Protein AF-A0A0F9REU7-F1 (afdb_monomer_lite)

Secondary structure (DSSP, 8-state):
--EEEEE-HHHH-SSSPGGG-SPPPEEE--S-EEEE-TTS-EEEE-TT--EEEE-TTT--EEEEEE---EEE--SSTT--BSSSBTT-B--S-SSEEEEEE-SSBTT-EEEEEEEEEE--EEEEEEE--TT-EEEEEEEEEEEEE--TT-EEEEE--SS-EE--EEEGGGB-TTSEEEEEEE--S--EEEEEEETTSSS-EEEEEEEEEEEEEESSS--S----SSS-EEEPPPEEEES--TT--SSEEEEEEEEEE-S---SEEEEEEESSSSSSEEEEEE-TTSEEEEEEEETTEEEEEEEEEEE--TTEEEEEEEEEETTEEEEEETTEEESSS----PPP----EEEESS-TTS-S---EEEEEEEEESS---HHHHHHHHTTSS-HHHHHHHHHHHHHHHHH-TT--S-HHHHHHHHHHHTT--SSSHHHHHHHHHHHHH---SS-HHHHHHHHHHHTT---SSHHHHHHHHHHTTT---

Sequence (485 aa):
MSLTLLYEFAKKKTLAASLGLGPTLGIVRTTNATYFDTVGVLQTAGSGVARFDHDPVTGESLGLFVEKARTNLILRSTLEGGDPPTGWTKPFGPGTAISQASILISGGTAVRFQASTERPYLSQDITLAASTEYTVTVYLEDTTTAPTGSVLIRLGFSDATGDSDKGTTDADANGRISLTFTTGTDVTGSIRFGIGVNSNDSGDIAMSAPQVEAGAFPTSYIPTTTASVTRNADVVSTADVSWFTSATSTIYLDVHQQFDTGFSSIFDLTDNSSSDRYLFERLVGDTARYLQVSATTTVVTLTSGVVFGADSTVRMAATIALNDVEFFVNGTRIGTGDQSAALPVGITDLNVGSDLAEANQFNGHIKELRYYNVRKPNQFLEDLSNGLISAAVNSLIDARYNTLRQLVPSAPPYVNDMLFAWLLTEGGTGNSLTDRWYTMLINKVGVTPGTINDMWFQLLGINGHTQNSLNDRELAFWVSEGTLI

Structure (mmCIF, N/CA/C/O backbone):
data_AF-A0A0F9REU7-F1
#
_entry.id   AF-A0A0F9REU7-F1
#
loop_
_atom_site.group_PDB
_atom_site.id
_atom_site.type_symbol
_atom_site.label_atom_id
_atom_site.label_alt_id
_atom_site.label_comp_id
_atom_site.label_asym_id
_atom_site.label_entity_id
_atom_site.label_seq_id
_atom_site.pdbx_PDB_ins_code
_atom_site.Cartn_x
_atom_site.Cartn_y
_atom_site.Cartn_z
_atom_site.occupancy
_atom_site.B_iso_or_equiv
_atom_site.auth_seq_id
_atom_site.auth_comp_id
_atom_site.auth_asym_id
_atom_site.auth_atom_id
_atom_site.pdbx_PDB_model_num
ATOM 1 N N . MET A 1 1 ? -8.580 1.453 33.190 1.00 54.28 1 MET A N 1
ATOM 2 C CA . MET A 1 1 ? -8.472 1.498 31.709 1.00 54.28 1 MET A CA 1
ATOM 3 C C . MET A 1 1 ? -8.495 0.069 31.204 1.00 54.28 1 MET A C 1
ATOM 5 O O . MET A 1 1 ? -7.937 -0.757 31.908 1.00 54.28 1 MET A O 1
ATOM 9 N N . SER A 1 2 ? -8.960 -0.228 29.992 1.00 74.56 2 SER A N 1
ATOM 10 C CA . SER A 1 2 ? -8.311 -1.337 29.279 1.00 74.56 2 SER A CA 1
ATOM 11 C C . SER A 1 2 ? -8.296 -1.111 27.777 1.00 74.56 2 SER A C 1
ATOM 13 O O . SER A 1 2 ? -9.301 -1.216 27.089 1.00 74.56 2 SER A O 1
ATOM 15 N N . LEU A 1 3 ? -7.113 -0.769 27.276 1.00 87.31 3 LEU A N 1
ATOM 16 C CA . LEU A 1 3 ? -6.707 -1.181 25.938 1.00 87.31 3 LEU A CA 1
ATOM 17 C C . LEU A 1 3 ? -6.910 -2.705 25.859 1.00 87.31 3 LEU A C 1
ATOM 19 O O . LEU A 1 3 ? -6.418 -3.405 26.742 1.00 87.31 3 LEU A O 1
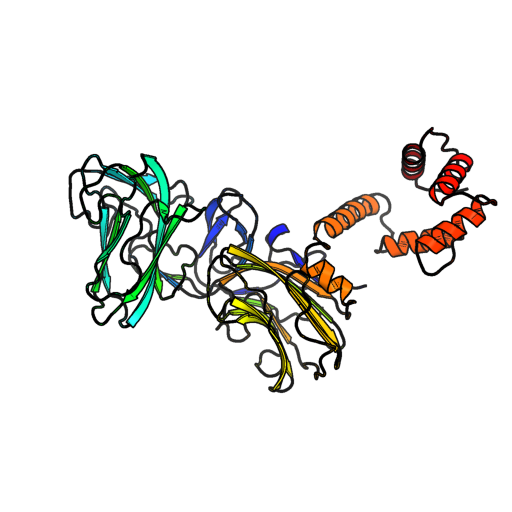ATOM 23 N N . THR A 1 4 ? -7.663 -3.199 24.879 1.00 90.69 4 THR A N 1
ATOM 24 C CA . THR A 1 4 ? -7.951 -4.639 24.725 1.00 90.69 4 THR A CA 1
ATOM 25 C C . THR A 1 4 ? -7.419 -5.217 23.425 1.00 90.69 4 THR A C 1
ATOM 27 O O . THR A 1 4 ? -7.254 -6.432 23.352 1.00 90.69 4 THR A O 1
ATOM 30 N N . LEU A 1 5 ? -7.078 -4.369 22.448 1.00 94.75 5 LEU A N 1
ATOM 31 C CA . LEU A 1 5 ? -6.329 -4.780 21.266 1.00 94.75 5 LEU A CA 1
ATOM 32 C C . LEU A 1 5 ? -5.185 -3.820 20.938 1.00 94.75 5 LEU A C 1
ATOM 34 O O . LEU A 1 5 ? -5.370 -2.601 20.981 1.00 94.75 5 LEU A O 1
ATOM 38 N N . LEU A 1 6 ? -4.012 -4.369 20.616 1.00 94.25 6 LEU A N 1
ATOM 39 C CA . LEU A 1 6 ? -2.832 -3.608 20.208 1.00 94.25 6 LEU A CA 1
ATOM 40 C C . LEU A 1 6 ? -2.004 -4.377 19.173 1.00 94.25 6 LEU A C 1
ATOM 42 O O . LEU A 1 6 ? -1.416 -5.409 19.490 1.00 94.25 6 LEU A O 1
ATOM 46 N N . TYR A 1 7 ? -1.852 -3.807 17.981 1.00 97.06 7 TYR A N 1
ATOM 47 C CA . TYR A 1 7 ? -0.841 -4.219 17.009 1.00 97.06 7 TYR A CA 1
ATOM 48 C C . TYR A 1 7 ? 0.133 -3.075 16.762 1.00 97.06 7 TYR A C 1
ATOM 50 O O . TYR A 1 7 ? -0.271 -2.002 16.327 1.00 97.06 7 TYR A O 1
ATOM 58 N N . GLU A 1 8 ? 1.422 -3.315 16.998 1.00 94.56 8 GLU A N 1
ATOM 59 C CA . GLU A 1 8 ? 2.504 -2.371 16.697 1.00 94.56 8 GLU A CA 1
ATOM 60 C C . GLU A 1 8 ? 3.311 -2.886 15.493 1.00 94.56 8 GLU A C 1
ATOM 62 O O . GLU A 1 8 ? 4.473 -3.281 15.633 1.00 94.56 8 GLU A O 1
ATOM 67 N N . PHE A 1 9 ? 2.692 -2.944 14.312 1.00 97.75 9 PHE A N 1
ATOM 68 C CA . PHE A 1 9 ? 3.275 -3.575 13.123 1.00 97.75 9 PHE A CA 1
ATOM 69 C C . PHE A 1 9 ? 4.647 -3.002 12.748 1.00 97.75 9 PHE A C 1
ATOM 71 O O . PHE A 1 9 ? 5.578 -3.773 12.524 1.00 97.75 9 PHE A O 1
ATOM 78 N N . ALA A 1 10 ? 4.809 -1.674 12.760 1.00 94.31 10 ALA A N 1
ATOM 79 C CA . ALA A 1 10 ? 6.090 -1.027 12.439 1.00 94.31 10 ALA A CA 1
ATOM 80 C C . ALA A 1 10 ? 7.200 -1.359 13.454 1.00 94.31 10 ALA A C 1
ATOM 82 O O . ALA A 1 10 ? 8.374 -1.489 13.112 1.00 94.31 10 ALA A O 1
ATOM 83 N N . LYS A 1 11 ? 6.841 -1.550 14.727 1.00 90.38 11 LYS A N 1
ATOM 84 C CA . LYS A 1 11 ? 7.808 -1.813 15.802 1.00 90.38 11 LYS A CA 1
ATOM 85 C C . LYS A 1 11 ? 8.153 -3.293 15.934 1.00 90.38 11 LYS A C 1
ATOM 87 O O . LYS A 1 11 ? 9.297 -3.636 16.220 1.00 90.38 11 LYS A O 1
ATOM 92 N N . LYS A 1 12 ? 7.154 -4.168 15.811 1.00 90.19 12 LYS A N 1
ATOM 93 C CA . LYS A 1 12 ? 7.272 -5.603 16.110 1.00 90.19 12 LYS A CA 1
ATOM 94 C C . LYS A 1 12 ? 7.429 -6.469 14.869 1.00 90.19 12 LYS A C 1
ATOM 96 O O . LYS A 1 12 ? 7.925 -7.583 15.008 1.00 90.19 12 LYS A O 1
ATOM 101 N N . LYS A 1 13 ? 7.027 -5.974 13.692 1.00 95.19 13 LYS A N 1
ATOM 102 C CA . LYS A 1 13 ? 7.140 -6.674 12.403 1.00 95.19 13 LYS A CA 1
ATOM 103 C C . LYS A 1 13 ? 6.530 -8.083 12.460 1.00 95.19 13 LYS A C 1
ATOM 105 O O . LYS A 1 13 ? 7.147 -9.069 12.068 1.00 95.19 13 LYS A O 1
ATOM 110 N N . THR A 1 14 ? 5.334 -8.179 13.041 1.00 96.75 14 THR A N 1
ATOM 111 C CA . THR A 1 14 ? 4.584 -9.429 13.219 1.00 96.75 14 THR A CA 1
ATOM 112 C C . THR A 1 14 ? 3.081 -9.170 13.169 1.00 96.75 14 THR A C 1
ATOM 114 O O . THR A 1 14 ? 2.629 -8.072 13.484 1.00 96.75 14 THR A O 1
ATOM 117 N N . LEU A 1 15 ? 2.315 -10.194 12.788 1.00 97.56 15 LEU A N 1
ATOM 118 C CA . LEU A 1 15 ? 0.850 -10.204 12.852 1.00 97.56 15 LEU A CA 1
ATOM 119 C C . LEU A 1 15 ? 0.312 -10.568 14.246 1.00 97.56 15 LEU A C 1
ATOM 121 O O . LEU A 1 15 ? -0.896 -10.536 14.473 1.00 97.56 15 LEU A O 1
ATOM 125 N N . ALA A 1 16 ? 1.191 -10.946 15.177 1.00 96.50 16 ALA A N 1
ATOM 126 C CA . ALA A 1 16 ? 0.815 -11.191 16.561 1.00 96.50 16 ALA A CA 1
ATOM 127 C C . ALA A 1 16 ? 0.533 -9.872 17.290 1.00 96.50 16 ALA A C 1
ATOM 129 O O . ALA A 1 16 ? 1.279 -8.899 17.153 1.00 96.50 16 ALA A O 1
ATOM 130 N N . ALA A 1 17 ? -0.516 -9.859 18.108 1.00 91.06 17 ALA A N 1
ATOM 131 C CA . ALA A 1 17 ? -0.808 -8.719 18.958 1.00 91.06 17 ALA A CA 1
ATOM 132 C C . ALA A 1 17 ? 0.301 -8.481 19.996 1.00 91.06 17 ALA A C 1
ATOM 134 O O . ALA A 1 17 ? 0.873 -9.413 20.572 1.00 91.06 17 ALA A O 1
ATOM 135 N N . SER A 1 18 ? 0.575 -7.212 20.282 1.00 84.50 18 SER A N 1
ATOM 136 C CA . SER A 1 18 ? 1.447 -6.806 21.380 1.00 84.50 18 SER A CA 1
ATOM 137 C C . SER A 1 18 ? 0.756 -7.047 22.723 1.00 84.50 18 SER A C 1
ATOM 139 O O . SER A 1 18 ? -0.457 -6.905 22.862 1.00 84.50 18 SER A O 1
ATOM 141 N N . LEU A 1 19 ? 1.549 -7.390 23.743 1.00 81.81 19 LEU A N 1
ATOM 142 C CA . LEU A 1 19 ? 1.093 -7.572 25.131 1.00 81.81 19 LEU A CA 1
ATOM 143 C C . LEU A 1 19 ? -0.000 -8.649 25.320 1.00 81.81 19 LEU A C 1
ATOM 145 O O . LEU A 1 19 ? -0.624 -8.702 26.376 1.00 81.81 19 LEU A O 1
ATOM 149 N N . GLY A 1 20 ? -0.234 -9.509 24.321 1.00 82.44 20 GLY A N 1
ATOM 150 C CA . GLY A 1 20 ? -1.338 -10.476 24.336 1.00 82.44 20 GLY A CA 1
ATOM 151 C C . GLY A 1 20 ? -2.724 -9.828 24.224 1.00 82.44 20 GLY A C 1
ATOM 152 O O . GLY A 1 20 ? -3.721 -10.455 24.572 1.00 82.44 20 GLY A O 1
ATOM 153 N N . LEU A 1 21 ? -2.790 -8.572 23.775 1.00 85.62 21 LEU A N 1
ATOM 154 C CA . LEU A 1 21 ? -4.027 -7.817 23.608 1.00 85.62 21 LEU A CA 1
ATOM 155 C C . LEU A 1 21 ? -4.574 -8.052 22.197 1.00 85.62 21 LEU A C 1
ATOM 157 O O . LEU A 1 21 ? -4.337 -7.253 21.294 1.00 85.62 21 LEU A O 1
ATOM 161 N N . GLY A 1 22 ? -5.262 -9.177 22.013 1.00 93.44 22 GLY A N 1
ATOM 162 C CA . GLY A 1 22 ? -5.872 -9.583 20.745 1.00 93.44 22 GLY A CA 1
ATOM 163 C C . GLY A 1 22 ? -5.265 -10.860 20.149 1.00 93.44 22 GLY A C 1
ATOM 164 O O . GLY A 1 22 ? -4.257 -11.373 20.646 1.00 93.44 22 GLY A O 1
ATOM 165 N N . PRO A 1 23 ? -5.882 -11.403 19.087 1.00 96.81 23 PRO A N 1
ATOM 166 C CA . PRO A 1 23 ? -5.409 -12.610 18.417 1.00 96.81 23 PRO A CA 1
ATOM 167 C C . PRO A 1 23 ? -4.185 -12.342 17.533 1.00 96.81 23 PRO A C 1
ATOM 169 O O . PRO A 1 23 ? -3.787 -11.203 17.289 1.00 96.81 23 PRO A O 1
ATOM 172 N N . THR A 1 24 ? -3.601 -13.405 16.986 1.00 97.38 24 THR A N 1
ATOM 173 C CA . THR A 1 24 ? -2.709 -13.271 15.824 1.00 97.38 24 THR A CA 1
ATOM 174 C C . THR A 1 24 ? -3.557 -13.163 14.563 1.00 97.38 24 THR A C 1
ATOM 176 O O . THR A 1 24 ? -4.439 -13.995 14.361 1.00 97.38 24 THR A O 1
ATOM 179 N N . LEU A 1 25 ? -3.300 -12.156 13.729 1.00 98.12 25 LEU A N 1
ATOM 180 C CA . LEU A 1 25 ? -4.012 -12.001 12.458 1.00 98.12 25 LEU A CA 1
ATOM 181 C C . LEU A 1 25 ? -3.579 -13.084 11.463 1.00 98.12 25 LEU A C 1
ATOM 183 O O . LEU A 1 25 ? -2.405 -13.458 11.404 1.00 98.12 25 LEU A O 1
ATOM 187 N N . GLY A 1 26 ? -4.529 -13.566 10.666 1.00 96.88 26 GLY A N 1
ATOM 188 C CA . GLY A 1 26 ? -4.253 -14.383 9.491 1.00 96.88 26 GLY A CA 1
ATOM 189 C C . GLY A 1 26 ? -3.866 -13.512 8.299 1.00 96.88 26 GLY A C 1
ATOM 190 O O . GLY A 1 26 ? -4.250 -12.347 8.225 1.00 96.88 26 GLY A O 1
ATOM 191 N N . ILE A 1 27 ? -3.119 -14.086 7.356 1.00 95.56 27 ILE A N 1
ATOM 192 C CA . ILE A 1 27 ? -2.886 -13.487 6.041 1.00 95.56 27 ILE A CA 1
ATOM 193 C C . ILE A 1 27 ? -3.122 -14.519 4.942 1.00 95.56 27 ILE A C 1
ATOM 195 O O . ILE A 1 27 ? -2.576 -15.624 4.982 1.00 95.56 27 ILE A O 1
ATOM 199 N N . VAL A 1 28 ? -3.909 -14.144 3.938 1.00 93.94 28 VAL A N 1
ATOM 200 C CA . VAL A 1 28 ? -4.122 -14.934 2.726 1.00 93.94 28 VAL A CA 1
ATOM 201 C C . VAL A 1 28 ? -3.536 -14.176 1.541 1.00 93.94 28 VAL A C 1
ATOM 203 O O . VAL A 1 28 ? -4.017 -13.120 1.149 1.00 93.94 28 VAL A O 1
ATOM 206 N N . ARG A 1 29 ? -2.464 -14.740 0.976 1.00 94.56 29 ARG A N 1
ATOM 207 C CA . ARG A 1 29 ? -1.887 -14.374 -0.325 1.00 94.56 29 ARG A CA 1
ATOM 208 C C . ARG A 1 29 ? -1.208 -15.608 -0.905 1.00 94.56 29 ARG A C 1
ATOM 210 O O . ARG A 1 29 ? -0.216 -16.071 -0.352 1.00 94.56 29 ARG A O 1
ATOM 217 N N . THR A 1 30 ? -1.718 -16.150 -2.007 1.00 94.75 30 THR A N 1
ATOM 218 C CA . THR A 1 30 ? -1.257 -17.442 -2.566 1.00 94.75 30 THR A CA 1
ATOM 219 C C . THR A 1 30 ? -0.098 -17.326 -3.568 1.00 94.75 30 THR A C 1
ATOM 221 O O . THR A 1 30 ? 0.198 -18.275 -4.290 1.00 94.75 30 THR A O 1
ATOM 224 N N . THR A 1 31 ? 0.539 -16.159 -3.668 1.00 97.19 31 THR A N 1
ATOM 225 C CA . THR A 1 31 ? 1.620 -15.853 -4.624 1.00 97.19 31 THR A CA 1
ATOM 226 C C . THR A 1 31 ? 2.817 -15.253 -3.892 1.00 97.19 31 THR A C 1
ATOM 228 O O . THR A 1 31 ? 2.685 -14.871 -2.734 1.00 97.19 31 THR A O 1
ATOM 231 N N . ASN A 1 32 ? 3.967 -15.105 -4.556 1.00 96.81 32 ASN A N 1
ATOM 232 C CA . ASN A 1 32 ? 5.098 -14.321 -4.036 1.00 96.81 32 ASN A CA 1
ATOM 233 C C . ASN A 1 32 ? 4.848 -12.808 -4.197 1.00 96.81 32 ASN A C 1
ATOM 235 O O . ASN A 1 32 ? 4.004 -12.405 -4.996 1.00 96.81 32 ASN A O 1
ATOM 239 N N . ALA A 1 33 ? 5.555 -11.988 -3.417 1.00 97.44 33 ALA A N 1
ATOM 240 C CA . ALA A 1 33 ? 5.524 -10.522 -3.467 1.00 97.44 33 ALA A CA 1
ATOM 241 C C . ALA A 1 33 ? 6.816 -9.962 -2.881 1.00 97.44 33 ALA A C 1
ATOM 243 O O . ALA A 1 33 ? 7.510 -10.678 -2.157 1.00 97.44 33 ALA A O 1
ATOM 244 N N . THR A 1 34 ? 7.112 -8.692 -3.140 1.00 97.69 34 THR A N 1
ATOM 245 C CA . THR A 1 34 ? 8.338 -8.062 -2.648 1.00 97.69 34 THR A CA 1
ATOM 246 C C . THR A 1 34 ? 8.078 -6.964 -1.625 1.00 97.69 34 THR A C 1
ATOM 248 O O . THR A 1 34 ? 6.965 -6.449 -1.523 1.00 97.69 34 THR A O 1
ATOM 251 N N . TYR A 1 35 ? 9.103 -6.634 -0.848 1.00 97.12 35 TYR A N 1
ATOM 252 C CA . TYR A 1 35 ? 9.135 -5.528 0.113 1.00 97.12 35 TYR A CA 1
ATOM 253 C C . TYR A 1 35 ? 10.595 -5.143 0.378 1.00 97.12 35 TYR A C 1
ATOM 255 O O . TYR A 1 35 ? 11.485 -5.971 0.182 1.00 97.12 35 TYR A O 1
ATOM 263 N N . PHE A 1 36 ? 10.847 -3.919 0.812 1.00 95.94 36 PHE A N 1
ATOM 264 C CA . PHE A 1 36 ? 12.148 -3.463 1.275 1.00 95.94 36 PHE A CA 1
ATOM 265 C C . PHE A 1 36 ? 12.390 -3.876 2.727 1.00 95.94 36 PHE A C 1
ATOM 267 O O . PHE A 1 36 ? 11.545 -3.730 3.618 1.00 95.94 36 PHE A O 1
ATOM 274 N N . ASP A 1 37 ? 13.577 -4.418 2.974 1.00 94.88 37 ASP A N 1
ATOM 275 C CA . ASP A 1 37 ? 14.056 -4.668 4.323 1.00 94.88 37 ASP A CA 1
ATOM 276 C C . ASP A 1 37 ? 14.650 -3.405 4.970 1.00 94.88 37 ASP A C 1
ATOM 278 O O . ASP A 1 37 ? 14.701 -2.324 4.392 1.00 94.88 37 ASP A O 1
ATOM 282 N N . THR A 1 38 ? 15.127 -3.552 6.206 1.00 94.06 38 THR A N 1
ATOM 283 C CA . THR A 1 38 ? 15.656 -2.440 7.008 1.00 94.06 38 THR A CA 1
ATOM 284 C C . THR A 1 38 ? 16.911 -1.774 6.438 1.00 94.06 38 THR A C 1
ATOM 286 O O . THR A 1 38 ? 17.317 -0.750 6.982 1.00 94.06 38 THR A O 1
ATOM 289 N N . VAL A 1 39 ? 17.556 -2.366 5.428 1.00 91.62 39 VAL A N 1
ATOM 290 C CA . VAL A 1 39 ? 18.734 -1.798 4.756 1.00 91.62 39 VAL A CA 1
ATOM 291 C C . VAL A 1 39 ? 18.413 -1.317 3.338 1.00 91.62 39 VAL A C 1
ATOM 293 O O . VAL A 1 39 ? 19.331 -0.992 2.591 1.00 91.62 39 VAL A O 1
ATOM 296 N N . GLY A 1 40 ? 17.130 -1.272 2.966 1.00 91.25 40 GLY A N 1
ATOM 297 C CA . GLY A 1 40 ? 16.677 -0.803 1.659 1.00 91.25 40 GLY A CA 1
ATOM 298 C C . GLY A 1 40 ? 16.887 -1.801 0.524 1.00 91.25 40 GLY A C 1
ATOM 299 O O . GLY A 1 40 ? 16.841 -1.417 -0.642 1.00 91.25 40 GLY A O 1
ATOM 300 N N . VAL A 1 41 ? 17.083 -3.086 0.838 1.00 94.19 41 VAL A N 1
ATOM 301 C CA . VAL A 1 41 ? 17.179 -4.146 -0.170 1.00 94.19 41 VAL A CA 1
ATOM 302 C C . VAL A 1 41 ? 15.815 -4.804 -0.348 1.00 94.19 41 VAL A C 1
ATOM 304 O O . VAL A 1 41 ? 15.134 -5.171 0.610 1.00 94.19 41 VAL A O 1
ATOM 307 N N . LEU A 1 42 ? 15.411 -4.969 -1.602 1.00 96.56 42 LEU A N 1
ATOM 308 C CA . LEU A 1 42 ? 14.182 -5.622 -1.999 1.00 96.56 42 LEU A CA 1
ATOM 309 C C . LEU A 1 42 ? 14.291 -7.139 -1.786 1.00 96.56 42 LEU A C 1
ATOM 311 O O . LEU A 1 42 ? 15.109 -7.831 -2.402 1.00 96.56 42 LEU A O 1
ATOM 315 N N . GLN A 1 43 ? 13.421 -7.648 -0.922 1.00 96.94 43 GLN A N 1
ATOM 316 C CA . GLN A 1 43 ? 13.289 -9.049 -0.544 1.00 96.94 43 GLN A CA 1
ATOM 317 C C . GLN A 1 43 ? 12.028 -9.665 -1.147 1.00 96.94 43 GLN A C 1
ATOM 319 O O . GLN A 1 43 ? 11.075 -8.964 -1.480 1.00 96.94 43 GLN A O 1
ATOM 324 N N . THR A 1 44 ? 11.992 -10.998 -1.240 1.00 96.69 44 THR A N 1
ATOM 325 C CA . THR A 1 44 ? 10.790 -11.749 -1.636 1.00 96.69 44 THR A CA 1
ATOM 326 C C . THR A 1 44 ? 10.127 -12.390 -0.419 1.00 96.69 44 THR A C 1
ATOM 328 O O . THR A 1 44 ? 10.708 -13.247 0.242 1.00 96.69 44 THR A O 1
ATOM 331 N N . ALA A 1 45 ? 8.868 -12.038 -0.170 1.00 97.44 45 ALA A N 1
ATOM 332 C CA . ALA A 1 45 ? 7.983 -12.749 0.739 1.00 97.44 45 ALA A CA 1
ATOM 333 C C . ALA A 1 45 ? 7.237 -13.858 -0.015 1.00 97.44 45 ALA A C 1
ATOM 335 O O . ALA A 1 45 ? 6.477 -13.594 -0.959 1.00 97.44 45 ALA A O 1
ATOM 336 N N . GLY A 1 46 ? 7.418 -15.099 0.441 1.00 97.31 46 GLY A N 1
ATOM 337 C CA . GLY A 1 46 ? 6.691 -16.260 -0.070 1.00 97.31 46 GLY A CA 1
ATOM 338 C C . GLY A 1 46 ? 5.171 -16.164 0.123 1.00 97.31 46 GLY A C 1
ATOM 339 O O . GLY A 1 46 ? 4.655 -15.246 0.767 1.00 97.31 46 GLY A O 1
ATOM 340 N N . SER A 1 47 ? 4.451 -17.140 -0.430 1.00 96.38 47 SER A N 1
ATOM 341 C CA . SER A 1 47 ? 3.005 -17.304 -0.224 1.00 96.38 47 SER A CA 1
ATOM 342 C C . SER A 1 47 ? 2.653 -17.359 1.269 1.00 96.38 47 SER A C 1
ATOM 344 O O . SER A 1 47 ? 3.286 -18.090 2.027 1.00 96.38 47 SER A O 1
ATOM 346 N N . GLY A 1 48 ? 1.624 -16.615 1.682 1.00 95.88 48 GLY A N 1
ATOM 347 C CA . GLY A 1 48 ? 1.138 -16.561 3.066 1.00 95.88 48 GLY A CA 1
ATOM 348 C C . GLY A 1 48 ? 2.077 -15.861 4.054 1.00 95.88 48 GLY A C 1
ATOM 349 O O . GLY A 1 48 ? 1.865 -15.956 5.259 1.00 95.88 48 GLY A O 1
ATOM 350 N N . VAL A 1 49 ? 3.119 -15.173 3.576 1.00 97.44 49 VAL A N 1
ATOM 351 C CA . VAL A 1 49 ? 4.057 -14.430 4.429 1.00 97.44 49 VAL A CA 1
ATOM 352 C C . VAL A 1 49 ? 3.709 -12.942 4.406 1.00 97.44 49 VAL A C 1
ATOM 354 O O . VAL A 1 49 ? 3.655 -12.325 3.338 1.00 97.44 49 VAL A O 1
ATOM 357 N N . ALA A 1 50 ? 3.485 -12.370 5.590 1.00 97.31 50 ALA A N 1
ATOM 358 C CA . ALA A 1 50 ? 3.251 -10.940 5.768 1.00 97.31 50 ALA A CA 1
ATOM 359 C C . ALA A 1 50 ? 4.492 -10.113 5.421 1.00 97.31 50 ALA A C 1
ATOM 361 O O . ALA A 1 50 ? 5.625 -10.550 5.625 1.00 97.31 50 ALA A O 1
ATOM 362 N N . ARG A 1 51 ? 4.264 -8.902 4.912 1.00 97.62 51 ARG A N 1
ATOM 363 C CA . ARG A 1 51 ? 5.316 -7.971 4.505 1.00 97.62 51 ARG A CA 1
ATOM 364 C C . ARG A 1 51 ? 5.367 -6.805 5.480 1.00 97.62 51 ARG A C 1
ATOM 366 O O . ARG A 1 51 ? 4.346 -6.173 5.734 1.00 97.62 51 ARG A O 1
ATOM 373 N N . PHE A 1 52 ? 6.552 -6.544 6.021 1.00 97.62 52 PHE A N 1
ATOM 374 C CA . PHE A 1 52 ? 6.821 -5.398 6.887 1.00 97.62 52 PHE A CA 1
ATOM 375 C C . PHE A 1 52 ? 7.863 -4.533 6.203 1.00 97.62 52 PHE A C 1
ATOM 377 O O . PHE A 1 52 ? 9.058 -4.834 6.251 1.00 97.62 52 PHE A O 1
ATOM 384 N N . ASP A 1 53 ? 7.365 -3.529 5.497 1.00 96.62 53 ASP A N 1
ATOM 385 C CA . ASP A 1 53 ? 8.140 -2.741 4.550 1.00 96.62 53 ASP A CA 1
ATOM 386 C C . ASP A 1 53 ? 8.920 -1.628 5.249 1.00 96.62 53 ASP A C 1
ATOM 388 O O . ASP A 1 53 ? 8.618 -1.248 6.393 1.00 96.62 53 ASP A O 1
ATOM 392 N N . HIS A 1 54 ? 9.929 -1.119 4.555 1.00 94.56 54 HIS A N 1
ATOM 393 C CA . HIS A 1 54 ? 10.750 -0.014 5.025 1.00 94.56 54 HIS A CA 1
ATOM 394 C C . HIS A 1 54 ? 10.897 1.028 3.932 1.00 94.56 54 HIS A C 1
ATOM 396 O O . HIS A 1 54 ? 10.896 0.709 2.747 1.00 94.56 54 HIS A O 1
ATOM 402 N N . ASP A 1 55 ? 11.077 2.270 4.351 1.00 92.00 55 ASP A N 1
ATOM 403 C CA . ASP A 1 55 ? 11.635 3.289 3.481 1.00 92.00 55 ASP A CA 1
ATOM 404 C C . ASP A 1 55 ? 13.074 2.861 3.120 1.00 92.00 55 ASP A C 1
ATOM 406 O O . ASP A 1 55 ? 13.902 2.688 4.023 1.00 92.00 55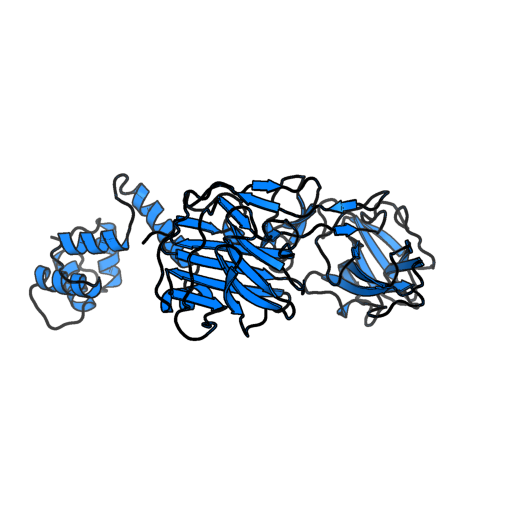 ASP A O 1
ATOM 410 N N . PRO A 1 56 ? 13.392 2.635 1.834 1.00 90.19 56 PRO A N 1
ATOM 411 C CA . PRO A 1 56 ? 14.696 2.123 1.435 1.00 90.19 56 PRO A CA 1
ATOM 412 C C . PRO A 1 56 ? 15.828 3.155 1.542 1.00 90.19 56 PRO A C 1
ATOM 414 O O . PRO A 1 56 ? 16.995 2.773 1.476 1.00 90.19 56 PRO A O 1
ATOM 417 N N . VAL A 1 57 ? 15.514 4.438 1.734 1.00 88.00 57 VAL A N 1
ATOM 418 C CA . VAL A 1 57 ? 16.490 5.514 1.951 1.00 88.00 57 VAL A CA 1
ATOM 419 C C . VAL A 1 57 ? 16.787 5.677 3.436 1.00 88.00 57 VAL A C 1
ATOM 421 O O . VAL A 1 57 ? 17.949 5.766 3.836 1.00 88.00 57 VAL A O 1
ATOM 424 N N . THR A 1 58 ? 15.745 5.740 4.268 1.00 90.44 58 THR A N 1
ATOM 425 C CA . THR A 1 58 ? 15.889 6.043 5.702 1.00 90.44 58 THR A CA 1
ATOM 426 C C . THR A 1 58 ? 15.987 4.797 6.580 1.00 90.44 58 THR A C 1
ATOM 428 O O . THR A 1 58 ? 16.475 4.874 7.710 1.00 90.44 58 THR A O 1
ATOM 431 N N . GLY A 1 59 ? 15.529 3.646 6.085 1.00 90.31 59 GLY A N 1
ATOM 432 C CA . GLY A 1 59 ? 15.384 2.414 6.856 1.00 90.31 59 GLY A CA 1
ATOM 433 C C . GLY A 1 59 ? 14.240 2.460 7.876 1.00 90.31 59 GLY A C 1
ATOM 434 O O . GLY A 1 59 ? 14.127 1.542 8.695 1.00 90.31 59 GLY A O 1
ATOM 435 N N . GLU A 1 60 ? 13.397 3.506 7.874 1.00 91.75 60 GLU A N 1
ATOM 436 C CA . GLU A 1 60 ? 12.226 3.583 8.752 1.00 91.75 60 GLU A CA 1
ATOM 437 C C . GLU A 1 60 ? 11.267 2.431 8.432 1.00 91.75 60 GLU A C 1
ATOM 439 O O . GLU A 1 60 ? 10.944 2.182 7.275 1.00 91.75 60 GLU A O 1
ATOM 444 N N . SER A 1 61 ? 10.773 1.728 9.457 1.00 94.75 61 SER A N 1
ATOM 445 C CA . SER A 1 61 ? 9.721 0.735 9.240 1.00 94.75 61 SER A CA 1
ATOM 446 C C . SER A 1 61 ? 8.379 1.421 9.003 1.00 94.75 61 SER A C 1
ATOM 448 O O . SER A 1 61 ? 7.870 2.135 9.869 1.00 94.75 61 SER A O 1
ATOM 450 N N . LEU A 1 62 ? 7.775 1.140 7.851 1.00 95.12 62 LEU A N 1
ATOM 451 C CA . LEU A 1 62 ? 6.480 1.695 7.457 1.00 95.12 62 LEU A CA 1
ATOM 452 C C . LEU A 1 62 ? 5.300 0.889 8.018 1.00 95.12 62 LEU A C 1
ATOM 454 O O . LEU A 1 62 ? 4.181 1.390 8.070 1.00 95.12 62 LEU A O 1
ATOM 458 N N . GLY A 1 63 ? 5.548 -0.329 8.510 1.00 97.25 63 GLY A N 1
ATOM 459 C CA . GLY A 1 63 ? 4.537 -1.198 9.110 1.00 97.25 63 GLY A CA 1
ATOM 460 C C . GLY A 1 63 ? 4.092 -2.335 8.199 1.00 97.25 63 GLY A C 1
ATOM 461 O O . GLY A 1 63 ? 4.821 -2.754 7.302 1.00 97.25 63 GLY A O 1
ATOM 462 N N . LEU A 1 64 ? 2.912 -2.887 8.484 1.00 98.31 64 LEU A N 1
ATOM 463 C CA . LEU A 1 64 ? 2.316 -3.972 7.708 1.00 98.31 64 LEU A CA 1
ATOM 464 C C . LEU A 1 64 ? 1.927 -3.447 6.326 1.00 98.31 64 LEU A C 1
ATOM 466 O O . LEU A 1 64 ? 1.114 -2.532 6.237 1.00 98.31 64 LEU A O 1
ATOM 470 N N . PHE A 1 65 ? 2.476 -4.043 5.273 1.00 97.50 65 PHE A N 1
ATOM 471 C CA . PHE A 1 65 ? 2.217 -3.647 3.894 1.00 97.50 65 PHE A CA 1
ATOM 472 C C . PHE A 1 65 ? 1.100 -4.489 3.275 1.00 97.50 65 PHE A C 1
ATOM 474 O O . PHE A 1 65 ? 1.206 -5.717 3.222 1.00 97.50 65 PHE A O 1
ATOM 481 N N . VAL A 1 66 ? 0.040 -3.820 2.815 1.00 95.69 66 VAL A N 1
ATOM 482 C CA . VAL A 1 66 ? -1.153 -4.446 2.232 1.00 95.69 66 VAL A CA 1
ATOM 483 C C . VAL A 1 66 ? -1.412 -3.856 0.856 1.00 95.69 66 VAL A C 1
ATOM 485 O O . VAL A 1 66 ? -1.635 -2.653 0.722 1.00 95.69 66 VAL A O 1
ATOM 488 N N . GLU A 1 67 ? -1.433 -4.701 -0.173 1.00 94.44 67 GLU A N 1
ATOM 489 C CA . GLU A 1 67 ? -1.668 -4.274 -1.552 1.00 94.44 67 GLU A CA 1
ATOM 490 C C . GLU A 1 67 ? -2.721 -5.134 -2.250 1.00 94.44 67 GLU A C 1
ATOM 492 O O . GLU A 1 67 ? -2.818 -6.341 -2.030 1.00 94.44 67 GLU A O 1
ATOM 497 N N . LYS A 1 68 ? -3.466 -4.536 -3.181 1.00 93.69 68 LYS A N 1
ATOM 498 C CA . LYS A 1 68 ? -4.412 -5.250 -4.051 1.00 93.69 68 LYS A CA 1
ATOM 499 C C . LYS A 1 68 ? -3.712 -6.157 -5.044 1.00 93.69 68 LYS A C 1
ATOM 501 O O . LYS A 1 68 ? -2.506 -6.050 -5.241 1.00 93.69 68 LYS A O 1
ATOM 506 N N . ALA A 1 69 ? -4.474 -6.998 -5.734 1.00 94.94 69 ALA A N 1
ATOM 507 C CA . ALA A 1 69 ? -3.926 -7.822 -6.799 1.00 94.94 69 ALA A CA 1
ATOM 508 C C . ALA A 1 69 ? -3.447 -6.976 -7.992 1.00 94.94 69 ALA A C 1
ATOM 510 O O . ALA A 1 69 ? -4.128 -6.047 -8.446 1.00 94.94 69 ALA A O 1
ATOM 511 N N . ARG A 1 70 ? -2.280 -7.328 -8.531 1.00 96.12 70 ARG A N 1
ATOM 512 C CA . ARG A 1 70 ? -1.695 -6.700 -9.719 1.00 96.12 70 ARG A CA 1
ATOM 513 C C . ARG A 1 70 ? -0.957 -7.706 -10.575 1.00 96.12 70 ARG A C 1
ATOM 515 O O . ARG A 1 70 ? -0.520 -8.739 -10.087 1.00 96.12 70 ARG A O 1
ATOM 522 N N . THR A 1 71 ? -0.820 -7.390 -11.856 1.00 98.06 71 THR A N 1
ATOM 523 C CA . THR A 1 71 ? -0.094 -8.221 -12.817 1.00 98.06 71 THR A CA 1
ATOM 524 C C . THR A 1 71 ? 0.975 -7.381 -13.479 1.00 98.06 71 THR A C 1
ATOM 526 O O . THR A 1 71 ? 0.643 -6.353 -14.065 1.00 98.06 71 THR A O 1
ATOM 529 N N . ASN A 1 72 ? 2.224 -7.841 -13.423 1.00 98.44 72 ASN A N 1
ATOM 530 C CA . ASN A 1 72 ? 3.275 -7.273 -14.252 1.00 98.44 72 ASN A CA 1
ATOM 531 C C . ASN A 1 72 ? 3.192 -7.889 -15.652 1.00 98.44 72 ASN A C 1
ATOM 533 O O . ASN A 1 72 ? 3.305 -9.107 -15.819 1.00 98.44 72 ASN A O 1
ATOM 537 N N . LEU A 1 73 ? 2.949 -7.034 -16.641 1.00 98.00 73 LEU A N 1
ATOM 538 C CA . LEU A 1 73 ? 2.776 -7.410 -18.041 1.00 98.00 73 LEU A CA 1
ATOM 539 C C . LEU A 1 73 ? 4.095 -7.444 -18.822 1.00 98.00 73 LEU A C 1
ATOM 541 O O . LEU A 1 73 ? 4.131 -7.996 -19.919 1.00 98.00 73 LEU A O 1
ATOM 545 N N . ILE A 1 74 ? 5.178 -6.903 -18.257 1.00 96.88 74 ILE A N 1
ATOM 546 C CA . ILE A 1 74 ? 6.522 -7.081 -18.806 1.00 96.88 74 ILE A CA 1
ATOM 547 C C . ILE A 1 74 ? 6.922 -8.543 -18.664 1.00 96.88 74 ILE A C 1
ATOM 549 O O . ILE A 1 74 ? 6.763 -9.145 -17.602 1.00 96.88 74 ILE A O 1
ATOM 553 N N . LEU A 1 75 ? 7.491 -9.109 -19.721 1.00 96.94 75 LEU A N 1
ATOM 554 C CA . LEU A 1 75 ? 8.142 -10.412 -19.687 1.00 96.94 75 LEU A CA 1
ATOM 555 C C . LEU A 1 75 ? 9.625 -10.233 -19.370 1.00 96.94 75 LEU A C 1
ATOM 557 O O . LEU A 1 75 ? 10.248 -9.261 -19.794 1.00 96.94 75 LEU A O 1
ATOM 561 N N . ARG A 1 76 ? 10.215 -11.208 -18.678 1.00 96.25 76 ARG A N 1
ATOM 562 C CA . ARG A 1 76 ? 11.641 -11.231 -18.322 1.00 96.25 76 ARG A CA 1
ATOM 563 C C . ARG A 1 76 ? 12.059 -9.971 -17.555 1.00 96.25 76 ARG A C 1
ATOM 565 O O . ARG A 1 76 ? 13.122 -9.410 -17.825 1.00 96.25 76 ARG A O 1
ATOM 572 N N . SER A 1 77 ? 11.240 -9.524 -16.599 1.00 97.00 77 SER A N 1
ATOM 573 C CA . SER A 1 77 ? 11.574 -8.361 -15.769 1.00 97.00 77 SER A CA 1
ATOM 574 C C . SER A 1 77 ? 12.718 -8.623 -14.790 1.00 97.00 77 SER A C 1
ATOM 576 O O . SER A 1 77 ? 13.322 -7.675 -14.302 1.00 97.00 77 SER A O 1
ATOM 578 N N . THR A 1 78 ? 13.100 -9.887 -14.563 1.00 96.06 78 THR A N 1
ATOM 579 C CA . THR A 1 78 ? 14.316 -10.222 -13.800 1.00 96.06 78 THR A CA 1
ATOM 580 C C . THR A 1 78 ? 15.613 -9.827 -14.507 1.00 96.06 78 THR A C 1
ATOM 582 O O . THR A 1 78 ? 16.663 -9.880 -13.878 1.00 96.06 78 THR A O 1
ATOM 585 N N . LEU A 1 79 ? 15.549 -9.426 -15.787 1.00 95.38 79 LEU A N 1
ATOM 586 C CA . LEU A 1 79 ? 16.679 -8.944 -16.595 1.00 95.38 79 LEU A CA 1
ATOM 587 C C . LEU A 1 79 ? 17.871 -9.908 -16.678 1.00 95.38 79 LEU A C 1
ATOM 589 O O . LEU A 1 79 ? 18.991 -9.509 -16.980 1.00 95.38 79 LEU A O 1
ATOM 593 N N . GLU A 1 80 ? 17.631 -11.199 -16.472 1.00 90.56 80 GLU A N 1
ATOM 594 C CA . GLU A 1 80 ? 18.659 -12.226 -16.611 1.00 90.56 80 GLU A CA 1
ATOM 595 C C . GLU A 1 80 ? 19.112 -12.387 -18.075 1.00 90.56 80 GLU A C 1
ATOM 597 O O . GLU A 1 80 ? 18.315 -12.397 -19.022 1.00 90.56 80 GLU A O 1
ATOM 602 N N . GLY A 1 81 ? 20.412 -12.595 -18.277 1.00 84.31 81 GLY A N 1
ATOM 603 C CA . GLY A 1 81 ? 21.019 -12.789 -19.597 1.00 84.31 81 GLY A CA 1
ATOM 604 C C . GLY A 1 81 ? 22.243 -11.903 -19.817 1.00 84.31 81 GLY A C 1
ATOM 605 O O . GLY A 1 81 ? 22.707 -11.243 -18.892 1.00 84.31 81 GLY A O 1
ATOM 606 N N . GLY A 1 82 ? 22.789 -11.930 -21.034 1.00 81.12 82 GLY A N 1
ATOM 607 C CA . GLY A 1 82 ? 23.966 -11.146 -21.430 1.00 81.12 82 GLY A CA 1
ATOM 608 C C . GLY A 1 82 ? 23.614 -9.744 -21.934 1.00 81.12 82 GLY A C 1
ATOM 609 O O . GLY A 1 82 ? 22.746 -9.084 -21.377 1.00 81.12 82 GLY A O 1
ATOM 610 N N . ASP A 1 83 ? 24.290 -9.301 -22.997 1.00 85.81 83 ASP A N 1
ATOM 611 C CA . ASP A 1 83 ? 24.011 -8.037 -23.693 1.00 85.81 83 ASP A CA 1
ATOM 612 C C . ASP A 1 83 ? 23.362 -8.318 -25.071 1.00 85.81 83 ASP A C 1
ATOM 614 O O . ASP A 1 83 ? 24.068 -8.763 -25.985 1.00 85.81 83 ASP A O 1
ATOM 618 N N . PRO A 1 84 ? 22.044 -8.082 -25.256 1.00 89.25 84 PRO A N 1
ATOM 619 C CA . PRO A 1 84 ? 21.071 -7.654 -24.244 1.00 89.25 84 PRO A CA 1
ATOM 620 C C . PRO A 1 84 ? 20.553 -8.815 -23.366 1.00 89.25 84 PRO A C 1
ATOM 622 O O . PRO A 1 84 ? 20.738 -9.989 -23.715 1.00 89.25 84 PRO A O 1
ATOM 625 N N . PRO A 1 85 ? 19.846 -8.509 -22.258 1.00 91.31 85 PRO A N 1
ATOM 626 C CA . PRO A 1 85 ? 19.129 -9.503 -21.467 1.00 91.31 85 PRO A CA 1
ATOM 627 C C . PRO A 1 85 ? 18.159 -10.349 -22.292 1.00 91.31 85 PRO A C 1
ATOM 629 O O . PRO A 1 85 ? 17.610 -9.920 -23.310 1.00 91.31 85 PRO A O 1
ATOM 632 N N . THR A 1 86 ? 17.897 -11.568 -21.823 1.00 91.25 86 THR A N 1
ATOM 633 C CA . THR A 1 86 ? 17.051 -12.525 -22.547 1.00 91.25 86 THR A CA 1
ATOM 634 C C . THR A 1 86 ? 15.626 -11.990 -22.687 1.00 91.25 86 THR A C 1
ATOM 636 O O . THR A 1 86 ? 14.998 -11.637 -21.694 1.00 91.25 86 THR A O 1
ATOM 639 N N . GLY A 1 87 ? 15.078 -12.000 -23.905 1.00 90.62 87 GLY A N 1
ATOM 640 C CA . GLY A 1 87 ? 13.713 -11.523 -24.180 1.00 90.62 87 GLY A CA 1
ATOM 641 C C . GLY A 1 87 ? 13.589 -10.006 -24.340 1.00 90.62 87 GLY A C 1
ATOM 642 O O . GLY A 1 87 ? 12.483 -9.511 -24.550 1.00 90.62 87 GLY A O 1
ATOM 643 N N . TRP A 1 88 ? 14.710 -9.285 -24.293 1.00 94.25 88 TRP A N 1
ATOM 644 C CA . TRP A 1 88 ? 14.786 -7.865 -24.605 1.00 94.25 88 TRP A CA 1
ATOM 645 C C . TRP A 1 88 ? 15.528 -7.643 -25.916 1.00 94.25 88 TRP A C 1
ATOM 647 O O . TRP A 1 88 ? 16.472 -8.357 -26.257 1.00 94.25 88 TRP A O 1
ATOM 657 N N . THR A 1 89 ? 15.105 -6.627 -26.659 1.00 93.81 89 THR A N 1
ATOM 658 C CA . THR A 1 89 ? 15.830 -6.164 -27.845 1.00 93.81 89 THR A CA 1
ATOM 659 C C . THR A 1 89 ? 16.643 -4.927 -27.491 1.00 93.81 89 THR A C 1
ATOM 661 O O . THR A 1 89 ? 16.188 -4.098 -26.709 1.00 93.81 89 THR A O 1
ATOM 664 N N . LYS A 1 90 ? 17.836 -4.789 -28.076 1.00 92.44 90 LYS A N 1
ATOM 665 C CA . LYS A 1 90 ? 18.634 -3.554 -28.060 1.00 92.44 90 LYS A CA 1
ATOM 666 C C . LYS A 1 90 ? 18.685 -3.017 -29.492 1.00 92.44 90 LYS A C 1
ATOM 668 O O . LYS A 1 90 ? 19.548 -3.449 -30.255 1.00 92.44 90 LYS A O 1
ATOM 673 N N . PRO A 1 91 ? 17.725 -2.171 -29.915 1.00 86.81 91 PRO A N 1
ATOM 674 C CA . PRO A 1 91 ? 17.512 -1.924 -31.344 1.00 86.81 91 PRO A CA 1
ATOM 675 C C . PRO A 1 91 ? 18.558 -1.004 -31.995 1.00 86.81 91 PRO A C 1
ATOM 677 O O . PRO A 1 91 ? 18.631 -0.938 -33.219 1.00 86.81 91 PRO A O 1
ATOM 680 N N . PHE A 1 92 ? 19.359 -0.287 -31.202 1.00 80.19 92 PHE A N 1
ATOM 681 C CA . PHE A 1 92 ? 20.350 0.684 -31.673 1.00 80.19 92 PHE A CA 1
ATOM 682 C C . PHE A 1 92 ? 21.722 0.413 -31.018 1.00 80.19 92 PHE A C 1
ATOM 684 O O . PHE A 1 92 ? 21.789 -0.049 -29.881 1.00 80.19 92 PHE A O 1
ATOM 691 N N . GLY A 1 93 ? 22.818 0.689 -31.736 1.00 66.56 93 GLY A N 1
ATOM 692 C CA . GLY A 1 93 ? 24.201 0.712 -31.211 1.00 66.56 93 GLY A CA 1
ATOM 693 C C . GLY A 1 93 ? 24.933 1.988 -31.666 1.00 66.56 93 GLY A C 1
ATOM 694 O O . GLY A 1 93 ? 24.318 2.752 -32.416 1.00 66.56 93 GLY A O 1
ATOM 695 N N . PRO A 1 94 ? 26.216 2.247 -31.318 1.00 79.06 94 PRO A N 1
ATOM 696 C CA . PRO A 1 94 ? 27.044 1.673 -30.241 1.00 79.06 94 PRO A CA 1
ATOM 697 C C . PRO A 1 94 ? 26.559 2.101 -28.830 1.00 79.06 94 PRO A C 1
ATOM 699 O O . PRO A 1 94 ? 25.457 2.634 -28.719 1.00 79.06 94 PRO A O 1
ATOM 702 N N . GLY A 1 95 ? 27.295 1.769 -27.761 1.00 79.50 95 GLY A N 1
ATOM 703 C CA . GLY A 1 95 ? 26.873 1.853 -26.347 1.00 79.50 95 GLY A CA 1
ATOM 704 C C . GLY A 1 95 ? 26.643 0.472 -25.706 1.00 79.50 95 GLY A C 1
ATOM 705 O O . GLY A 1 95 ? 26.371 -0.514 -26.404 1.00 79.50 95 GLY A O 1
ATOM 706 N N . THR A 1 96 ? 26.769 0.365 -24.381 1.00 87.69 96 THR A N 1
ATOM 707 C CA . THR A 1 96 ? 26.681 -0.920 -23.654 1.00 87.69 96 THR A CA 1
ATOM 708 C C . THR A 1 96 ? 25.384 -1.031 -22.850 1.00 87.69 96 THR A C 1
ATOM 710 O O . THR A 1 96 ? 24.894 -0.033 -22.332 1.00 87.69 96 THR A O 1
ATOM 713 N N . ALA A 1 97 ? 24.813 -2.239 -22.774 1.00 89.88 97 ALA A N 1
ATOM 714 C CA . ALA A 1 97 ? 23.674 -2.587 -21.915 1.00 89.88 97 ALA A CA 1
ATOM 715 C C . ALA A 1 97 ? 23.992 -3.924 -21.229 1.00 89.88 97 ALA A C 1
ATOM 717 O O . ALA A 1 97 ? 23.575 -4.993 -21.675 1.00 89.88 97 ALA A O 1
ATOM 718 N N . ILE A 1 98 ? 24.843 -3.868 -20.207 1.00 87.06 98 ILE A N 1
ATOM 719 C CA . ILE A 1 98 ? 25.470 -5.050 -19.612 1.00 87.06 98 ILE A CA 1
ATOM 720 C C . ILE A 1 98 ? 24.739 -5.419 -18.326 1.00 87.06 98 ILE A C 1
ATOM 722 O O . ILE A 1 98 ? 24.639 -4.606 -17.408 1.00 87.06 98 ILE A O 1
ATOM 726 N N . SER A 1 99 ? 24.269 -6.660 -18.240 1.00 91.50 99 SER A N 1
ATOM 727 C CA . SER A 1 99 ? 23.734 -7.217 -16.999 1.00 91.50 99 SER A CA 1
ATOM 728 C C . SER A 1 99 ? 24.799 -7.265 -15.904 1.00 91.50 99 SER A C 1
ATOM 730 O O . SER A 1 99 ? 25.923 -7.720 -16.124 1.00 91.50 99 SER A O 1
ATOM 732 N N . GLN A 1 100 ? 24.423 -6.846 -14.704 1.00 92.75 100 GLN A N 1
ATOM 733 C CA . GLN A 1 100 ? 25.240 -6.875 -13.497 1.00 92.75 100 GLN A CA 1
ATOM 734 C C . GLN A 1 100 ? 24.394 -7.300 -12.293 1.00 92.75 100 GLN A C 1
ATOM 736 O O . GLN A 1 100 ? 23.165 -7.306 -12.356 1.00 92.75 100 GLN A O 1
ATOM 741 N N . ALA A 1 101 ? 25.043 -7.639 -11.179 1.00 94.31 101 ALA A N 1
ATOM 742 C CA . ALA A 1 101 ? 24.322 -7.860 -9.930 1.00 94.31 101 ALA A CA 1
ATOM 743 C C . ALA A 1 101 ? 23.572 -6.580 -9.531 1.00 94.31 101 ALA A C 1
ATOM 745 O O . ALA A 1 101 ? 24.150 -5.492 -9.558 1.00 94.31 101 ALA A O 1
ATOM 746 N N . SER A 1 102 ? 22.294 -6.723 -9.188 1.00 95.25 102 SER A N 1
ATOM 747 C CA . SER A 1 102 ? 21.503 -5.626 -8.636 1.00 95.25 102 SER A CA 1
ATOM 748 C C . SER A 1 102 ? 22.005 -5.289 -7.233 1.00 95.25 102 SER A C 1
ATOM 750 O O . SER A 1 102 ? 22.310 -6.188 -6.444 1.00 95.25 102 SER A O 1
ATOM 752 N N . ILE A 1 103 ? 22.090 -3.996 -6.926 1.00 92.94 103 ILE A N 1
ATOM 753 C CA . ILE A 1 103 ? 22.345 -3.520 -5.560 1.00 92.94 103 ILE A CA 1
ATOM 754 C C . ILE A 1 103 ? 21.043 -3.331 -4.775 1.00 92.94 103 ILE A C 1
ATOM 756 O O . ILE A 1 103 ? 21.074 -3.274 -3.549 1.00 92.94 103 ILE A O 1
ATOM 760 N N . LEU A 1 104 ? 19.909 -3.263 -5.479 1.00 93.81 104 LEU A N 1
ATOM 761 C CA . LEU A 1 104 ? 18.583 -3.070 -4.901 1.00 93.81 104 LEU A CA 1
ATOM 762 C C . LEU A 1 104 ? 17.887 -4.395 -4.587 1.00 93.81 104 LEU A C 1
ATOM 764 O O . LEU A 1 104 ? 17.223 -4.509 -3.570 1.00 93.81 104 LEU A O 1
ATOM 768 N N . ILE A 1 105 ? 17.996 -5.398 -5.455 1.00 95.50 105 ILE A N 1
ATOM 769 C CA . ILE A 1 105 ? 17.227 -6.644 -5.392 1.00 95.50 105 ILE A CA 1
ATOM 770 C C . ILE A 1 105 ? 18.132 -7.763 -4.899 1.00 95.50 105 ILE A C 1
ATOM 772 O O . ILE A 1 105 ? 19.123 -8.101 -5.550 1.00 95.50 105 ILE A O 1
ATOM 776 N N . SER A 1 106 ? 17.772 -8.393 -3.779 1.00 93.75 106 SER A N 1
ATOM 777 C CA . SER A 1 106 ? 18.571 -9.486 -3.220 1.00 93.75 106 SER A CA 1
ATOM 778 C C . SER A 1 106 ? 18.702 -10.646 -4.215 1.00 93.75 106 SER A C 1
ATOM 780 O O . SER A 1 106 ? 17.716 -11.287 -4.578 1.00 93.75 106 SER A O 1
ATOM 782 N N . GLY A 1 107 ? 19.929 -10.896 -4.686 1.00 91.81 107 GLY A N 1
ATOM 783 C CA . GLY A 1 107 ? 20.218 -11.918 -5.699 1.00 91.81 107 GLY A CA 1
ATOM 784 C C . GLY A 1 107 ? 19.670 -11.611 -7.100 1.00 91.81 107 GLY A C 1
ATOM 785 O O . GLY A 1 107 ? 19.655 -12.504 -7.945 1.00 91.81 107 GLY A O 1
ATOM 786 N N . GLY A 1 108 ? 19.206 -10.383 -7.348 1.00 94.38 108 GLY A N 1
ATOM 787 C CA . GLY A 1 108 ? 18.646 -9.953 -8.626 1.00 94.38 108 GLY A CA 1
ATOM 788 C C . GLY A 1 108 ? 19.689 -9.429 -9.615 1.00 94.38 108 GLY A C 1
ATOM 789 O O . GLY A 1 108 ? 20.877 -9.301 -9.312 1.00 94.38 108 GLY A O 1
ATOM 790 N N . THR A 1 109 ? 19.217 -9.094 -10.815 1.00 96.19 109 THR A N 1
ATOM 791 C CA . THR A 1 109 ? 20.029 -8.511 -11.891 1.00 96.19 109 THR A CA 1
ATOM 792 C C . THR A 1 109 ? 19.543 -7.098 -12.205 1.00 96.19 109 THR A C 1
ATOM 794 O O . THR A 1 109 ? 18.341 -6.840 -12.264 1.00 96.19 109 THR A O 1
ATOM 797 N N . ALA A 1 110 ? 20.491 -6.194 -12.422 1.00 96.12 110 ALA A N 1
ATOM 798 C CA . ALA A 1 110 ? 20.277 -4.878 -13.010 1.00 96.12 110 ALA A CA 1
ATOM 799 C C . ALA A 1 110 ? 21.003 -4.808 -14.358 1.00 96.12 110 ALA A C 1
ATOM 801 O O . ALA A 1 110 ? 21.911 -5.594 -14.626 1.00 96.12 110 ALA A O 1
ATOM 802 N N . VAL A 1 111 ? 20.640 -3.853 -15.206 1.00 95.56 111 VAL A N 1
ATOM 803 C CA . VAL A 1 111 ? 21.337 -3.591 -16.470 1.00 95.56 111 VAL A CA 1
ATOM 804 C C . VAL A 1 111 ? 22.015 -2.242 -16.378 1.00 95.56 111 VAL A C 1
ATOM 806 O O . VAL A 1 111 ? 21.362 -1.231 -16.119 1.00 95.56 111 VAL A O 1
ATOM 809 N N . ARG A 1 112 ? 23.326 -2.230 -16.609 1.00 93.81 112 ARG A N 1
ATOM 810 C CA . ARG A 1 112 ? 24.119 -1.011 -16.701 1.00 93.81 112 ARG A CA 1
ATOM 811 C C . ARG A 1 112 ? 24.172 -0.522 -18.138 1.00 93.81 112 ARG A C 1
ATOM 813 O O . ARG A 1 112 ? 24.620 -1.246 -19.028 1.00 93.81 112 ARG A O 1
ATOM 820 N N . PHE A 1 113 ? 23.739 0.712 -18.341 1.00 93.31 113 PHE A N 1
ATOM 821 C CA . PHE A 1 113 ? 23.756 1.409 -19.614 1.00 93.31 113 PHE A CA 1
ATOM 822 C C . PHE A 1 113 ? 24.882 2.431 -19.623 1.00 93.31 113 PHE A C 1
ATOM 824 O O . PHE A 1 113 ? 24.915 3.294 -18.750 1.00 93.31 113 PHE A O 1
ATOM 831 N N . GLN A 1 114 ? 25.777 2.363 -20.611 1.00 91.50 114 GLN A N 1
ATOM 832 C CA . GLN A 1 114 ? 26.854 3.345 -20.768 1.00 91.50 114 GLN A CA 1
ATOM 833 C C . GLN A 1 114 ? 26.861 3.898 -22.186 1.00 91.50 114 GLN A C 1
ATOM 835 O O . GLN A 1 114 ? 26.883 3.139 -23.161 1.00 91.50 114 GLN A O 1
ATOM 840 N N . ALA A 1 115 ? 26.849 5.223 -22.282 1.00 91.50 115 ALA A N 1
ATOM 841 C CA . ALA A 1 115 ? 26.748 5.952 -23.534 1.00 91.50 115 ALA A CA 1
ATOM 842 C C . ALA A 1 115 ? 27.642 7.196 -23.522 1.00 91.50 115 ALA A C 1
ATOM 844 O O . ALA A 1 115 ? 27.696 7.919 -22.527 1.00 91.50 115 ALA A O 1
ATOM 845 N N . SER A 1 116 ? 28.297 7.491 -24.646 1.00 90.31 116 SER A N 1
ATOM 846 C CA . SER A 1 116 ? 28.977 8.788 -24.856 1.00 90.31 116 SER A CA 1
ATOM 847 C C . SER A 1 116 ? 28.234 9.712 -25.823 1.00 90.31 116 SER A C 1
ATOM 849 O O . SER A 1 116 ? 28.280 10.932 -25.685 1.00 90.31 116 SER A O 1
ATOM 851 N N . THR A 1 117 ? 27.603 9.157 -26.856 1.00 89.94 117 THR A N 1
ATOM 852 C CA . THR A 1 117 ? 26.768 9.894 -27.829 1.00 89.94 117 THR A CA 1
ATOM 853 C C . THR A 1 117 ? 25.871 8.898 -28.565 1.00 89.94 117 THR A C 1
ATOM 855 O O . THR A 1 117 ? 25.824 8.826 -29.793 1.00 89.94 117 THR A O 1
ATOM 858 N N . GLU A 1 118 ? 25.218 8.046 -27.789 1.00 91.81 118 GLU A N 1
ATOM 859 C CA . GLU A 1 118 ? 24.744 6.722 -28.189 1.00 91.81 118 GLU A CA 1
ATOM 860 C C . GLU A 1 118 ? 23.332 6.461 -27.655 1.00 91.81 118 GLU A C 1
ATOM 862 O O . GLU A 1 118 ? 22.738 7.317 -27.002 1.00 91.81 118 GLU A O 1
ATOM 867 N N . ARG A 1 119 ? 22.762 5.294 -27.979 1.00 91.19 119 ARG A N 1
ATOM 868 C CA . ARG A 1 119 ? 21.381 4.935 -27.614 1.00 91.19 119 ARG A CA 1
ATOM 869 C C . ARG A 1 119 ? 21.261 3.506 -27.071 1.00 91.19 119 ARG A C 1
ATOM 871 O O . ARG A 1 119 ? 20.496 2.718 -27.636 1.00 91.19 119 ARG A O 1
ATOM 878 N N . PRO A 1 120 ? 22.026 3.120 -26.034 1.00 91.88 120 PRO A N 1
ATOM 879 C CA . PRO A 1 120 ? 21.871 1.809 -25.431 1.00 91.88 120 PRO A CA 1
ATOM 880 C C . PRO A 1 120 ? 20.588 1.799 -24.596 1.00 91.88 120 PRO A C 1
ATOM 882 O O . PRO A 1 120 ? 20.563 2.235 -23.447 1.00 91.88 120 PRO A O 1
ATOM 885 N N . TYR A 1 121 ? 19.510 1.290 -25.182 1.00 93.75 121 TYR A N 1
ATOM 886 C CA . TYR A 1 121 ? 18.263 1.042 -24.473 1.00 93.75 121 TYR A CA 1
ATOM 887 C C . TYR A 1 121 ? 17.704 -0.330 -24.814 1.00 93.75 121 TYR A C 1
ATOM 889 O O . TYR A 1 121 ? 17.917 -0.861 -25.908 1.00 93.75 121 TYR A O 1
ATOM 897 N N . LEU A 1 122 ? 16.969 -0.890 -23.862 1.00 95.31 122 LEU A N 1
ATOM 898 C CA . LEU A 1 122 ? 16.212 -2.113 -24.039 1.00 95.31 122 LEU A CA 1
ATOM 899 C C . LEU A 1 122 ? 14.782 -1.781 -24.448 1.00 95.31 122 LEU A C 1
ATOM 901 O O . LEU A 1 122 ? 14.200 -0.801 -23.986 1.00 95.31 122 LEU A O 1
ATOM 905 N N . SER A 1 123 ? 14.226 -2.602 -25.332 1.00 95.44 123 SER A N 1
ATOM 906 C CA . SER A 1 123 ? 12.860 -2.482 -25.830 1.00 95.44 123 SER A CA 1
ATOM 907 C C . SER A 1 123 ? 12.160 -3.834 -25.805 1.00 95.44 123 SER A C 1
ATOM 909 O O . SER A 1 123 ? 12.744 -4.853 -26.196 1.00 95.44 123 SER A O 1
ATOM 911 N N . GLN A 1 124 ? 10.897 -3.819 -25.393 1.00 95.19 124 GLN A N 1
ATOM 912 C CA . GLN A 1 124 ? 9.980 -4.947 -25.502 1.00 95.19 124 GLN A CA 1
ATOM 913 C C . GLN A 1 124 ? 8.654 -4.451 -26.075 1.00 95.19 124 GLN A C 1
ATOM 915 O O . GLN A 1 124 ? 8.081 -3.474 -25.585 1.00 95.19 124 GLN A O 1
ATOM 920 N N . ASP A 1 125 ? 8.189 -5.121 -27.125 1.00 95.19 125 ASP A N 1
ATOM 921 C CA . ASP A 1 125 ? 6.857 -4.888 -27.671 1.00 95.19 125 ASP A CA 1
ATOM 922 C C . ASP A 1 125 ? 5.814 -5.489 -26.728 1.00 95.19 125 ASP A C 1
ATOM 924 O O . ASP A 1 125 ? 5.998 -6.581 -26.186 1.00 95.19 125 ASP A O 1
ATOM 928 N N . ILE A 1 126 ? 4.715 -4.772 -26.529 1.00 95.38 126 ILE A N 1
ATOM 929 C CA . ILE A 1 126 ? 3.655 -5.150 -25.601 1.00 95.38 126 ILE A CA 1
ATOM 930 C C . ILE A 1 126 ? 2.291 -4.836 -26.212 1.00 95.38 126 ILE A C 1
ATOM 932 O O . ILE A 1 126 ? 2.132 -3.886 -26.979 1.00 95.38 126 ILE A O 1
ATOM 936 N N . THR A 1 127 ? 1.296 -5.653 -25.873 1.00 96.00 127 THR A N 1
ATOM 937 C CA . THR A 1 127 ? -0.109 -5.389 -26.197 1.00 96.00 127 THR A CA 1
ATOM 938 C C . THR A 1 127 ? -0.903 -5.255 -24.906 1.00 96.00 127 THR A C 1
ATOM 940 O O . THR A 1 127 ? -0.817 -6.118 -24.034 1.00 96.00 127 THR A O 1
ATOM 943 N N . LEU A 1 128 ? -1.649 -4.163 -24.783 1.00 96.44 128 LEU A N 1
ATOM 944 C CA . LEU A 1 128 ? -2.412 -3.775 -23.600 1.00 96.44 128 LEU A CA 1
ATOM 945 C C . LEU A 1 128 ? -3.920 -3.764 -23.902 1.00 96.44 128 LEU A C 1
ATOM 947 O O . LEU A 1 128 ? -4.345 -4.074 -25.010 1.00 96.44 128 LEU A O 1
ATOM 951 N N . ALA A 1 129 ? -4.763 -3.459 -22.920 1.00 97.12 129 ALA A N 1
ATOM 952 C CA . ALA A 1 129 ? -6.183 -3.220 -23.167 1.00 97.12 129 ALA A CA 1
ATOM 953 C C . ALA A 1 129 ? -6.391 -1.787 -23.680 1.00 97.12 129 ALA A C 1
ATOM 955 O O . ALA A 1 129 ? -5.633 -0.893 -23.312 1.00 97.12 129 ALA A O 1
ATOM 956 N N . ALA A 1 130 ? -7.406 -1.564 -24.519 1.00 96.19 130 ALA A N 1
ATOM 957 C CA . ALA A 1 130 ? -7.764 -0.231 -25.015 1.00 96.19 130 ALA A CA 1
ATOM 958 C C . ALA A 1 130 ? -8.379 0.624 -23.899 1.00 96.19 130 ALA A C 1
ATOM 960 O O . ALA A 1 130 ? -9.012 0.080 -22.991 1.00 96.19 130 ALA A O 1
ATOM 961 N N . SER A 1 131 ? -8.234 1.951 -23.986 1.00 95.56 131 SER A N 1
ATOM 962 C CA . SER A 1 131 ? -8.863 2.909 -23.055 1.00 95.56 131 SER A CA 1
ATOM 963 C C . SER A 1 131 ? -8.631 2.570 -21.577 1.00 95.56 131 SER A C 1
ATOM 965 O O . SER A 1 131 ? -9.524 2.726 -20.747 1.00 95.56 131 SER A O 1
ATOM 967 N N . THR A 1 132 ? -7.450 2.039 -21.260 1.00 96.12 132 THR A N 1
ATOM 968 C CA . THR A 1 132 ? -7.105 1.547 -19.926 1.00 96.12 132 THR A CA 1
ATOM 969 C C . THR A 1 132 ? -5.873 2.284 -19.428 1.00 96.12 132 THR A C 1
ATOM 971 O O . THR A 1 132 ? -4.904 2.467 -20.163 1.00 96.12 132 THR A O 1
ATOM 974 N N . GLU A 1 133 ? -5.924 2.724 -18.176 1.00 95.81 133 GLU A N 1
ATOM 975 C CA . GLU A 1 133 ? -4.803 3.378 -17.515 1.00 95.81 133 GLU A CA 1
ATOM 976 C C . GLU A 1 133 ? -3.775 2.347 -17.036 1.00 95.81 133 GLU A C 1
ATOM 978 O O . GLU A 1 133 ? -4.134 1.297 -16.493 1.00 95.81 133 GLU A O 1
ATOM 983 N N . TYR A 1 134 ? -2.498 2.655 -17.232 1.00 96.75 134 TYR A N 1
ATOM 984 C CA . TYR A 1 134 ? -1.352 1.841 -16.858 1.00 96.75 134 TYR A CA 1
ATOM 985 C C . TYR A 1 134 ? -0.267 2.698 -16.213 1.00 96.75 134 TYR A C 1
ATOM 987 O O . TYR A 1 134 ? -0.038 3.839 -16.616 1.00 96.75 134 TYR A O 1
ATOM 995 N N . THR A 1 135 ? 0.482 2.087 -15.301 1.00 96.00 135 THR A N 1
ATOM 996 C CA . THR A 1 135 ? 1.723 2.638 -14.760 1.00 96.00 135 THR A CA 1
ATOM 997 C C . THR A 1 135 ? 2.892 1.744 -15.154 1.00 96.00 135 THR A C 1
ATOM 999 O O . THR A 1 135 ? 2.864 0.525 -14.961 1.00 96.00 135 THR A O 1
ATOM 1002 N N . VAL A 1 136 ? 3.937 2.364 -15.699 1.00 97.19 136 VAL A N 1
ATOM 1003 C CA . VAL A 1 136 ? 5.246 1.755 -15.944 1.00 97.19 136 VAL A CA 1
ATOM 1004 C C . VAL A 1 136 ? 6.195 2.186 -14.844 1.00 97.19 136 VAL A C 1
ATOM 1006 O O . VAL A 1 136 ? 6.285 3.378 -14.555 1.00 97.19 136 VAL A O 1
ATOM 1009 N N . THR A 1 137 ? 6.943 1.245 -14.273 1.00 96.56 137 THR A N 1
ATOM 1010 C CA . THR A 1 137 ? 8.009 1.569 -13.326 1.00 96.56 137 THR A CA 1
ATOM 1011 C C . THR A 1 137 ? 9.299 0.842 -13.610 1.00 96.56 137 THR A C 1
ATOM 1013 O O . THR A 1 137 ? 9.287 -0.288 -14.090 1.00 96.56 137 THR A O 1
ATOM 1016 N N . VAL A 1 138 ? 10.399 1.472 -13.229 1.00 96.75 138 VAL A N 1
ATOM 1017 C CA . VAL A 1 138 ? 11.742 0.895 -13.192 1.00 96.75 138 VAL A CA 1
ATOM 1018 C C . VAL A 1 138 ? 12.493 1.550 -12.035 1.00 96.75 138 VAL A C 1
ATOM 1020 O O . VAL A 1 138 ? 12.207 2.697 -11.683 1.00 96.75 138 VAL A O 1
ATOM 1023 N N . TYR A 1 139 ? 13.445 0.843 -11.444 1.00 96.00 139 TYR A N 1
ATOM 1024 C CA . TYR A 1 139 ? 14.346 1.430 -10.460 1.00 96.00 139 TYR A CA 1
ATOM 1025 C C . TYR A 1 139 ? 15.637 1.880 -11.129 1.00 96.00 139 TYR A C 1
ATOM 1027 O O . TYR A 1 139 ? 16.216 1.139 -11.921 1.00 96.00 139 TYR A O 1
ATOM 1035 N N . LEU A 1 140 ? 16.069 3.092 -10.807 1.00 94.12 140 LEU A N 1
ATOM 1036 C CA . LEU A 1 140 ? 17.374 3.656 -11.108 1.00 94.12 140 LEU A CA 1
ATOM 1037 C C . LEU A 1 140 ? 18.277 3.394 -9.898 1.00 94.12 140 LEU A C 1
ATOM 1039 O O . LEU A 1 140 ? 18.149 4.048 -8.869 1.00 94.12 140 LEU A O 1
ATOM 1043 N N . GLU A 1 141 ? 19.150 2.396 -10.009 1.00 91.88 141 GLU A N 1
ATOM 1044 C CA . GLU A 1 141 ? 19.983 1.937 -8.891 1.00 91.88 141 GLU A CA 1
ATOM 1045 C C . GLU A 1 141 ? 21.271 2.748 -8.740 1.00 91.88 141 GLU A C 1
ATOM 1047 O O . GLU A 1 141 ? 21.759 2.946 -7.634 1.00 91.88 141 GLU A O 1
ATOM 1052 N N . ASP A 1 142 ? 21.845 3.195 -9.855 1.00 84.19 142 ASP A N 1
ATOM 1053 C CA . ASP A 1 142 ? 23.117 3.913 -9.868 1.00 84.19 142 ASP A CA 1
ATOM 1054 C C . ASP A 1 142 ? 23.119 4.953 -10.989 1.00 84.19 142 ASP A C 1
ATOM 1056 O O . ASP A 1 142 ? 22.581 4.721 -12.075 1.00 84.19 142 ASP A O 1
ATOM 1060 N N . THR A 1 143 ? 23.759 6.086 -10.720 1.00 77.50 143 THR A N 1
ATOM 1061 C CA . THR A 1 143 ? 24.045 7.155 -11.677 1.00 77.50 143 THR A CA 1
ATOM 1062 C C . THR A 1 143 ? 25.467 7.650 -11.442 1.00 77.50 143 THR A C 1
ATOM 1064 O O . THR A 1 143 ? 25.683 8.696 -10.824 1.00 77.50 143 THR A O 1
ATOM 1067 N N . THR A 1 144 ? 26.466 6.919 -11.934 1.00 75.44 144 THR A N 1
ATOM 1068 C CA . THR A 1 144 ? 27.867 7.358 -11.823 1.00 75.44 144 THR A CA 1
ATOM 1069 C C . THR A 1 144 ? 28.126 8.601 -12.674 1.00 75.44 144 THR A C 1
ATOM 1071 O O . THR A 1 144 ? 28.954 9.443 -12.329 1.00 75.44 144 THR A O 1
ATOM 1074 N N . THR A 1 145 ? 27.409 8.746 -13.790 1.00 75.81 145 THR A N 1
ATOM 1075 C CA . THR A 1 145 ? 27.330 9.980 -14.577 1.00 75.81 145 THR A CA 1
ATOM 1076 C C . THR A 1 145 ? 25.891 10.159 -15.033 1.00 75.81 145 THR A C 1
ATOM 1078 O O . THR A 1 145 ? 25.442 9.493 -15.966 1.00 75.81 145 THR A O 1
ATOM 1081 N N . ALA A 1 146 ? 25.158 11.038 -14.345 1.00 67.81 146 ALA A N 1
ATOM 1082 C CA . ALA A 1 146 ? 23.745 11.252 -14.613 1.00 67.81 146 ALA A CA 1
ATOM 1083 C C . ALA A 1 146 ? 23.535 11.882 -16.006 1.00 67.81 146 ALA A C 1
ATOM 1085 O O . ALA A 1 146 ? 24.006 13.002 -16.244 1.00 67.81 146 ALA A O 1
ATOM 1086 N N . PRO A 1 147 ? 22.805 11.209 -16.910 1.00 71.31 147 PRO A N 1
ATOM 1087 C CA . PRO A 1 147 ? 22.409 11.785 -18.186 1.00 71.31 147 PRO A CA 1
ATOM 1088 C C . PRO A 1 147 ? 21.417 12.927 -17.864 1.00 71.31 147 PRO A C 1
ATOM 1090 O O . PRO A 1 147 ? 20.347 12.716 -17.282 1.00 71.31 147 PRO A O 1
ATOM 1093 N N . THR A 1 148 ? 21.849 14.180 -18.052 1.00 70.38 148 THR A N 1
ATOM 1094 C CA . THR A 1 148 ? 21.105 15.361 -17.577 1.00 70.38 148 THR A CA 1
ATOM 1095 C C . THR A 1 148 ? 20.040 15.761 -18.589 1.00 70.38 148 THR A C 1
ATOM 1097 O O . THR A 1 148 ? 20.364 16.141 -19.709 1.00 70.38 148 THR A O 1
ATOM 1100 N N . GLY A 1 149 ? 18.769 15.732 -18.176 1.00 67.38 149 GLY A N 1
ATOM 1101 C CA . GLY A 1 149 ? 17.638 16.050 -19.061 1.00 67.38 149 GLY A CA 1
ATOM 1102 C C . GLY A 1 149 ? 17.276 14.922 -20.035 1.00 67.38 149 GLY A C 1
ATOM 1103 O O . GLY A 1 149 ? 16.513 15.132 -20.976 1.00 67.38 149 GLY A O 1
ATOM 1104 N N . SER A 1 150 ? 17.831 13.737 -19.807 1.00 79.56 150 SER A N 1
ATOM 1105 C CA . SER A 1 150 ? 17.701 12.570 -20.667 1.00 79.56 150 SER A CA 1
ATOM 1106 C C . SER A 1 150 ? 16.414 11.814 -20.408 1.00 79.56 150 SER A C 1
ATOM 1108 O O . SER A 1 150 ? 16.035 11.587 -19.258 1.00 79.56 150 SER A O 1
ATOM 1110 N N . VAL A 1 151 ? 15.769 11.361 -21.480 1.00 84.81 151 VAL A N 1
ATOM 1111 C CA . VAL A 1 151 ? 14.638 10.441 -21.366 1.00 84.81 151 VAL A CA 1
ATOM 1112 C C . VAL A 1 151 ? 15.191 9.039 -21.133 1.00 84.81 151 VAL A C 1
ATOM 1114 O O . VAL A 1 151 ? 15.947 8.518 -21.955 1.00 84.81 151 VAL A O 1
ATOM 1117 N N . LEU A 1 152 ? 14.816 8.447 -20.004 1.00 87.81 152 LEU A N 1
ATOM 1118 C CA . LEU A 1 152 ? 15.227 7.112 -19.584 1.00 87.81 152 LEU A CA 1
ATOM 1119 C C . LEU A 1 152 ? 14.149 6.059 -19.781 1.00 87.81 152 LEU A C 1
ATOM 1121 O O . LEU A 1 152 ? 14.480 4.891 -19.940 1.00 87.81 152 LEU A O 1
ATOM 1125 N N . ILE A 1 153 ? 12.880 6.459 -19.772 1.00 93.00 153 ILE A N 1
ATOM 1126 C CA . ILE A 1 153 ? 11.737 5.599 -20.070 1.00 93.00 153 ILE A CA 1
ATOM 1127 C C . ILE A 1 153 ? 10.923 6.272 -21.155 1.00 93.00 153 ILE A C 1
ATOM 1129 O O . ILE A 1 153 ? 10.629 7.460 -21.045 1.00 93.00 153 ILE A O 1
ATOM 1133 N N . ARG A 1 154 ? 10.534 5.509 -22.175 1.00 93.12 154 ARG A N 1
ATOM 1134 C CA . ARG A 1 154 ? 9.632 5.981 -23.224 1.00 93.12 154 ARG A CA 1
ATOM 1135 C C . ARG A 1 154 ? 8.567 4.951 -23.551 1.00 93.12 154 ARG A C 1
ATOM 1137 O O . ARG A 1 154 ? 8.858 3.761 -23.707 1.00 93.12 154 ARG A O 1
ATOM 1144 N N . LEU A 1 155 ? 7.358 5.454 -23.768 1.00 91.50 155 LEU A N 1
ATOM 1145 C CA . LEU A 1 155 ? 6.264 4.723 -24.386 1.00 91.50 155 LEU A CA 1
ATOM 1146 C C . LEU A 1 155 ? 6.262 4.903 -25.903 1.00 91.50 155 LEU A C 1
ATOM 1148 O O . LEU A 1 155 ? 6.362 6.011 -26.424 1.00 91.50 155 LEU A O 1
ATOM 1152 N N . GLY A 1 156 ? 6.116 3.796 -26.624 1.00 87.12 156 GLY A N 1
ATOM 1153 C CA . GLY A 1 156 ? 5.963 3.764 -28.077 1.00 87.12 156 GLY A CA 1
ATOM 1154 C C . GLY A 1 156 ? 4.527 3.505 -28.526 1.00 87.12 156 GLY A C 1
ATOM 1155 O O . GLY A 1 156 ? 4.346 2.699 -29.431 1.00 87.12 156 GLY A O 1
ATOM 1156 N N . PHE A 1 157 ? 3.531 4.113 -27.876 1.00 90.12 157 PHE A N 1
ATOM 1157 C CA . PHE A 1 157 ? 2.118 4.030 -28.269 1.00 90.12 157 PHE A CA 1
ATOM 1158 C C . PHE A 1 157 ? 1.719 5.291 -29.045 1.00 90.12 157 PHE A C 1
ATOM 1160 O O . PHE A 1 157 ? 2.020 6.399 -28.606 1.00 90.12 157 PHE A O 1
ATOM 1167 N N . SER A 1 158 ? 1.067 5.130 -30.197 1.00 87.94 158 SER A N 1
ATOM 1168 C CA . SER A 1 158 ? 0.700 6.232 -31.102 1.00 87.94 158 SER A CA 1
ATOM 1169 C C . SER A 1 158 ? -0.439 7.104 -30.585 1.00 87.94 158 SER A C 1
ATOM 1171 O O . SER A 1 158 ? -0.448 8.301 -30.869 1.00 87.94 158 SER A O 1
ATOM 1173 N N . ASP A 1 159 ? -1.384 6.527 -29.845 1.00 90.69 159 ASP A N 1
ATOM 1174 C CA . ASP A 1 159 ? -2.599 7.212 -29.397 1.00 90.69 159 ASP A CA 1
ATOM 1175 C C . ASP A 1 159 ? -2.802 7.191 -27.872 1.00 90.69 159 ASP A C 1
ATOM 1177 O O . ASP A 1 159 ? -3.882 7.521 -27.378 1.00 90.69 159 ASP A O 1
ATOM 1181 N N . ALA A 1 160 ? -1.757 6.837 -27.119 1.00 92.25 160 ALA A N 1
ATOM 1182 C CA . ALA A 1 160 ? -1.769 6.946 -25.669 1.00 92.25 160 ALA A CA 1
ATOM 1183 C C . ALA A 1 160 ? -1.795 8.415 -25.218 1.00 92.25 160 ALA A C 1
ATOM 1185 O O . ALA A 1 160 ? -1.147 9.285 -25.803 1.00 92.25 160 ALA A O 1
ATOM 1186 N N . THR A 1 161 ? -2.512 8.679 -24.130 1.00 94.88 161 THR A N 1
ATOM 1187 C CA . THR A 1 161 ? -2.575 9.988 -23.464 1.00 94.88 161 THR A CA 1
ATOM 1188 C C . THR A 1 161 ? -1.951 9.916 -22.073 1.00 94.88 161 THR A C 1
ATOM 1190 O O . THR A 1 161 ? -2.007 8.866 -21.439 1.00 94.88 161 THR A O 1
ATOM 1193 N N . GLY A 1 162 ? -1.413 11.026 -21.567 1.00 91.94 162 GLY A N 1
ATOM 1194 C CA . GLY A 1 162 ? -0.717 11.076 -20.277 1.00 91.94 162 GLY A CA 1
ATOM 1195 C C . GLY A 1 162 ? 0.788 11.218 -20.467 1.00 91.94 162 GLY A C 1
ATOM 1196 O O . GLY A 1 162 ? 1.227 11.872 -21.416 1.00 91.94 162 GLY A O 1
ATOM 1197 N N . ASP A 1 163 ? 1.575 10.624 -19.574 1.00 89.38 163 ASP A N 1
ATOM 1198 C CA . ASP A 1 163 ? 3.025 10.648 -19.713 1.00 89.38 163 ASP A CA 1
ATOM 1199 C C . ASP A 1 163 ? 3.466 9.796 -20.912 1.00 89.38 163 ASP A C 1
ATOM 1201 O O . ASP A 1 163 ? 2.974 8.689 -21.124 1.00 89.38 163 ASP A O 1
ATOM 1205 N N . SER A 1 164 ? 4.432 10.285 -21.688 1.00 91.56 164 SER A N 1
ATOM 1206 C CA . SER A 1 164 ? 5.074 9.511 -22.762 1.00 91.56 164 SER A CA 1
ATOM 1207 C C . SER A 1 164 ? 6.541 9.208 -22.479 1.00 91.56 164 SER A C 1
ATOM 1209 O O . SER A 1 164 ? 7.084 8.258 -23.040 1.00 91.56 164 SER A O 1
ATOM 1211 N N . ASP A 1 165 ? 7.166 10.012 -21.616 1.00 93.56 165 ASP A N 1
ATOM 1212 C CA . ASP A 1 165 ? 8.600 10.057 -21.363 1.00 93.56 165 ASP A CA 1
ATOM 1213 C C . ASP A 1 165 ? 8.874 10.409 -19.892 1.00 93.56 165 ASP A C 1
ATOM 1215 O O . ASP A 1 165 ? 8.203 11.280 -19.337 1.00 93.56 165 ASP A O 1
ATOM 1219 N N . LYS A 1 166 ? 9.877 9.767 -19.282 1.00 93.62 166 LYS A N 1
ATOM 1220 C CA . LYS A 1 166 ? 10.431 10.121 -17.959 1.00 93.62 166 LYS A CA 1
ATOM 1221 C C . LYS A 1 166 ? 11.950 9.985 -17.955 1.00 93.62 166 LYS A C 1
ATOM 1223 O O . LYS A 1 166 ? 12.495 9.163 -18.693 1.00 93.62 166 LYS A O 1
ATOM 1228 N N . GLY A 1 167 ? 12.630 10.777 -17.138 1.00 91.12 167 GLY A N 1
ATOM 1229 C CA . GLY A 1 167 ? 14.083 10.842 -17.017 1.00 91.12 167 GLY A CA 1
ATOM 1230 C C . GLY A 1 167 ? 14.594 10.674 -15.587 1.00 91.12 167 GLY A C 1
ATOM 1231 O O . GLY A 1 167 ? 13.870 10.273 -14.682 1.00 91.12 167 GLY A O 1
ATOM 1232 N N . THR A 1 168 ? 15.869 11.003 -15.378 1.00 87.44 168 THR A N 1
ATOM 1233 C CA . THR A 1 168 ? 16.539 10.920 -14.065 1.00 87.44 168 THR A CA 1
ATOM 1234 C C . THR A 1 168 ? 15.889 11.793 -12.993 1.00 87.44 168 THR A C 1
ATOM 1236 O O . THR A 1 168 ? 15.838 11.398 -11.835 1.00 87.44 168 THR A O 1
ATOM 1239 N N . THR A 1 169 ? 15.370 12.965 -13.362 1.00 89.12 169 THR A N 1
ATOM 1240 C CA . THR A 1 169 ? 14.717 13.906 -12.434 1.00 89.12 169 THR A CA 1
ATOM 1241 C C . THR A 1 169 ? 13.315 13.478 -12.009 1.00 89.12 169 THR A C 1
ATOM 1243 O O . THR A 1 169 ? 12.742 14.106 -11.126 1.00 89.12 169 THR A O 1
ATOM 1246 N N . ASP A 1 170 ? 12.763 12.444 -12.646 1.00 91.69 170 ASP A N 1
ATOM 1247 C CA . ASP A 1 170 ? 11.455 11.876 -12.317 1.00 91.69 170 ASP A CA 1
ATOM 1248 C C . ASP A 1 170 ? 11.556 10.674 -11.365 1.00 91.69 170 ASP A C 1
ATOM 1250 O O . ASP A 1 170 ? 10.540 10.059 -11.038 1.00 91.69 170 ASP A O 1
ATOM 1254 N N . ALA A 1 171 ? 12.772 10.301 -10.952 1.00 90.50 171 ALA A N 1
ATOM 1255 C CA . ALA A 1 171 ? 12.964 9.302 -9.914 1.00 90.50 171 ALA A CA 1
ATOM 1256 C C . ALA A 1 171 ? 12.497 9.863 -8.564 1.00 90.50 171 ALA A C 1
ATOM 1258 O O . ALA A 1 171 ? 12.854 10.984 -8.193 1.00 90.50 171 ALA A O 1
ATOM 1259 N N . ASP A 1 172 ? 11.713 9.080 -7.826 1.00 89.31 172 ASP A N 1
ATOM 1260 C CA . ASP A 1 172 ? 11.394 9.390 -6.436 1.00 89.31 172 ASP A CA 1
ATOM 1261 C C . ASP A 1 172 ? 12.633 9.243 -5.532 1.00 89.31 172 ASP A C 1
ATOM 1263 O O . ASP A 1 172 ? 13.723 8.865 -5.975 1.00 89.31 172 ASP A O 1
ATOM 1267 N N . ALA A 1 173 ? 12.477 9.539 -4.239 1.00 85.38 173 ALA A N 1
ATOM 1268 C CA . ALA A 1 173 ? 13.568 9.420 -3.271 1.00 85.38 173 ALA A CA 1
ATOM 1269 C C . ALA A 1 173 ? 14.182 8.005 -3.227 1.00 85.38 173 ALA A C 1
ATOM 1271 O O . ALA A 1 173 ? 15.363 7.864 -2.921 1.00 85.38 173 ALA A O 1
ATOM 1272 N N . ASN A 1 174 ? 13.414 6.980 -3.605 1.00 85.56 174 ASN A N 1
ATOM 1273 C CA . ASN A 1 174 ? 13.810 5.574 -3.613 1.00 85.56 174 ASN A CA 1
ATOM 1274 C C . ASN A 1 174 ? 14.432 5.141 -4.953 1.00 85.56 174 ASN A C 1
ATOM 1276 O O . ASN A 1 174 ? 14.640 3.948 -5.185 1.00 85.56 174 ASN A O 1
ATOM 1280 N N . GLY A 1 175 ? 14.682 6.086 -5.865 1.00 90.12 175 GLY A N 1
ATOM 1281 C CA . GLY A 1 175 ? 15.201 5.810 -7.200 1.00 90.12 175 GLY A CA 1
ATOM 1282 C C . GLY A 1 175 ? 14.163 5.204 -8.145 1.00 90.12 175 GLY A C 1
ATOM 1283 O O . GLY A 1 175 ? 14.517 4.770 -9.240 1.00 90.12 175 GLY A O 1
ATOM 1284 N N . ARG A 1 176 ? 12.879 5.144 -7.774 1.00 93.25 176 ARG A N 1
ATOM 1285 C CA . ARG A 1 176 ? 11.835 4.594 -8.640 1.00 93.25 176 ARG A CA 1
ATOM 1286 C C . ARG A 1 176 ? 11.353 5.663 -9.605 1.00 93.25 176 ARG A C 1
ATOM 1288 O O . ARG A 1 176 ? 10.821 6.689 -9.196 1.00 93.25 176 ARG A O 1
ATOM 1295 N N . ILE A 1 177 ? 11.466 5.397 -10.898 1.00 94.56 177 ILE A N 1
ATOM 1296 C CA . ILE A 1 177 ? 10.853 6.231 -11.931 1.00 94.56 177 ILE A CA 1
ATOM 1297 C C . ILE A 1 177 ? 9.499 5.613 -12.279 1.00 94.56 177 ILE A C 1
ATOM 1299 O O . ILE A 1 177 ? 9.427 4.418 -12.582 1.00 94.56 177 ILE A O 1
ATOM 1303 N N . SER A 1 178 ? 8.441 6.425 -12.250 1.00 94.06 178 SER A N 1
ATOM 1304 C CA . SER A 1 178 ? 7.071 6.010 -12.576 1.00 94.06 178 SER A CA 1
ATOM 1305 C C . SER A 1 178 ? 6.486 6.863 -13.700 1.00 94.06 178 SER A C 1
ATOM 1307 O O . SER A 1 178 ? 6.617 8.085 -13.703 1.00 94.06 178 SER A O 1
ATOM 1309 N N . LEU A 1 179 ? 5.834 6.209 -14.657 1.00 94.56 179 LEU A N 1
ATOM 1310 C CA . LEU A 1 179 ? 5.217 6.820 -15.829 1.00 94.56 179 LEU A CA 1
ATOM 1311 C C . LEU A 1 179 ? 3.778 6.308 -15.935 1.00 94.56 179 LEU A C 1
ATOM 1313 O O . LEU A 1 179 ? 3.587 5.106 -16.118 1.00 94.56 179 LEU A O 1
ATOM 1317 N N . THR A 1 180 ? 2.781 7.193 -15.847 1.00 94.94 180 THR A N 1
ATOM 1318 C CA . THR A 1 180 ? 1.360 6.810 -15.944 1.00 94.94 180 THR A CA 1
ATOM 1319 C C . THR A 1 180 ? 0.739 7.330 -17.238 1.00 94.94 180 THR A C 1
ATOM 1321 O O . THR A 1 180 ? 0.881 8.499 -17.600 1.00 94.94 180 THR A O 1
ATOM 1324 N N . PHE A 1 181 ? 0.036 6.452 -17.950 1.00 95.44 181 PHE A N 1
ATOM 1325 C CA . PHE A 1 181 ? -0.597 6.750 -19.231 1.00 95.44 181 PHE A CA 1
ATOM 1326 C C . PHE A 1 181 ? -1.900 5.974 -19.398 1.00 95.44 181 PHE A C 1
ATOM 1328 O O . PHE A 1 181 ? -2.119 4.951 -18.760 1.00 95.44 181 PHE A O 1
ATOM 1335 N N . THR A 1 182 ? -2.756 6.431 -20.302 1.00 96.56 182 THR A N 1
ATOM 1336 C CA . THR A 1 182 ? -3.961 5.721 -20.738 1.00 96.56 182 THR A CA 1
ATOM 1337 C C . THR A 1 182 ? -3.815 5.362 -22.207 1.00 96.56 182 THR A C 1
ATOM 1339 O O . THR A 1 182 ? -3.533 6.235 -23.027 1.00 96.56 182 THR A O 1
ATOM 1342 N N . THR A 1 183 ? -3.986 4.086 -22.548 1.00 96.12 183 THR A N 1
ATOM 1343 C CA . THR A 1 183 ? -4.002 3.619 -23.943 1.00 96.12 183 THR A CA 1
ATOM 1344 C C . THR A 1 183 ? -5.203 4.188 -24.695 1.00 96.12 183 THR A C 1
ATOM 1346 O O . THR A 1 183 ? -6.284 4.343 -24.126 1.00 96.12 183 THR A O 1
ATOM 1349 N N . GLY A 1 184 ? -5.046 4.471 -25.987 1.00 93.62 184 GLY A N 1
ATOM 1350 C CA . GLY A 1 184 ? -6.173 4.808 -26.847 1.00 93.62 184 GLY A CA 1
ATOM 1351 C C . GLY A 1 184 ? -6.838 3.555 -27.422 1.00 93.62 184 GLY A C 1
ATOM 1352 O O . GLY A 1 184 ? -7.046 2.553 -26.732 1.00 93.62 184 GLY A O 1
ATOM 1353 N N . THR A 1 185 ? -7.209 3.634 -28.694 1.00 92.19 185 THR A N 1
ATOM 1354 C CA . THR A 1 185 ? -7.647 2.502 -29.519 1.00 92.19 185 THR A CA 1
ATOM 1355 C C . THR A 1 185 ? -6.486 1.628 -30.005 1.00 92.19 185 THR A C 1
ATOM 1357 O O . THR A 1 185 ? -6.685 0.427 -30.201 1.00 92.19 185 THR A O 1
ATOM 1360 N N . ASP A 1 186 ? -5.284 2.191 -30.159 1.00 89.00 186 ASP A N 1
ATOM 1361 C CA . ASP A 1 186 ? -4.059 1.467 -30.471 1.00 89.00 186 ASP A CA 1
ATOM 1362 C C . ASP A 1 186 ? -3.521 0.826 -29.192 1.00 89.00 186 ASP A C 1
ATOM 1364 O O . ASP A 1 186 ? -3.051 1.463 -28.249 1.00 89.00 186 ASP A O 1
ATOM 1368 N N . VAL A 1 187 ? -3.591 -0.497 -29.172 1.00 91.25 187 VAL A N 1
ATOM 1369 C CA . VAL A 1 187 ? -3.246 -1.305 -28.001 1.00 91.25 187 VAL A CA 1
ATOM 1370 C C . VAL A 1 187 ? -1.867 -1.936 -28.073 1.00 91.25 187 VAL A C 1
ATOM 1372 O O . VAL A 1 187 ? -1.438 -2.564 -27.109 1.00 91.25 187 VAL A O 1
ATOM 1375 N N . THR A 1 188 ? -1.165 -1.789 -29.193 1.00 93.81 188 THR A N 1
ATOM 1376 C CA . THR A 1 188 ? 0.160 -2.370 -29.405 1.00 93.81 188 THR A CA 1
ATOM 1377 C C . THR A 1 188 ? 1.195 -1.261 -29.488 1.00 93.81 188 THR A C 1
ATOM 1379 O O . THR A 1 188 ? 1.063 -0.331 -30.278 1.00 93.81 188 THR A O 1
ATOM 1382 N N . GLY A 1 189 ? 2.246 -1.382 -28.686 1.00 93.06 189 GLY A N 1
ATOM 1383 C CA . GLY A 1 189 ? 3.342 -0.425 -28.636 1.00 93.06 189 GLY A CA 1
ATOM 1384 C C . GLY A 1 189 ? 4.608 -1.069 -28.090 1.00 93.06 189 GLY A C 1
ATOM 1385 O O . GLY A 1 189 ? 4.693 -2.287 -27.948 1.00 93.06 189 GLY A O 1
ATOM 1386 N N . SER A 1 190 ? 5.598 -0.244 -27.761 1.00 93.44 190 SER A N 1
ATOM 1387 C CA . SER A 1 190 ? 6.850 -0.697 -27.145 1.00 93.44 190 SER A CA 1
ATOM 1388 C C . SER A 1 190 ? 7.098 0.020 -25.825 1.00 93.44 190 SER A C 1
ATOM 1390 O O . SER A 1 190 ? 6.924 1.239 -25.765 1.00 93.44 190 SER A O 1
ATOM 1392 N N . ILE A 1 191 ? 7.602 -0.692 -24.822 1.00 94.50 191 ILE A N 1
ATOM 1393 C CA . ILE A 1 191 ? 8.183 -0.087 -23.619 1.00 94.50 191 ILE A CA 1
ATOM 1394 C C . ILE A 1 191 ? 9.693 -0.063 -23.782 1.00 94.50 191 ILE A C 1
ATOM 1396 O O . ILE A 1 191 ? 10.301 -1.084 -24.113 1.00 94.50 191 ILE A O 1
ATOM 1400 N N . ARG A 1 192 ? 10.293 1.109 -23.566 1.00 94.31 192 ARG A N 1
ATOM 1401 C CA . ARG A 1 192 ? 11.733 1.327 -23.713 1.00 94.31 192 ARG A CA 1
ATOM 1402 C C . ARG A 1 192 ? 12.310 1.858 -22.420 1.00 94.31 192 ARG A C 1
ATOM 1404 O O . ARG A 1 192 ? 11.738 2.791 -21.860 1.00 94.31 192 ARG A O 1
ATOM 1411 N N . PHE A 1 193 ? 13.455 1.327 -22.007 1.00 94.38 193 PHE A N 1
ATOM 1412 C CA . PHE A 1 193 ? 14.236 1.920 -20.927 1.00 94.38 193 PHE A CA 1
ATOM 1413 C C . PHE A 1 193 ? 15.745 1.801 -21.159 1.00 94.38 193 PHE A C 1
ATOM 1415 O O . PHE A 1 193 ? 16.214 0.846 -21.781 1.00 94.38 193 PHE A O 1
ATOM 1422 N N . GLY A 1 194 ? 16.503 2.779 -20.676 1.00 94.06 194 GLY A N 1
ATOM 1423 C CA . GLY A 1 194 ? 17.954 2.884 -20.846 1.00 94.06 194 GLY A CA 1
ATOM 1424 C C . GLY A 1 194 ? 18.356 4.291 -21.275 1.00 94.06 194 GLY A C 1
ATOM 1425 O O . GLY A 1 194 ? 17.584 5.232 -21.119 1.00 94.06 194 GLY A O 1
ATOM 1426 N N . ILE A 1 195 ? 19.552 4.459 -21.836 1.00 92.12 195 ILE A N 1
ATOM 1427 C CA . ILE A 1 195 ? 20.033 5.775 -22.272 1.00 92.12 195 ILE A CA 1
ATOM 1428 C C . ILE A 1 195 ? 19.699 5.995 -23.749 1.00 92.12 195 ILE A C 1
ATOM 1430 O O . ILE A 1 195 ? 19.861 5.113 -24.596 1.00 92.12 195 ILE A O 1
ATOM 1434 N N . GLY A 1 196 ? 19.235 7.202 -24.071 1.00 89.62 196 GLY A N 1
ATOM 1435 C CA . GLY A 1 196 ? 18.958 7.607 -25.442 1.00 89.62 196 GLY A CA 1
ATOM 1436 C C . GLY A 1 196 ? 17.748 6.906 -26.066 1.00 89.62 196 GLY A C 1
ATOM 1437 O O . GLY A 1 196 ? 17.729 6.606 -27.265 1.00 89.62 196 GLY A O 1
ATOM 1438 N N . VAL A 1 197 ? 16.701 6.637 -25.277 1.00 91.06 197 VAL A N 1
ATOM 1439 C CA . VAL A 1 197 ? 15.471 5.981 -25.768 1.00 91.06 197 VAL A CA 1
ATOM 1440 C C . VAL A 1 197 ? 14.793 6.769 -26.900 1.00 91.06 197 VAL A C 1
ATOM 1442 O O . VAL A 1 197 ? 14.137 6.188 -27.771 1.00 91.06 197 VAL A O 1
ATOM 1445 N N . ASN A 1 198 ? 15.000 8.089 -26.956 1.00 89.25 198 ASN A N 1
ATOM 1446 C CA . ASN A 1 198 ? 14.418 9.007 -27.938 1.00 89.25 198 ASN A CA 1
ATOM 1447 C C . ASN A 1 198 ? 15.438 9.596 -28.934 1.00 89.25 198 ASN A C 1
ATOM 1449 O O . ASN A 1 198 ? 15.115 9.717 -30.116 1.00 89.25 198 ASN A O 1
ATOM 1453 N N . SER A 1 199 ? 16.663 9.882 -28.501 1.00 89.56 199 SER A N 1
ATOM 1454 C CA . SER A 1 199 ? 17.766 10.432 -29.306 1.00 89.56 199 SER A CA 1
ATOM 1455 C C . SER A 1 199 ? 19.119 10.034 -28.715 1.00 89.56 199 SER A C 1
ATOM 1457 O O . SER A 1 199 ? 19.156 9.494 -27.620 1.00 89.56 199 SER A O 1
ATOM 1459 N N . ASN A 1 200 ? 20.225 10.267 -29.430 1.00 90.88 200 ASN A N 1
ATOM 1460 C CA . ASN A 1 200 ? 21.566 10.014 -28.891 1.00 90.88 200 ASN A CA 1
ATOM 1461 C C . ASN A 1 200 ? 21.797 10.808 -27.607 1.00 90.88 200 ASN A C 1
ATOM 1463 O O . ASN A 1 200 ? 21.427 11.979 -27.539 1.00 90.88 200 ASN A O 1
ATOM 1467 N N . ASP A 1 201 ? 22.443 10.169 -26.640 1.00 91.56 201 ASP A N 1
ATOM 1468 C CA . ASP A 1 201 ? 22.673 10.741 -25.323 1.00 91.56 201 ASP A CA 1
ATOM 1469 C C . ASP A 1 201 ? 23.962 10.196 -24.690 1.00 91.56 201 ASP A C 1
ATOM 1471 O O . ASP A 1 201 ? 24.645 9.341 -25.271 1.00 91.56 201 ASP A O 1
ATOM 1475 N N . SER A 1 202 ? 24.321 10.712 -23.519 1.00 90.69 202 SER A N 1
ATOM 1476 C CA . SER A 1 202 ? 25.503 10.308 -22.766 1.00 90.69 202 SER A CA 1
ATOM 1477 C C . SER A 1 202 ? 25.186 10.101 -21.294 1.00 90.69 202 SER A C 1
ATOM 1479 O O . SER A 1 202 ? 24.392 10.829 -20.712 1.00 90.69 202 SER A O 1
ATOM 1481 N N . GLY A 1 203 ? 25.816 9.105 -20.679 1.00 91.38 203 GLY A N 1
ATOM 1482 C CA . GLY A 1 203 ? 25.641 8.804 -19.265 1.00 91.38 203 GLY A CA 1
ATOM 1483 C C . GLY A 1 203 ? 26.088 7.397 -18.907 1.00 91.38 203 GLY A C 1
ATOM 1484 O O . GLY A 1 203 ? 26.462 6.599 -19.769 1.00 91.38 203 GLY A O 1
ATOM 1485 N N . ASP A 1 204 ? 26.034 7.109 -17.615 1.00 92.25 204 ASP A N 1
ATOM 1486 C CA . ASP A 1 204 ? 26.328 5.802 -17.043 1.00 92.25 204 ASP A CA 1
ATOM 1487 C C . ASP A 1 204 ? 25.375 5.567 -15.868 1.00 92.25 204 ASP A C 1
ATOM 1489 O O . ASP A 1 204 ? 25.457 6.250 -14.840 1.00 92.25 204 ASP A O 1
ATOM 1493 N N . ILE A 1 205 ? 24.416 4.665 -16.085 1.00 93.25 205 ILE A N 1
ATOM 1494 C CA . ILE A 1 205 ? 23.330 4.370 -15.146 1.00 93.25 205 ILE A CA 1
ATOM 1495 C C . ILE A 1 205 ? 23.095 2.867 -15.024 1.00 93.25 205 ILE A C 1
ATOM 1497 O O . ILE A 1 205 ? 23.342 2.121 -15.971 1.00 93.25 205 ILE A O 1
ATOM 1501 N N . ALA A 1 206 ? 22.538 2.424 -13.900 1.00 94.62 206 ALA A N 1
ATOM 1502 C CA . ALA A 1 206 ? 22.037 1.063 -13.729 1.00 94.62 206 ALA A CA 1
ATOM 1503 C C . ALA A 1 206 ? 20.533 1.068 -13.457 1.00 94.62 206 ALA A C 1
ATOM 1505 O O . ALA A 1 206 ? 20.056 1.855 -12.643 1.00 94.62 206 ALA A O 1
ATOM 1506 N N . MET A 1 207 ? 19.791 0.189 -14.134 1.00 95.75 207 MET A N 1
ATOM 1507 C CA . MET A 1 207 ? 18.338 0.094 -13.985 1.00 95.75 207 MET A CA 1
ATOM 1508 C C . MET A 1 207 ? 17.875 -1.347 -13.763 1.00 95.75 207 MET A C 1
ATOM 1510 O O . MET A 1 207 ? 18.454 -2.281 -14.323 1.00 95.75 207 MET A O 1
ATOM 1514 N N . SER A 1 208 ? 16.811 -1.535 -12.984 1.00 97.00 208 SER A N 1
ATOM 1515 C CA . SER A 1 208 ? 16.248 -2.856 -12.679 1.00 97.00 208 SER A CA 1
ATOM 1516 C C . SER A 1 208 ? 14.733 -2.847 -12.480 1.00 97.00 208 SER A C 1
ATOM 1518 O O . SER A 1 208 ? 14.089 -1.798 -12.482 1.00 97.00 208 SER A O 1
ATOM 1520 N N . ALA A 1 209 ? 14.162 -4.046 -12.322 1.00 97.00 209 ALA A N 1
ATOM 1521 C CA . ALA A 1 209 ? 12.753 -4.264 -11.996 1.00 97.00 209 ALA A CA 1
ATOM 1522 C C . ALA A 1 209 ? 11.748 -3.501 -12.896 1.00 97.00 209 ALA A C 1
ATOM 1524 O O . ALA A 1 209 ? 10.838 -2.842 -12.383 1.00 97.00 209 ALA A O 1
ATOM 1525 N N . PRO A 1 210 ? 11.865 -3.586 -14.241 1.00 97.31 210 PRO A N 1
ATOM 1526 C CA . PRO A 1 210 ? 10.866 -3.014 -15.128 1.00 97.31 210 PRO A CA 1
ATOM 1527 C C . PRO A 1 210 ? 9.512 -3.699 -14.920 1.00 97.31 210 PRO A C 1
ATOM 1529 O O . PRO A 1 210 ? 9.397 -4.928 -14.872 1.00 97.31 210 PRO A O 1
ATOM 1532 N N . GLN A 1 211 ? 8.467 -2.893 -14.819 1.00 97.56 211 GLN A N 1
ATOM 1533 C CA . GLN A 1 211 ? 7.122 -3.358 -14.533 1.00 97.56 211 GLN A CA 1
ATOM 1534 C C . GLN A 1 211 ? 6.091 -2.506 -15.260 1.00 97.56 211 GLN A C 1
ATOM 1536 O O . GLN A 1 211 ? 6.241 -1.292 -15.337 1.00 97.56 211 GLN A O 1
ATOM 1541 N N . VAL A 1 212 ? 5.051 -3.151 -15.787 1.00 97.69 212 VAL A N 1
ATOM 1542 C CA . VAL A 1 212 ? 3.865 -2.486 -16.343 1.00 97.69 212 VAL A CA 1
ATOM 1543 C C . VAL A 1 212 ? 2.634 -3.109 -15.711 1.00 97.69 212 VAL A C 1
ATOM 1545 O O . VAL A 1 212 ? 2.433 -4.319 -15.820 1.00 97.69 212 VAL A O 1
ATOM 1548 N N . GLU A 1 213 ? 1.810 -2.287 -15.074 1.00 97.50 213 GLU A N 1
ATOM 1549 C CA . GLU A 1 213 ? 0.605 -2.705 -14.356 1.00 97.50 213 GLU A CA 1
ATOM 1550 C C . GLU A 1 213 ? -0.582 -1.836 -14.762 1.00 97.50 213 GLU A C 1
ATOM 1552 O O . GLU A 1 213 ? -0.419 -0.648 -15.020 1.00 97.50 213 GLU A O 1
ATOM 1557 N N . ALA A 1 214 ? -1.789 -2.403 -14.787 1.00 96.44 214 ALA A N 1
ATOM 1558 C CA . ALA A 1 214 ? -3.003 -1.606 -14.969 1.00 96.44 214 ALA A CA 1
ATOM 1559 C C . ALA A 1 214 ? -3.327 -0.787 -13.701 1.00 96.44 214 ALA A C 1
ATOM 1561 O O . ALA A 1 214 ? -3.385 -1.338 -12.593 1.00 96.44 214 ALA A O 1
ATOM 1562 N N . GLY A 1 215 ? -3.612 0.504 -13.874 1.00 93.31 215 GLY A N 1
ATOM 1563 C CA . GLY A 1 215 ? -3.992 1.475 -12.844 1.00 93.31 215 GLY A CA 1
ATOM 1564 C C . GLY A 1 215 ? -3.123 2.737 -12.830 1.00 93.31 215 GLY A C 1
ATOM 1565 O O . GLY A 1 215 ? -2.095 2.779 -13.489 1.00 93.31 215 GLY A O 1
ATOM 1566 N N . ALA A 1 216 ? -3.546 3.730 -12.041 1.00 90.25 216 ALA A N 1
ATOM 1567 C CA . ALA A 1 216 ? -2.923 5.057 -11.937 1.00 90.25 216 ALA A CA 1
ATOM 1568 C C . ALA A 1 216 ? -1.618 5.121 -11.125 1.00 90.25 216 ALA A C 1
ATOM 1570 O O . ALA A 1 216 ? -0.938 6.148 -11.119 1.00 90.25 216 ALA A O 1
ATOM 1571 N N . PHE A 1 217 ? -1.313 4.064 -10.371 1.00 90.12 217 PHE A N 1
ATOM 1572 C CA . PHE A 1 217 ? -0.236 4.048 -9.392 1.00 90.12 217 PHE A CA 1
ATOM 1573 C C . PHE A 1 217 ? 0.478 2.697 -9.374 1.00 90.12 217 PHE A C 1
ATOM 1575 O O . PHE A 1 217 ? -0.141 1.656 -9.654 1.00 90.12 217 PHE A O 1
ATOM 1582 N N . PRO A 1 218 ? 1.759 2.696 -8.986 1.00 92.25 218 PRO A N 1
ATOM 1583 C CA . PRO A 1 218 ? 2.555 1.488 -8.999 1.00 92.25 218 PRO A CA 1
ATOM 1584 C C . PRO A 1 218 ? 2.397 0.655 -7.722 1.00 92.25 218 PRO A C 1
ATOM 1586 O O . PRO A 1 218 ? 2.123 1.194 -6.652 1.00 92.25 218 PRO A O 1
ATOM 1589 N N . THR A 1 219 ? 2.620 -0.661 -7.811 1.00 95.00 219 THR A N 1
ATOM 1590 C CA . THR A 1 219 ? 2.707 -1.535 -6.621 1.00 95.00 219 THR A CA 1
ATOM 1591 C C . THR A 1 219 ? 4.104 -2.115 -6.443 1.00 95.00 219 THR A C 1
ATOM 1593 O O . THR A 1 219 ? 5.019 -1.771 -7.198 1.00 95.00 219 THR A O 1
ATOM 1596 N N . SER A 1 220 ? 4.326 -2.930 -5.415 1.00 95.69 220 SER A N 1
ATOM 1597 C CA . SER A 1 220 ? 5.582 -3.667 -5.247 1.00 95.69 220 SER A CA 1
ATOM 1598 C C . SER A 1 220 ? 5.986 -4.418 -6.522 1.00 95.69 220 SER A C 1
ATOM 1600 O O . SER A 1 220 ? 5.148 -4.823 -7.331 1.00 95.69 220 SER A O 1
ATOM 1602 N N . TYR A 1 221 ? 7.291 -4.585 -6.725 1.00 97.81 221 TYR A N 1
ATOM 1603 C CA . TYR A 1 221 ? 7.808 -5.276 -7.900 1.00 97.81 221 TYR A CA 1
ATOM 1604 C C . TYR A 1 221 ? 7.351 -6.745 -7.942 1.00 97.81 221 TYR A C 1
ATOM 1606 O O . TYR A 1 221 ? 7.481 -7.511 -6.988 1.00 97.81 221 TYR A O 1
ATOM 1614 N N . ILE A 1 222 ? 6.825 -7.153 -9.090 1.00 98.25 222 ILE A N 1
ATOM 1615 C CA . ILE A 1 222 ? 6.358 -8.500 -9.386 1.00 98.25 222 ILE A CA 1
ATOM 1616 C C . ILE A 1 222 ? 7.320 -9.074 -10.433 1.00 98.25 222 ILE A C 1
ATOM 1618 O O . ILE A 1 222 ? 7.219 -8.733 -11.620 1.00 98.25 222 ILE A O 1
ATOM 1622 N N . PRO A 1 223 ? 8.277 -9.926 -10.026 1.00 97.50 223 PRO A N 1
ATOM 1623 C CA . PRO A 1 223 ? 9.248 -10.489 -10.948 1.00 97.50 223 PRO A CA 1
ATOM 1624 C C . PRO A 1 223 ? 8.577 -11.444 -11.932 1.00 97.50 223 PRO A C 1
ATOM 1626 O O . PRO A 1 223 ? 7.798 -12.321 -11.553 1.00 97.50 223 PRO A O 1
ATOM 1629 N N . THR A 1 224 ? 8.923 -11.303 -13.207 1.00 97.62 224 THR A N 1
ATOM 1630 C CA . THR A 1 224 ? 8.436 -12.145 -14.296 1.00 97.62 224 THR A CA 1
ATOM 1631 C C . THR A 1 224 ? 9.598 -12.811 -15.014 1.00 97.62 224 THR A C 1
ATOM 1633 O O . THR A 1 224 ? 10.702 -12.275 -15.130 1.00 97.62 224 THR A O 1
ATOM 1636 N N . THR A 1 225 ? 9.331 -14.006 -15.535 1.00 95.56 225 THR A N 1
ATOM 1637 C CA . THR A 1 225 ? 10.273 -14.738 -16.383 1.00 95.56 225 THR A CA 1
ATOM 1638 C C . THR A 1 225 ? 9.706 -14.842 -17.792 1.00 95.56 225 THR A C 1
ATOM 1640 O O . THR A 1 225 ? 9.791 -13.900 -18.562 1.00 95.56 225 THR A O 1
ATOM 1643 N N . THR A 1 226 ? 9.104 -15.960 -18.171 1.00 94.44 226 THR A N 1
ATOM 1644 C CA . THR A 1 226 ? 8.613 -16.183 -19.542 1.00 94.44 226 THR A CA 1
ATOM 1645 C C . THR A 1 226 ? 7.173 -15.746 -19.776 1.00 94.44 226 THR A C 1
ATOM 1647 O O . THR A 1 226 ? 6.748 -15.673 -20.924 1.00 94.44 226 THR A O 1
ATOM 1650 N N . ALA A 1 227 ? 6.437 -15.449 -18.710 1.00 96.19 227 ALA A N 1
ATOM 1651 C CA . ALA A 1 227 ? 5.040 -15.051 -18.750 1.00 96.19 227 ALA A CA 1
ATOM 1652 C C . ALA A 1 227 ? 4.792 -13.915 -17.755 1.00 96.19 227 ALA A C 1
ATOM 1654 O O . ALA A 1 227 ? 5.535 -13.771 -16.779 1.00 96.19 227 ALA A O 1
ATOM 1655 N N . SER A 1 228 ? 3.731 -13.146 -17.995 1.00 97.12 228 SER A N 1
ATOM 1656 C CA . SER A 1 228 ? 3.198 -12.200 -17.020 1.00 97.12 228 SER A CA 1
ATOM 1657 C C . SER A 1 228 ? 2.806 -12.939 -15.743 1.00 97.12 228 SER A C 1
ATOM 1659 O O . SER A 1 228 ? 2.255 -14.042 -15.807 1.00 97.12 228 SER A O 1
ATOM 1661 N N . VAL A 1 229 ? 3.047 -12.323 -14.591 1.00 97.94 229 VAL A N 1
ATOM 1662 C CA . VAL A 1 229 ? 2.737 -12.909 -13.281 1.00 97.94 229 VAL A CA 1
ATOM 1663 C C . VAL A 1 229 ? 1.810 -11.976 -12.524 1.00 97.94 229 VAL A C 1
ATOM 1665 O O . VAL A 1 229 ? 2.040 -10.768 -12.473 1.00 97.94 229 VAL A O 1
ATOM 1668 N N . THR A 1 230 ? 0.774 -12.553 -11.921 1.00 97.75 230 THR A N 1
ATOM 1669 C CA . THR A 1 230 ? -0.118 -11.859 -10.994 1.00 97.75 230 THR A CA 1
ATOM 16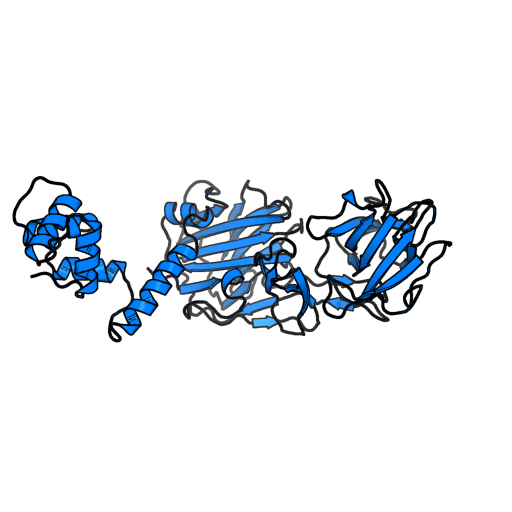70 C C . THR A 1 230 ? 0.373 -12.061 -9.566 1.00 97.75 230 THR A C 1
ATOM 1672 O O . THR A 1 230 ? 0.567 -13.193 -9.122 1.00 97.75 230 THR A O 1
ATOM 1675 N N . ARG A 1 231 ? 0.549 -10.963 -8.834 1.00 97.19 231 ARG A N 1
ATOM 1676 C CA . ARG A 1 231 ? 0.597 -10.960 -7.375 1.00 97.19 231 ARG A CA 1
ATOM 1677 C C . ARG A 1 231 ? -0.835 -10.823 -6.865 1.00 97.19 231 ARG A C 1
ATOM 1679 O O . ARG A 1 231 ? -1.517 -9.860 -7.213 1.00 97.19 231 ARG A O 1
ATOM 1686 N N . ASN A 1 232 ? -1.283 -11.763 -6.040 1.00 96.50 232 ASN A N 1
ATOM 1687 C CA . ASN A 1 232 ? -2.602 -11.698 -5.413 1.00 96.50 232 ASN A CA 1
ATOM 1688 C C . ASN A 1 232 ? -2.650 -10.600 -4.343 1.00 96.50 232 ASN A C 1
ATOM 1690 O O . ASN A 1 232 ? -1.610 -10.181 -3.827 1.00 96.50 232 ASN A O 1
ATOM 1694 N N . ALA A 1 233 ? -3.862 -10.143 -4.024 1.00 95.19 233 ALA A N 1
ATOM 1695 C CA . ALA A 1 233 ? -4.073 -9.193 -2.944 1.00 95.19 233 ALA A CA 1
ATOM 1696 C C . ALA A 1 233 ? -3.606 -9.772 -1.600 1.00 95.19 233 ALA A C 1
ATOM 1698 O O . ALA A 1 233 ? -3.684 -10.985 -1.391 1.00 95.19 233 ALA A O 1
ATOM 1699 N N . ASP A 1 234 ? -3.132 -8.911 -0.703 1.00 95.62 234 ASP A N 1
ATOM 1700 C CA . ASP A 1 234 ? -2.997 -9.273 0.704 1.00 95.62 234 ASP A CA 1
ATOM 1701 C C . ASP A 1 234 ? -4.360 -9.131 1.382 1.00 95.62 234 ASP A C 1
ATOM 1703 O O . ASP A 1 234 ? -4.986 -8.071 1.335 1.00 95.62 234 ASP A O 1
ATOM 1707 N N . VAL A 1 235 ? -4.799 -10.205 2.030 1.00 95.12 235 VAL A N 1
ATOM 1708 C CA . VAL A 1 235 ? -6.018 -10.231 2.839 1.00 95.12 235 VAL A CA 1
ATOM 1709 C C . VAL A 1 235 ? -5.607 -10.541 4.263 1.00 95.12 235 VAL A C 1
ATOM 1711 O O . VAL A 1 235 ? -5.147 -11.650 4.539 1.00 95.12 235 VAL A O 1
ATOM 1714 N N . VAL A 1 236 ? -5.722 -9.559 5.155 1.00 97.06 236 VAL A N 1
ATOM 1715 C CA . VAL A 1 236 ? -5.324 -9.689 6.560 1.00 97.06 236 VAL A CA 1
ATOM 1716 C C . VAL A 1 236 ? -6.560 -9.583 7.435 1.00 97.06 236 VAL A C 1
ATOM 1718 O O . VAL A 1 236 ? -7.222 -8.546 7.447 1.00 97.06 236 VAL A O 1
ATOM 1721 N N . SER A 1 237 ? -6.875 -10.646 8.170 1.00 96.38 237 SER A N 1
ATOM 1722 C CA . SER A 1 237 ? -8.116 -10.703 8.943 1.00 96.38 237 SER A CA 1
ATOM 1723 C C . SER A 1 237 ? -8.065 -11.669 10.126 1.00 96.38 237 SER A C 1
ATOM 1725 O O . SER A 1 237 ? -7.119 -12.442 10.306 1.00 96.38 237 SER A O 1
ATOM 1727 N N . THR A 1 238 ? -9.092 -11.601 10.971 1.00 96.81 238 THR A N 1
ATOM 1728 C CA . THR A 1 238 ? -9.370 -12.575 12.029 1.00 96.81 238 THR A CA 1
ATOM 1729 C C . THR A 1 238 ? -10.867 -12.630 12.324 1.00 96.81 238 THR A C 1
ATOM 1731 O O . THR A 1 238 ? -11.528 -11.594 12.350 1.00 96.81 238 THR A O 1
ATOM 1734 N N . ALA A 1 239 ? -11.369 -13.831 12.617 1.00 96.69 239 ALA A N 1
ATOM 1735 C CA . ALA A 1 239 ? -12.712 -14.057 13.160 1.00 96.69 239 ALA A CA 1
ATOM 1736 C C . ALA A 1 239 ? -12.719 -14.147 14.706 1.00 96.69 239 ALA A C 1
ATOM 1738 O O . ALA A 1 239 ? -13.744 -14.411 15.332 1.00 96.69 239 ALA A O 1
ATOM 1739 N N . ASP A 1 240 ? -11.557 -13.979 15.353 1.00 96.50 240 ASP A N 1
ATOM 1740 C CA . ASP A 1 240 ? -11.458 -13.867 16.811 1.00 96.50 240 ASP A CA 1
ATOM 1741 C C . ASP A 1 240 ? -11.585 -12.399 17.236 1.00 96.50 240 ASP A C 1
ATOM 1743 O O . ASP A 1 240 ? -10.618 -11.631 17.269 1.00 96.50 240 ASP A O 1
ATOM 1747 N N . VAL A 1 241 ? -12.810 -12.014 17.584 1.00 96.19 241 VAL A N 1
ATOM 1748 C CA . VAL A 1 241 ? -13.150 -10.690 18.120 1.00 96.19 241 VAL A CA 1
ATOM 1749 C C . VAL A 1 241 ? -13.429 -10.721 19.627 1.00 96.19 241 VAL A C 1
ATOM 1751 O O . VAL A 1 241 ? -14.160 -9.887 20.149 1.00 96.19 241 VAL A O 1
ATOM 1754 N N . SER A 1 242 ? -12.829 -11.655 20.374 1.00 93.88 242 SER A N 1
ATOM 1755 C CA . SER A 1 242 ? -13.027 -11.786 21.834 1.00 93.88 242 SER A CA 1
ATOM 1756 C C . SER A 1 242 ? -12.631 -10.544 22.657 1.00 93.88 242 SER A C 1
ATOM 1758 O O . SER A 1 242 ? -13.060 -10.382 23.799 1.00 93.88 242 SER A O 1
ATOM 1760 N N . TRP A 1 243 ? -11.835 -9.649 22.073 1.00 93.06 243 TRP A N 1
ATOM 1761 C CA . TRP A 1 243 ? -11.398 -8.363 22.630 1.00 93.06 243 TRP A CA 1
ATOM 1762 C C . TRP A 1 243 ? -12.411 -7.220 22.434 1.00 93.06 243 TRP A C 1
ATOM 1764 O O . TRP A 1 243 ? -12.253 -6.153 23.044 1.00 93.06 243 TRP A O 1
ATOM 1774 N N . PHE A 1 244 ? -13.412 -7.414 21.569 1.00 94.25 244 PHE A N 1
ATOM 1775 C CA . PHE A 1 244 ? -14.412 -6.417 21.193 1.00 94.25 244 PHE A CA 1
ATOM 1776 C C . PHE A 1 244 ? -15.570 -6.359 22.199 1.00 94.25 244 PHE A C 1
ATOM 1778 O O . PHE A 1 244 ? -15.987 -7.357 22.784 1.00 94.25 244 PHE A O 1
ATOM 1785 N N . THR A 1 245 ? -16.136 -5.163 22.365 1.00 89.06 245 THR A N 1
ATOM 1786 C CA . THR A 1 245 ? -17.346 -4.925 23.162 1.00 89.06 245 THR A CA 1
ATOM 1787 C C . THR A 1 245 ? -18.237 -3.922 22.446 1.00 89.06 245 THR A C 1
ATOM 1789 O O . THR A 1 245 ? -17.767 -2.841 22.096 1.00 89.06 245 THR A O 1
ATOM 1792 N N . SER A 1 246 ? -19.526 -4.224 22.296 1.00 81.06 246 SER A N 1
ATOM 1793 C CA . SER A 1 246 ? -20.441 -3.405 21.491 1.00 81.06 246 SER A CA 1
ATOM 1794 C C . SER A 1 246 ? -20.920 -2.111 22.156 1.00 81.06 246 SER A C 1
ATOM 1796 O O . SER A 1 246 ? -21.355 -1.216 21.447 1.00 81.06 246 SER A O 1
ATOM 1798 N N . ALA A 1 247 ? -20.853 -1.981 23.487 1.00 87.88 247 ALA A N 1
ATOM 1799 C CA . ALA A 1 247 ? -21.477 -0.858 24.199 1.00 87.88 247 ALA A CA 1
ATOM 1800 C C . ALA A 1 247 ? -20.713 0.473 24.080 1.00 87.88 247 ALA A C 1
ATOM 1802 O O . ALA A 1 247 ? -21.330 1.522 23.897 1.00 87.88 247 ALA A O 1
ATOM 1803 N N . THR A 1 248 ? -19.385 0.435 24.224 1.00 91.12 248 THR A N 1
ATOM 1804 C CA . THR A 1 248 ? -18.511 1.614 24.128 1.00 91.12 248 THR A CA 1
ATOM 1805 C C . THR A 1 248 ? -17.125 1.230 23.635 1.00 91.12 248 THR A C 1
ATOM 1807 O O . THR A 1 248 ? -16.611 0.184 24.042 1.00 91.12 248 THR A O 1
ATOM 1810 N N . SER A 1 249 ? -16.475 2.093 22.855 1.00 93.69 249 SER A N 1
ATOM 1811 C CA . SER A 1 249 ? -15.105 1.859 22.407 1.00 93.69 249 SER A CA 1
ATOM 1812 C C . SER A 1 249 ? -14.348 3.104 21.943 1.00 93.69 249 SER A C 1
ATOM 1814 O O . SER A 1 249 ? -14.896 4.199 21.795 1.00 93.69 249 SER A O 1
ATOM 1816 N N . THR A 1 250 ? -13.041 2.932 21.749 1.00 94.56 250 THR A N 1
ATOM 1817 C CA . THR A 1 250 ? -12.179 3.863 21.014 1.00 94.56 250 THR A CA 1
ATOM 1818 C C . THR A 1 250 ? -11.252 3.065 20.107 1.00 94.56 250 THR A C 1
ATOM 1820 O O . THR A 1 250 ? -10.568 2.162 20.586 1.00 94.56 250 THR A O 1
ATOM 1823 N N . ILE A 1 251 ? -11.209 3.407 18.824 1.00 96.94 251 ILE A N 1
ATOM 1824 C CA . ILE A 1 251 ? -10.363 2.783 17.799 1.00 96.94 251 ILE A CA 1
ATOM 1825 C C . ILE A 1 251 ? -9.314 3.802 17.369 1.00 96.94 251 ILE A C 1
ATOM 1827 O O . ILE A 1 251 ? -9.638 4.980 17.224 1.00 96.94 251 ILE A O 1
ATOM 1831 N N . TYR A 1 252 ? -8.075 3.363 17.163 1.00 97.00 252 TYR A N 1
ATOM 1832 C CA . TYR A 1 252 ? -7.002 4.193 16.620 1.00 97.00 252 TYR A CA 1
ATOM 1833 C C . TYR A 1 252 ? -6.194 3.451 15.561 1.00 97.00 252 TYR A C 1
ATOM 1835 O O . TYR A 1 252 ? -5.892 2.270 15.731 1.00 97.00 252 TYR A O 1
ATOM 1843 N N . LEU A 1 253 ? -5.810 4.180 14.516 1.00 97.31 253 LEU A N 1
ATOM 1844 C CA . LEU A 1 253 ? -4.969 3.725 13.418 1.00 97.31 253 LEU A CA 1
ATOM 1845 C C . LEU A 1 253 ? -3.856 4.745 13.157 1.00 97.31 253 LEU A C 1
ATOM 1847 O O . LEU A 1 253 ? -4.132 5.941 13.056 1.00 97.31 253 LEU A O 1
ATOM 1851 N N . ASP A 1 254 ? -2.628 4.260 12.995 1.00 96.00 254 ASP A N 1
ATOM 1852 C CA . ASP A 1 254 ? -1.498 4.995 12.414 1.00 96.00 254 ASP A CA 1
ATOM 1853 C C . ASP A 1 254 ? -1.148 4.319 11.088 1.00 96.00 254 ASP A C 1
ATOM 1855 O O . ASP A 1 254 ? -0.817 3.128 11.072 1.00 96.00 254 ASP A O 1
ATOM 1859 N N . VAL A 1 255 ? -1.279 5.044 9.980 1.00 95.31 255 VAL A N 1
ATOM 1860 C CA . VAL A 1 255 ? -1.058 4.515 8.633 1.00 95.31 255 VAL A CA 1
ATOM 1861 C C . VAL A 1 255 ? -0.151 5.420 7.825 1.00 95.31 255 VAL A C 1
ATOM 1863 O O . VAL A 1 255 ? -0.097 6.626 8.049 1.00 95.31 255 VAL A O 1
ATOM 1866 N N . HIS A 1 256 ? 0.539 4.836 6.857 1.00 93.19 256 HIS A N 1
ATOM 1867 C CA . HIS A 1 256 ? 1.360 5.540 5.892 1.00 93.19 256 HIS A CA 1
ATOM 1868 C C . HIS A 1 256 ? 0.920 5.168 4.477 1.00 93.19 256 HIS A C 1
ATOM 1870 O O . HIS A 1 256 ? 0.784 3.991 4.148 1.00 93.19 256 HIS A O 1
ATOM 1876 N N . GLN A 1 257 ? 0.667 6.183 3.657 1.00 88.31 257 GLN A N 1
ATOM 1877 C CA . GLN A 1 257 ? 0.213 6.033 2.284 1.00 88.31 257 GLN A CA 1
ATOM 1878 C C . GLN A 1 257 ? 1.296 6.542 1.343 1.00 88.31 257 GLN A C 1
ATOM 1880 O O . GLN A 1 257 ? 1.610 7.726 1.373 1.00 88.31 257 GLN A O 1
ATOM 1885 N N . GLN A 1 258 ? 1.827 5.673 0.483 1.00 81.88 258 GLN A N 1
ATOM 1886 C CA . GLN A 1 258 ? 2.919 6.043 -0.421 1.00 81.88 258 GLN A CA 1
ATOM 1887 C C . GLN A 1 258 ? 2.428 6.722 -1.711 1.00 81.88 258 GLN A C 1
ATOM 1889 O O . GLN A 1 258 ? 3.039 7.678 -2.175 1.00 81.88 258 GLN A O 1
ATOM 1894 N N . PHE A 1 259 ? 1.301 6.280 -2.277 1.00 79.94 259 PHE A N 1
ATOM 1895 C CA . PHE A 1 259 ? 0.785 6.780 -3.562 1.00 79.94 259 PHE A CA 1
ATOM 1896 C C . PHE A 1 259 ? -0.680 7.195 -3.475 1.00 79.94 259 PHE A C 1
ATOM 1898 O O . PHE A 1 259 ? -1.387 6.761 -2.566 1.00 79.94 259 PHE A O 1
ATOM 1905 N N . ASP A 1 260 ? -1.168 7.967 -4.450 1.00 74.50 260 ASP A N 1
ATOM 1906 C CA . ASP A 1 260 ? -2.609 8.169 -4.583 1.00 74.50 260 ASP A CA 1
ATOM 1907 C C . ASP A 1 260 ? -3.277 6.933 -5.194 1.00 74.50 260 ASP A C 1
ATOM 1909 O O . ASP A 1 260 ? -3.033 6.566 -6.344 1.00 74.50 260 ASP A O 1
ATOM 1913 N N . THR A 1 261 ? -4.114 6.269 -4.400 1.00 71.00 261 THR A N 1
ATOM 1914 C CA . THR A 1 261 ? -4.766 5.012 -4.778 1.00 71.00 261 THR A CA 1
ATOM 1915 C C . THR A 1 261 ? -6.274 5.110 -5.011 1.00 71.00 261 THR A C 1
ATOM 1917 O O . THR A 1 261 ? -6.906 4.090 -5.301 1.00 71.00 261 THR A O 1
ATOM 1920 N N . GLY A 1 262 ? -6.860 6.313 -4.933 1.00 81.69 262 GLY A N 1
ATOM 1921 C CA . GLY A 1 262 ? -8.312 6.509 -4.897 1.00 81.69 262 GLY A CA 1
ATOM 1922 C C . GLY A 1 262 ? -9.001 5.919 -3.651 1.00 81.69 262 GLY A C 1
ATOM 1923 O O . GLY A 1 262 ? -8.467 5.941 -2.540 1.00 81.69 262 GLY A O 1
ATOM 1924 N N . PHE A 1 263 ? -10.225 5.409 -3.821 1.00 88.81 263 PHE A N 1
ATOM 1925 C CA . PHE A 1 263 ? -10.995 4.818 -2.721 1.00 88.81 263 PHE A CA 1
ATOM 1926 C C . PHE A 1 263 ? -10.339 3.539 -2.179 1.00 88.81 263 PHE A C 1
ATOM 1928 O O . PHE A 1 263 ? -9.957 2.665 -2.958 1.00 88.81 263 PHE A O 1
ATOM 1935 N N . SER A 1 264 ? -10.252 3.405 -0.854 1.00 90.88 264 SER A N 1
ATOM 1936 C CA . SER A 1 264 ? -9.727 2.201 -0.202 1.00 90.88 264 SER A CA 1
ATOM 1937 C C . SER A 1 264 ? -10.201 2.044 1.247 1.00 90.88 264 SER A C 1
ATOM 1939 O O . SER A 1 264 ? -10.598 3.017 1.895 1.00 90.88 264 SER A O 1
ATOM 1941 N N . SER A 1 265 ? -10.126 0.820 1.772 1.00 93.00 265 SER A N 1
ATOM 1942 C CA . SER A 1 265 ? -10.492 0.491 3.151 1.00 93.00 265 SER A CA 1
ATOM 1943 C C . SER A 1 265 ? -9.258 0.132 3.975 1.00 93.00 265 SER A C 1
ATOM 1945 O O . SER A 1 265 ? -8.378 -0.601 3.532 1.00 93.00 265 SER A O 1
ATOM 1947 N N . ILE A 1 266 ? -9.196 0.673 5.191 1.00 94.81 266 ILE A N 1
ATOM 1948 C CA . ILE A 1 266 ? -8.036 0.588 6.091 1.00 94.81 266 ILE A CA 1
ATOM 1949 C C . ILE A 1 266 ? -8.328 -0.367 7.247 1.00 94.81 266 ILE A C 1
ATOM 1951 O O . ILE A 1 266 ? -7.456 -1.106 7.700 1.00 94.81 266 ILE A O 1
ATOM 1955 N N . PHE A 1 267 ? -9.565 -0.348 7.730 1.00 96.44 267 PHE A N 1
ATOM 1956 C CA . PHE A 1 267 ? -10.045 -1.163 8.836 1.00 96.44 267 PHE A CA 1
ATOM 1957 C C . PHE A 1 267 ? -11.540 -1.389 8.651 1.00 96.44 267 PHE A C 1
ATOM 1959 O O . PHE A 1 267 ? -12.271 -0.423 8.417 1.00 96.44 267 PHE A O 1
ATOM 1966 N N . ASP A 1 268 ? -11.978 -2.635 8.801 1.00 96.88 268 ASP A N 1
ATOM 1967 C CA . ASP A 1 268 ? -13.387 -3.026 8.773 1.00 96.88 268 ASP A CA 1
ATOM 1968 C C . ASP A 1 268 ? -13.657 -4.029 9.898 1.00 96.88 268 ASP A C 1
ATOM 1970 O O . ASP A 1 268 ? -13.160 -5.155 9.871 1.00 96.88 268 ASP A O 1
ATOM 1974 N N . LEU A 1 269 ? -14.413 -3.603 10.908 1.00 96.81 269 LEU A N 1
ATOM 1975 C CA . LEU A 1 269 ? -14.904 -4.465 11.979 1.00 96.81 269 LEU A CA 1
ATOM 1976 C C . LEU A 1 269 ? -16.392 -4.716 11.737 1.00 96.81 269 LEU A C 1
ATOM 1978 O O . LEU A 1 269 ? -17.192 -3.794 11.895 1.00 96.81 269 LEU A O 1
ATOM 1982 N N . THR A 1 270 ? -16.745 -5.939 11.350 1.00 95.94 270 THR A N 1
ATOM 1983 C CA . THR A 1 270 ? -18.000 -6.278 10.659 1.00 95.94 270 THR A CA 1
ATOM 1984 C C . THR A 1 270 ? -18.627 -7.574 11.188 1.00 95.94 270 THR A C 1
ATOM 1986 O O . THR A 1 270 ? -17.970 -8.388 11.835 1.00 95.94 270 THR A O 1
ATOM 1989 N N . ASP A 1 271 ? -19.913 -7.772 10.908 1.00 95.38 271 ASP A N 1
ATOM 1990 C CA . ASP A 1 271 ? -20.666 -9.025 11.052 1.00 95.38 271 ASP A CA 1
ATOM 1991 C C . ASP A 1 271 ? -20.473 -10.006 9.871 1.00 95.38 271 ASP A C 1
ATOM 1993 O O . ASP A 1 271 ? -21.325 -10.860 9.617 1.00 95.38 271 ASP A O 1
ATOM 1997 N N . ASN A 1 272 ? -19.383 -9.853 9.107 1.00 93.00 272 ASN A N 1
ATOM 1998 C CA . ASN A 1 272 ? -19.143 -10.531 7.827 1.00 93.00 272 ASN A CA 1
ATOM 1999 C C . ASN A 1 272 ? -20.209 -10.215 6.761 1.00 93.00 272 ASN A C 1
ATOM 2001 O O . ASN A 1 272 ? -20.492 -11.008 5.859 1.00 93.00 272 ASN A O 1
ATOM 2005 N N . SER A 1 273 ? -20.836 -9.045 6.873 1.00 92.88 273 SER A N 1
ATOM 2006 C CA . SER A 1 273 ? -21.784 -8.517 5.904 1.00 92.88 273 SER A CA 1
ATOM 2007 C C . SER A 1 273 ? -21.650 -6.995 5.800 1.00 92.88 273 SER A C 1
ATOM 2009 O O . SER A 1 273 ? -20.965 -6.330 6.576 1.00 92.88 273 SER A O 1
ATOM 2011 N N . SER A 1 274 ? -22.315 -6.390 4.817 1.00 92.31 274 SER A N 1
ATOM 2012 C CA . SER A 1 274 ? -22.384 -4.929 4.714 1.00 92.31 274 SER A CA 1
ATOM 2013 C C . SER A 1 274 ? -23.417 -4.300 5.663 1.00 92.31 274 SER A C 1
ATOM 2015 O O . SER A 1 274 ? -23.649 -3.093 5.578 1.00 92.31 274 SER A O 1
ATOM 2017 N N . SER A 1 275 ? -24.053 -5.089 6.538 1.00 94.44 275 SER A N 1
ATOM 2018 C CA . SER A 1 275 ? -25.184 -4.660 7.371 1.00 94.44 275 SER A CA 1
ATOM 2019 C C . SER A 1 275 ? -24.750 -3.962 8.650 1.00 94.44 275 SER A C 1
ATOM 2021 O O . SER A 1 275 ? -25.322 -2.923 8.986 1.00 94.44 275 SER A O 1
ATOM 2023 N N . ASP A 1 276 ? -23.749 -4.506 9.341 1.00 96.00 276 ASP A N 1
ATOM 2024 C CA . ASP A 1 276 ? -23.312 -4.024 10.645 1.00 96.00 276 ASP A CA 1
ATOM 2025 C C . ASP A 1 276 ? -21.782 -3.942 10.676 1.00 96.00 276 ASP A C 1
ATOM 2027 O O . ASP A 1 276 ? -21.086 -4.957 10.682 1.00 96.00 276 ASP A O 1
ATOM 2031 N N . ARG A 1 277 ? -21.241 -2.714 10.650 1.00 95.44 277 ARG A N 1
ATOM 2032 C CA . ARG A 1 277 ? -19.787 -2.493 10.598 1.00 95.44 277 ARG A CA 1
ATOM 2033 C C . ARG A 1 277 ? -19.309 -1.124 11.075 1.00 95.44 277 ARG A C 1
ATOM 2035 O O . ARG A 1 277 ? -20.026 -0.123 10.977 1.00 95.44 277 ARG A O 1
ATOM 2042 N N . TYR A 1 278 ? -18.054 -1.098 11.517 1.00 96.62 278 TYR A N 1
ATOM 2043 C CA . TYR A 1 278 ? -17.258 0.095 11.804 1.00 96.62 278 TYR A CA 1
ATOM 2044 C C . TYR A 1 278 ? -16.091 0.179 10.819 1.00 96.62 278 TYR A C 1
ATOM 2046 O O . TYR A 1 278 ? -15.268 -0.734 10.758 1.00 96.62 278 TYR A O 1
ATOM 2054 N N . LEU A 1 279 ? -16.003 1.283 10.082 1.00 95.69 279 LEU A N 1
ATOM 2055 C CA . LEU A 1 279 ? -15.082 1.438 8.962 1.00 95.69 279 LEU A CA 1
ATOM 2056 C C . LEU A 1 279 ? -14.182 2.658 9.104 1.00 95.69 279 LEU A C 1
ATOM 2058 O O . LEU A 1 279 ? -14.646 3.751 9.436 1.00 95.69 279 LEU A O 1
ATOM 2062 N N . PHE A 1 280 ? -12.916 2.468 8.743 1.00 95.94 280 PHE A N 1
ATOM 2063 C CA . PHE A 1 280 ? -11.994 3.548 8.412 1.00 95.94 280 PHE A CA 1
ATOM 2064 C C . PHE A 1 280 ? -11.564 3.381 6.960 1.00 95.94 280 PHE A C 1
ATOM 2066 O O . PHE A 1 280 ? -11.107 2.313 6.545 1.00 95.94 280 PHE A O 1
ATOM 2073 N N . GLU A 1 281 ? -11.719 4.443 6.186 1.00 93.69 281 GLU A N 1
ATOM 2074 C CA . GLU A 1 281 ? -11.540 4.433 4.740 1.00 93.69 281 GLU A CA 1
ATOM 2075 C C . GLU A 1 281 ? -10.776 5.676 4.293 1.00 93.69 281 GLU A C 1
ATOM 2077 O O . GLU A 1 281 ? -10.783 6.717 4.960 1.00 93.69 281 GLU A O 1
ATOM 2082 N N . ARG A 1 282 ? -10.178 5.578 3.110 1.00 90.56 282 ARG A N 1
ATOM 2083 C CA . ARG A 1 282 ? -9.730 6.722 2.324 1.00 90.56 282 ARG A CA 1
ATOM 2084 C C . ARG A 1 282 ? -10.684 6.895 1.149 1.00 90.56 282 ARG A C 1
ATOM 2086 O O . ARG A 1 282 ? -10.955 5.949 0.412 1.00 90.56 282 ARG A O 1
ATOM 2093 N N . LEU A 1 283 ? -11.221 8.098 0.992 1.00 88.50 283 LEU A N 1
ATOM 2094 C CA . LEU A 1 283 ? -12.117 8.458 -0.104 1.00 88.50 283 LEU A CA 1
ATOM 2095 C C . LEU A 1 283 ? -11.359 8.914 -1.357 1.00 88.50 283 LEU A C 1
ATOM 2097 O O . LEU A 1 283 ? -10.180 9.242 -1.303 1.00 88.50 283 LEU A O 1
ATOM 2101 N N . VAL A 1 284 ? -12.080 9.000 -2.479 1.00 77.62 284 VAL A N 1
ATOM 2102 C CA . VAL A 1 284 ? -11.618 9.727 -3.673 1.00 77.62 284 VAL A CA 1
ATOM 2103 C C . VAL A 1 284 ? -11.399 11.201 -3.310 1.00 77.62 284 VAL A C 1
ATOM 2105 O O . VAL A 1 284 ? -12.263 11.808 -2.677 1.00 77.62 284 VAL A O 1
ATOM 2108 N N . GLY A 1 285 ? -10.256 11.772 -3.701 1.00 74.94 285 GLY A N 1
ATOM 2109 C CA . GLY A 1 285 ? -9.816 13.088 -3.217 1.00 74.94 285 GLY A CA 1
ATOM 2110 C C . GLY A 1 285 ? -9.101 13.023 -1.864 1.00 74.94 285 GLY A C 1
ATOM 2111 O O . GLY A 1 285 ? -8.901 14.051 -1.222 1.00 74.94 285 GLY A O 1
ATOM 2112 N N . ASP A 1 286 ? -8.727 11.812 -1.452 1.00 80.06 286 ASP A N 1
ATOM 2113 C CA . ASP A 1 286 ? -7.700 11.532 -0.461 1.00 80.06 286 ASP A CA 1
ATOM 2114 C C . ASP A 1 286 ? -8.070 11.953 0.951 1.00 80.06 286 ASP A C 1
ATOM 2116 O O . ASP A 1 286 ? -7.237 12.384 1.725 1.00 80.06 286 ASP A O 1
ATOM 2120 N N . THR A 1 287 ? -9.330 11.832 1.340 1.00 88.56 287 THR A N 1
ATOM 2121 C CA . THR A 1 287 ? -9.763 12.220 2.690 1.00 88.56 287 THR A CA 1
ATOM 2122 C C . THR A 1 287 ? -10.006 11.003 3.571 1.00 88.56 287 THR A C 1
ATOM 2124 O O . THR A 1 287 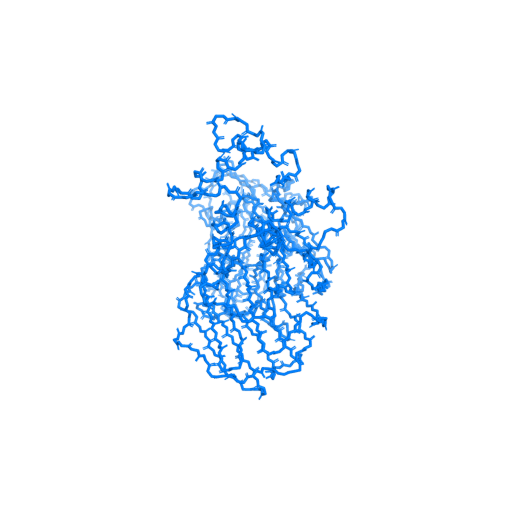? -10.538 9.989 3.114 1.00 88.56 287 THR A O 1
ATOM 2127 N N . ALA A 1 288 ? -9.637 11.104 4.854 1.00 92.12 288 ALA A N 1
ATOM 2128 C CA . ALA A 1 288 ? -10.032 10.112 5.857 1.00 92.12 288 ALA A CA 1
ATOM 2129 C C . ALA A 1 288 ? -11.543 10.128 6.033 1.00 92.12 288 ALA A C 1
ATOM 2131 O O . ALA A 1 288 ? -12.139 11.195 6.221 1.00 92.12 288 ALA A O 1
ATOM 2132 N N . ARG A 1 289 ? -12.136 8.945 6.114 1.00 93.62 289 ARG A N 1
ATOM 2133 C CA . ARG A 1 289 ? -13.528 8.776 6.496 1.00 93.62 289 ARG A CA 1
ATOM 2134 C C . ARG A 1 289 ? -13.661 7.732 7.590 1.00 93.62 289 ARG A C 1
ATOM 2136 O O . ARG A 1 289 ? -13.105 6.644 7.486 1.00 93.62 289 ARG A O 1
ATOM 2143 N N . TYR A 1 290 ? -14.464 8.066 8.592 1.00 95.94 290 TYR A N 1
ATOM 2144 C CA . TYR A 1 290 ? -15.071 7.093 9.484 1.00 95.94 290 TYR A CA 1
ATOM 2145 C C . TYR A 1 290 ? -16.535 6.882 9.093 1.00 95.94 290 TYR A C 1
ATOM 2147 O O . TYR A 1 290 ? -17.275 7.848 8.857 1.00 95.94 290 TYR A O 1
ATOM 2155 N N . LEU A 1 291 ? -16.955 5.621 9.032 1.00 94.94 291 LEU A N 1
ATOM 2156 C CA . LEU A 1 291 ? -18.311 5.233 8.669 1.00 94.94 291 LEU A CA 1
ATOM 2157 C C . LEU A 1 291 ? -18.831 4.146 9.615 1.00 94.94 291 LEU A C 1
ATOM 2159 O O . LEU A 1 291 ? -18.114 3.216 9.976 1.00 94.94 291 LEU A O 1
ATOM 2163 N N . GLN A 1 292 ? -20.097 4.267 10.009 1.00 96.06 292 GLN A N 1
ATOM 2164 C CA . GLN A 1 292 ? -20.787 3.283 10.841 1.00 96.06 292 GLN A CA 1
ATOM 2165 C C . GLN A 1 292 ? -22.073 2.867 10.140 1.00 96.06 292 GLN A C 1
ATOM 2167 O O . GLN A 1 292 ? -22.905 3.721 9.815 1.00 96.06 292 GLN A O 1
ATOM 2172 N N . VAL A 1 293 ? -22.235 1.565 9.921 1.00 96.00 293 VAL A N 1
ATOM 2173 C CA . VAL A 1 293 ? -23.459 0.974 9.365 1.00 96.00 293 VAL A CA 1
ATOM 2174 C C . VAL A 1 293 ? -24.092 0.103 10.427 1.00 96.00 293 VAL A C 1
ATOM 2176 O O . VAL A 1 293 ? -23.397 -0.720 11.010 1.00 96.00 293 VAL A O 1
ATOM 2179 N N . SER A 1 294 ? -25.388 0.271 10.666 1.00 95.94 294 SER A N 1
ATOM 2180 C CA . SER A 1 294 ? -26.160 -0.643 11.504 1.00 95.94 294 SER A CA 1
ATOM 2181 C C . SER A 1 294 ? -27.448 -1.025 10.794 1.00 95.94 294 SER A C 1
ATOM 2183 O O . SER A 1 294 ? -28.128 -0.155 10.236 1.00 95.94 294 SER A O 1
ATOM 2185 N N . ALA A 1 295 ? -27.767 -2.321 10.784 1.00 95.38 295 ALA A N 1
ATOM 2186 C CA . ALA A 1 295 ? -28.920 -2.874 10.080 1.00 95.38 295 ALA A CA 1
ATOM 2187 C C . ALA A 1 295 ? -29.051 -2.337 8.638 1.00 95.38 295 ALA A C 1
ATOM 2189 O O . ALA A 1 295 ? -30.117 -1.870 8.230 1.00 95.38 295 ALA A O 1
ATOM 2190 N N . THR A 1 296 ? -27.953 -2.367 7.870 1.00 94.44 296 THR A N 1
ATOM 2191 C CA . THR A 1 296 ? -27.819 -1.896 6.468 1.00 94.44 296 THR A CA 1
ATOM 2192 C C . THR A 1 296 ? -27.922 -0.385 6.246 1.00 94.44 296 THR A C 1
ATOM 2194 O O . THR A 1 296 ? -27.761 0.087 5.120 1.00 94.44 296 THR A O 1
ATOM 2197 N N . THR A 1 297 ? -28.152 0.401 7.299 1.00 95.31 297 THR A N 1
ATOM 2198 C CA . THR A 1 297 ? -28.242 1.861 7.208 1.00 95.31 297 THR A CA 1
ATOM 2199 C C . THR A 1 297 ? -26.937 2.497 7.656 1.00 95.31 297 THR A C 1
ATOM 2201 O O . THR A 1 297 ? -26.470 2.251 8.767 1.00 95.31 297 THR A O 1
ATOM 2204 N N . THR A 1 298 ? -26.359 3.365 6.824 1.00 96.06 298 THR A N 1
ATOM 2205 C CA . THR A 1 298 ? -25.259 4.234 7.255 1.00 96.06 298 THR A CA 1
ATOM 2206 C C . THR A 1 298 ? -25.788 5.239 8.276 1.00 96.06 298 THR A C 1
ATOM 2208 O O . THR A 1 298 ? -26.509 6.170 7.921 1.00 96.06 298 THR A O 1
ATOM 2211 N N . VAL A 1 299 ? -25.441 5.040 9.547 1.00 95.31 299 VAL A N 1
ATOM 2212 C CA . VAL A 1 299 ? -25.901 5.864 10.678 1.00 95.31 299 VAL A CA 1
ATOM 2213 C C . VAL A 1 299 ? -24.908 6.965 11.046 1.00 95.31 299 VAL A C 1
ATOM 2215 O O . VAL A 1 299 ? -25.308 7.985 11.597 1.00 95.31 299 VAL A O 1
ATOM 2218 N N . VAL A 1 300 ? -23.624 6.798 10.709 1.00 95.94 300 VAL A N 1
ATOM 2219 C CA . VAL A 1 300 ? -22.597 7.842 10.857 1.00 95.94 300 VAL A CA 1
ATOM 2220 C C . VAL A 1 300 ? -21.749 7.912 9.599 1.00 95.94 300 VAL A C 1
ATOM 2222 O O . VAL A 1 300 ? -21.351 6.894 9.034 1.00 95.94 300 VAL A O 1
ATOM 2225 N N . THR A 1 301 ? -21.436 9.132 9.174 1.00 94.94 301 THR A N 1
ATOM 2226 C CA . THR A 1 301 ? -20.396 9.415 8.185 1.00 94.94 301 THR A CA 1
ATOM 2227 C C . THR A 1 301 ? -19.675 10.687 8.598 1.00 94.94 301 THR A C 1
ATOM 2229 O O . THR A 1 301 ? -20.267 11.764 8.605 1.00 94.94 301 THR A O 1
ATOM 2232 N N . LEU A 1 302 ? -18.397 10.560 8.943 1.00 94.75 302 LEU A N 1
ATOM 2233 C CA . LEU A 1 302 ? -17.528 11.675 9.305 1.00 94.75 302 LEU A CA 1
ATOM 2234 C C . LEU A 1 302 ? -16.360 11.681 8.324 1.00 94.75 302 LEU A C 1
ATOM 2236 O O . LEU A 1 302 ? -15.542 10.766 8.321 1.00 94.75 302 LEU A O 1
ATOM 2240 N N . THR A 1 303 ? -16.327 12.684 7.448 1.00 93.81 303 THR A N 1
ATOM 2241 C CA . THR A 1 303 ? -15.297 12.825 6.408 1.00 93.81 303 THR A CA 1
ATOM 2242 C C . THR A 1 303 ? -14.419 14.018 6.733 1.00 93.81 303 THR A C 1
ATOM 2244 O O . THR A 1 303 ? -14.917 15.118 6.974 1.00 93.81 303 THR A O 1
ATOM 2247 N N . SER A 1 304 ? -13.115 13.785 6.773 1.00 90.44 304 SER A N 1
ATOM 2248 C CA . SER A 1 304 ? -12.130 14.806 7.083 1.00 90.44 304 SER A CA 1
ATOM 2249 C C . SER A 1 304 ? -11.968 15.793 5.931 1.00 90.44 304 SER A C 1
ATOM 2251 O O . SER A 1 304 ? -12.010 15.407 4.768 1.00 90.44 304 SER A O 1
ATOM 2253 N N . GLY A 1 305 ? -11.721 17.064 6.250 1.00 83.25 305 GLY A N 1
ATOM 2254 C CA . GLY A 1 305 ? -11.157 18.017 5.286 1.00 83.25 305 GLY A CA 1
ATOM 2255 C C . GLY A 1 305 ? -9.633 17.895 5.146 1.00 83.25 305 GLY A C 1
ATOM 2256 O O . GLY A 1 305 ? -9.044 18.551 4.293 1.00 83.25 305 GLY A O 1
ATOM 2257 N N . VAL A 1 306 ? -8.990 17.088 5.998 1.00 72.88 306 VAL A N 1
ATOM 2258 C CA . VAL A 1 306 ? -7.548 16.814 5.966 1.00 72.88 306 VAL A CA 1
ATOM 2259 C C . VAL A 1 306 ? -7.260 15.759 4.900 1.00 72.88 306 VAL A C 1
ATOM 2261 O O . VAL A 1 306 ? -7.841 14.671 4.924 1.00 72.88 306 VAL A O 1
ATOM 2264 N N . VAL A 1 307 ? -6.347 16.095 3.991 1.00 73.50 307 VAL A N 1
ATOM 2265 C CA . VAL A 1 307 ? -5.950 15.270 2.846 1.00 73.50 307 VAL A CA 1
ATOM 2266 C C . VAL A 1 307 ? -4.793 14.325 3.218 1.00 73.50 307 VAL A C 1
ATOM 2268 O O . VAL A 1 307 ? -3.813 14.742 3.834 1.00 73.50 307 VAL A O 1
ATOM 2271 N N . PHE A 1 308 ? -4.912 13.063 2.814 1.00 72.50 308 PHE A N 1
ATOM 2272 C CA . PHE A 1 308 ? -3.917 11.993 2.744 1.00 72.50 308 PHE A CA 1
ATOM 2273 C C . PHE A 1 308 ? -3.047 12.248 1.518 1.00 72.50 308 PHE A C 1
ATOM 2275 O O . PHE A 1 308 ? -3.304 11.704 0.448 1.00 72.50 308 PHE A O 1
ATOM 2282 N N . GLY A 1 309 ? -2.029 13.095 1.649 1.00 70.25 309 GLY A N 1
ATOM 2283 C CA . GLY A 1 309 ? -1.067 13.262 0.562 1.00 70.25 309 GLY A CA 1
ATOM 2284 C C . GLY A 1 309 ? -0.396 11.933 0.195 1.00 70.25 309 GLY A C 1
ATOM 2285 O O . GLY A 1 309 ? -0.283 11.034 1.034 1.00 70.25 309 GLY A O 1
ATOM 2286 N N . ALA A 1 310 ? 0.081 11.819 -1.044 1.00 76.75 310 ALA A N 1
ATOM 2287 C CA . ALA A 1 310 ? 1.071 10.799 -1.370 1.00 76.75 310 ALA A CA 1
ATOM 2288 C C . ALA A 1 310 ? 2.284 10.949 -0.435 1.00 76.75 310 ALA A C 1
ATOM 2290 O O . ALA A 1 310 ? 2.628 12.065 -0.037 1.00 76.75 310 ALA A O 1
ATOM 2291 N N . ASP A 1 311 ? 2.885 9.821 -0.076 1.00 84.69 311 ASP A N 1
ATOM 2292 C CA . ASP A 1 311 ? 3.988 9.717 0.878 1.00 84.69 311 ASP A CA 1
ATOM 2293 C C . ASP A 1 311 ? 3.715 10.412 2.229 1.00 84.69 311 ASP A C 1
ATOM 2295 O O . ASP A 1 311 ? 4.510 11.199 2.743 1.00 84.69 311 ASP A O 1
ATOM 2299 N N . SER A 1 312 ? 2.539 10.163 2.818 1.00 87.25 312 SER A N 1
ATOM 2300 C CA . SER A 1 312 ? 2.137 10.800 4.078 1.00 87.25 312 SER A CA 1
ATOM 2301 C C . SER A 1 312 ? 1.705 9.811 5.153 1.00 87.25 312 SER A C 1
ATOM 2303 O O . SER A 1 312 ? 1.138 8.752 4.888 1.00 87.25 312 SER A O 1
ATOM 2305 N N . THR A 1 313 ? 1.981 10.177 6.408 1.00 90.81 313 THR A N 1
ATOM 2306 C CA . THR A 1 313 ? 1.459 9.470 7.582 1.00 90.81 313 THR A CA 1
ATOM 2307 C C . THR A 1 313 ? 0.166 10.132 8.038 1.00 90.81 313 THR A C 1
ATOM 2309 O O . THR A 1 313 ? 0.126 11.351 8.222 1.00 90.81 313 THR A O 1
ATOM 2312 N N . VAL A 1 314 ? -0.866 9.331 8.288 1.00 92.62 314 VAL A N 1
ATOM 2313 C CA . VAL A 1 314 ? -2.131 9.802 8.844 1.00 92.62 314 VAL A CA 1
ATOM 2314 C C . VAL A 1 314 ? -2.532 8.974 10.050 1.00 92.62 314 VAL A C 1
ATOM 2316 O O . VAL A 1 314 ? -2.465 7.746 10.057 1.00 92.62 314 VAL A O 1
ATOM 2319 N N . ARG A 1 315 ? -2.982 9.680 11.082 1.00 94.50 315 ARG A N 1
ATOM 2320 C CA . ARG A 1 315 ? -3.446 9.108 12.336 1.00 94.50 315 ARG A CA 1
ATOM 2321 C C . ARG A 1 315 ? -4.915 9.402 12.518 1.00 94.50 315 ARG A C 1
ATOM 2323 O O . ARG A 1 315 ? -5.335 10.558 12.484 1.00 94.50 315 ARG A O 1
ATOM 2330 N N . MET A 1 316 ? -5.688 8.352 12.732 1.00 95.94 316 MET A N 1
ATOM 2331 C CA . MET A 1 316 ? -7.137 8.419 12.847 1.00 95.94 316 MET A CA 1
ATOM 2332 C C . MET A 1 316 ? -7.573 7.824 14.177 1.00 95.94 316 MET A C 1
ATOM 2334 O O . MET A 1 316 ? -7.078 6.772 14.575 1.00 95.94 316 MET A O 1
ATOM 2338 N N . ALA A 1 317 ? -8.522 8.465 14.852 1.00 96.44 317 ALA A N 1
ATOM 2339 C CA . ALA A 1 317 ? -9.133 7.933 16.062 1.00 96.44 317 ALA A CA 1
ATOM 2340 C C . ALA A 1 317 ? -10.645 8.153 16.045 1.00 96.44 317 ALA A C 1
ATOM 2342 O O . ALA A 1 317 ? -11.091 9.262 15.767 1.00 96.44 317 ALA A O 1
ATOM 2343 N N . ALA A 1 318 ? -11.427 7.132 16.388 1.00 96.44 318 ALA A N 1
ATOM 2344 C CA . ALA A 1 318 ? -12.867 7.267 16.588 1.00 96.44 318 ALA A CA 1
ATOM 2345 C C . ALA A 1 318 ? -13.266 6.764 17.971 1.00 96.44 318 ALA A C 1
ATOM 2347 O O . ALA A 1 318 ? -12.733 5.756 18.435 1.00 96.44 318 ALA A O 1
ATOM 2348 N N . THR A 1 319 ? -14.206 7.440 18.629 1.00 93.88 319 THR A N 1
ATOM 2349 C CA . THR A 1 319 ? -14.867 6.911 19.827 1.00 93.88 319 THR A CA 1
ATOM 2350 C C . THR A 1 319 ? -16.313 6.591 19.516 1.00 93.88 319 THR A C 1
ATOM 2352 O O . THR A 1 319 ? -16.918 7.251 18.677 1.00 93.88 319 THR A O 1
ATOM 2355 N N . ILE A 1 320 ? -16.834 5.553 20.160 1.00 93.44 320 ILE A N 1
ATOM 2356 C CA . ILE A 1 320 ? -18.159 5.010 19.903 1.00 93.44 320 ILE A CA 1
ATOM 2357 C C . ILE A 1 320 ? -18.843 4.769 21.244 1.00 93.44 320 ILE A C 1
ATOM 2359 O O . ILE A 1 320 ? -18.301 4.106 22.130 1.00 93.44 320 ILE A O 1
ATOM 2363 N N . ALA A 1 321 ? -20.052 5.283 21.368 1.00 92.38 321 ALA A N 1
ATOM 2364 C CA . ALA A 1 321 ? -21.056 4.955 22.359 1.00 92.38 321 ALA A CA 1
ATOM 2365 C C . ALA A 1 321 ? -22.436 5.215 21.728 1.00 92.38 321 ALA A C 1
ATOM 2367 O O . ALA A 1 321 ? -22.551 5.843 20.672 1.00 92.38 321 ALA A O 1
ATOM 2368 N N . LEU A 1 322 ? -23.504 4.701 22.341 1.00 93.44 322 LEU A N 1
ATOM 2369 C CA . LEU A 1 322 ? -24.857 4.922 21.830 1.00 93.44 322 LEU A CA 1
ATOM 2370 C C . LEU A 1 322 ? -25.155 6.428 21.761 1.00 93.44 322 LEU A C 1
ATOM 2372 O O . LEU A 1 322 ? -25.176 7.095 22.792 1.00 93.44 322 LEU A O 1
ATOM 2376 N N . ASN A 1 323 ? -25.441 6.929 20.557 1.00 92.56 323 ASN A N 1
ATOM 2377 C CA . ASN A 1 323 ? -25.643 8.355 20.276 1.00 92.56 323 ASN A CA 1
ATOM 2378 C C . ASN A 1 323 ? -24.465 9.285 20.610 1.00 92.56 323 ASN A C 1
ATOM 2380 O O . ASN A 1 323 ? -24.674 10.484 20.789 1.00 92.56 323 ASN A O 1
ATOM 2384 N N . ASP A 1 324 ? -23.253 8.745 20.682 1.00 92.62 324 ASP A N 1
ATOM 2385 C CA . ASP A 1 324 ? -22.054 9.511 20.991 1.00 92.62 324 ASP A CA 1
ATOM 2386 C C . ASP A 1 324 ? -20.866 8.921 20.230 1.00 92.62 324 ASP A C 1
ATOM 2388 O O . ASP A 1 324 ? -20.221 7.959 20.652 1.00 92.62 324 ASP A O 1
ATOM 2392 N N . VAL A 1 325 ? -20.649 9.466 19.035 1.00 94.75 325 VAL A N 1
ATOM 2393 C CA . VAL A 1 325 ? -19.576 9.064 18.127 1.00 94.75 325 VAL A CA 1
ATOM 2394 C C . VAL 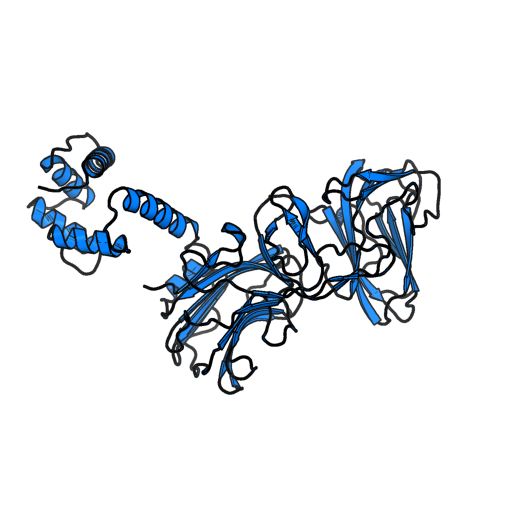A 1 325 ? -18.789 10.295 17.711 1.00 94.75 325 VAL A C 1
ATOM 2396 O O . VAL A 1 325 ? -19.375 11.287 17.284 1.00 94.75 325 VAL A O 1
ATOM 2399 N N . GLU A 1 326 ? -17.465 10.208 17.802 1.00 94.75 326 GLU A N 1
ATOM 2400 C CA . GLU A 1 326 ? -16.532 11.290 17.467 1.00 94.75 326 GLU A CA 1
ATOM 2401 C C . GLU A 1 326 ? -15.399 10.745 16.608 1.00 94.75 326 GLU A C 1
ATOM 2403 O O . GLU A 1 326 ? -14.976 9.606 16.808 1.00 94.75 326 GLU A O 1
ATOM 2408 N N . PHE A 1 327 ? -14.864 11.566 15.705 1.00 96.12 327 PHE A N 1
ATOM 2409 C CA . PHE A 1 327 ? -13.750 11.199 14.833 1.00 96.12 327 PHE A CA 1
ATOM 2410 C C . PHE A 1 327 ? -12.682 12.290 14.825 1.00 96.12 327 PHE A C 1
ATOM 2412 O O . PHE A 1 327 ? -12.995 13.475 14.729 1.00 96.12 327 PHE A O 1
ATOM 2419 N N . PHE A 1 328 ? -11.419 11.891 14.925 1.00 94.75 328 PHE A N 1
ATOM 2420 C CA . PHE A 1 328 ? -10.258 12.769 14.914 1.00 94.75 328 PHE A CA 1
ATOM 2421 C C . PHE A 1 328 ? -9.253 12.290 13.877 1.00 94.75 328 PHE A C 1
ATOM 2423 O O . PHE A 1 328 ? -8.982 11.092 13.769 1.00 94.75 328 PHE A O 1
ATOM 2430 N N . VAL A 1 329 ? -8.673 13.236 13.145 1.00 94.88 329 VAL A N 1
ATOM 2431 C CA . VAL A 1 329 ? -7.626 12.986 12.153 1.00 94.88 329 VAL A CA 1
ATOM 2432 C C . VAL A 1 329 ? -6.496 13.974 12.388 1.00 94.88 329 VAL A C 1
ATOM 2434 O O . VAL A 1 329 ? -6.719 15.182 12.333 1.00 94.88 329 VAL A O 1
ATOM 2437 N N . ASN A 1 330 ? -5.289 13.472 12.655 1.00 92.88 330 ASN A N 1
ATOM 2438 C CA . ASN A 1 330 ? -4.103 14.292 12.926 1.00 92.88 330 ASN A CA 1
ATOM 2439 C C . ASN A 1 330 ? -4.355 15.379 13.996 1.00 92.88 330 ASN A C 1
ATOM 2441 O O . ASN A 1 330 ? -4.031 16.547 13.800 1.00 92.88 330 ASN A O 1
ATOM 2445 N N . GLY A 1 331 ? -5.028 15.018 15.095 1.00 91.12 331 GLY A N 1
ATOM 2446 C CA . GLY A 1 331 ? -5.416 15.938 16.172 1.00 91.12 331 GLY A CA 1
ATOM 2447 C C . GLY A 1 331 ? -6.655 16.790 15.882 1.00 91.12 331 GLY A C 1
ATOM 2448 O O . GLY A 1 331 ? -7.238 17.364 16.793 1.00 91.12 331 GLY A O 1
ATOM 2449 N N . THR A 1 332 ? -7.123 16.852 14.637 1.00 92.00 332 THR A N 1
ATOM 2450 C CA . THR A 1 332 ? -8.288 17.667 14.273 1.00 92.00 332 THR A CA 1
ATOM 2451 C C . THR A 1 332 ? -9.577 16.876 14.457 1.00 92.00 332 THR A C 1
ATOM 2453 O O . THR A 1 332 ? -9.748 15.820 13.850 1.00 92.00 332 THR A O 1
ATOM 2456 N N . ARG A 1 333 ? -10.512 17.403 15.255 1.00 92.94 333 ARG A N 1
ATOM 2457 C CA . ARG A 1 333 ? -11.872 16.858 15.376 1.00 92.94 333 ARG A CA 1
ATOM 2458 C C . ARG A 1 333 ? -12.650 17.054 14.074 1.00 92.94 333 ARG A C 1
ATOM 2460 O O . ARG A 1 333 ? -12.673 18.154 13.525 1.00 92.94 333 ARG A O 1
ATOM 2467 N N . ILE A 1 334 ? -13.316 16.006 13.607 1.00 93.19 334 ILE A N 1
ATOM 2468 C CA . ILE A 1 334 ? -14.084 15.984 12.362 1.00 93.19 334 ILE A CA 1
ATOM 2469 C C . ILE A 1 334 ? -15.582 15.942 12.670 1.00 93.19 334 ILE A C 1
ATOM 2471 O O . ILE A 1 334 ? -16.045 15.090 13.425 1.00 93.19 334 ILE A O 1
ATOM 2475 N N . GLY A 1 335 ? -16.345 16.836 12.035 1.00 83.31 335 GLY A N 1
ATOM 2476 C CA . GLY A 1 335 ? -17.767 17.037 12.326 1.00 83.31 335 GLY A CA 1
ATOM 2477 C C . GLY A 1 335 ? -18.005 17.940 13.542 1.00 83.31 335 GLY A C 1
ATOM 2478 O O . GLY A 1 335 ? -17.070 18.483 14.131 1.00 83.31 335 GLY A O 1
ATOM 2479 N N . THR A 1 336 ? -19.273 18.145 13.898 1.00 75.12 336 THR A N 1
ATOM 2480 C CA . THR A 1 336 ? -19.678 18.991 15.032 1.00 75.12 336 THR A CA 1
ATOM 2481 C C . THR A 1 336 ? -20.623 18.236 15.957 1.00 75.12 336 THR A C 1
ATOM 2483 O O . THR A 1 336 ? -21.710 17.864 15.523 1.00 75.12 336 THR A O 1
ATOM 2486 N N . GLY A 1 337 ? -20.269 18.127 17.238 1.00 71.50 337 GLY A N 1
ATOM 2487 C CA . GLY A 1 337 ? -21.114 17.503 18.259 1.00 71.50 337 GLY A CA 1
ATOM 2488 C C . GLY A 1 337 ? -21.037 15.976 18.280 1.00 71.50 337 GLY A C 1
ATOM 2489 O O . GLY A 1 337 ? -20.351 15.365 17.466 1.00 71.50 337 GLY A O 1
ATOM 2490 N N . ASP A 1 338 ? -21.727 15.394 19.256 1.00 75.31 338 ASP A N 1
ATOM 2491 C CA . ASP A 1 338 ? -21.905 13.951 19.387 1.00 75.31 338 ASP A CA 1
ATOM 2492 C C . ASP A 1 338 ? -22.937 13.474 18.353 1.00 75.31 338 ASP A C 1
ATOM 2494 O O . ASP A 1 338 ? -24.009 14.071 18.197 1.00 75.31 338 ASP A O 1
ATOM 2498 N N . GLN A 1 339 ? -22.632 12.391 17.639 1.00 85.31 339 GLN A N 1
ATOM 2499 C CA . GLN A 1 339 ? -23.532 11.872 16.607 1.00 85.31 339 GLN A CA 1
ATOM 2500 C C . GLN A 1 339 ? -24.583 10.918 17.189 1.00 85.31 339 GLN A C 1
ATOM 2502 O O . GLN A 1 339 ? -24.239 9.912 17.805 1.00 85.31 339 GLN A O 1
ATOM 2507 N N . SER A 1 340 ? -25.870 11.153 16.900 1.00 86.25 340 SER A N 1
ATOM 2508 C CA . SER A 1 340 ? -26.933 10.182 17.200 1.00 86.25 340 SER A CA 1
ATOM 2509 C C . SER A 1 340 ? -26.849 8.991 16.243 1.00 86.25 340 SER A C 1
ATOM 2511 O O . SER A 1 340 ? -27.018 9.151 15.036 1.00 86.25 340 SER A O 1
ATOM 2513 N N . ALA A 1 341 ? -26.571 7.800 16.773 1.00 87.81 341 ALA A N 1
ATOM 2514 C CA . ALA A 1 341 ? -26.303 6.609 15.982 1.00 87.81 341 ALA A CA 1
ATOM 2515 C C . ALA A 1 341 ? -26.652 5.332 16.748 1.00 87.81 341 ALA A C 1
ATOM 2517 O O . ALA A 1 341 ? -26.298 5.177 17.921 1.00 87.81 341 ALA A O 1
ATOM 2518 N N . ALA A 1 342 ? -27.308 4.400 16.054 1.00 93.44 342 ALA A N 1
ATOM 2519 C CA . ALA A 1 342 ? -27.482 3.032 16.525 1.00 93.44 342 ALA A CA 1
ATOM 2520 C C . ALA A 1 342 ? -26.151 2.269 16.457 1.00 93.44 342 ALA A C 1
ATOM 2522 O O . ALA A 1 342 ? -25.343 2.495 15.555 1.00 93.44 342 ALA A O 1
ATOM 2523 N N . LEU A 1 343 ? -25.928 1.365 17.409 1.00 94.94 343 LEU A N 1
ATOM 2524 C CA . LEU A 1 343 ? -24.714 0.556 17.465 1.00 94.94 343 LEU A CA 1
ATOM 2525 C C . LEU A 1 343 ? -24.853 -0.685 16.569 1.00 94.94 343 LEU A C 1
ATOM 2527 O O . LEU A 1 343 ? -25.847 -1.400 16.714 1.00 94.94 343 LEU A O 1
ATOM 2531 N N . PRO A 1 344 ? -23.862 -0.968 15.703 1.00 95.44 344 PRO A N 1
ATOM 2532 C CA . PRO A 1 344 ? -23.755 -2.237 14.998 1.00 95.44 344 PRO A CA 1
ATOM 2533 C C . PRO A 1 344 ? -23.854 -3.445 15.938 1.00 95.44 344 PRO A C 1
ATOM 2535 O O . PRO A 1 344 ? -23.286 -3.443 17.038 1.00 95.44 344 PRO A O 1
ATOM 2538 N N . VAL A 1 345 ? -24.551 -4.491 15.497 1.00 94.31 345 VAL A N 1
ATOM 2539 C CA . VAL A 1 345 ? -24.726 -5.747 16.245 1.00 94.31 345 VAL A CA 1
ATOM 2540 C C . VAL A 1 345 ? -24.076 -6.922 15.518 1.00 94.31 345 VAL A C 1
ATOM 2542 O O . VAL A 1 345 ? -23.844 -6.862 14.322 1.00 94.31 345 VAL A O 1
ATOM 2545 N N . GLY A 1 346 ? -23.782 -8.008 16.239 1.00 95.00 346 GLY A N 1
ATOM 2546 C CA . GLY A 1 346 ? -23.349 -9.259 15.603 1.00 95.00 346 GLY A CA 1
ATOM 2547 C C . GLY A 1 346 ? -21.946 -9.247 14.991 1.00 95.00 346 GLY A C 1
ATOM 2548 O O . GLY A 1 346 ? -21.662 -10.105 14.173 1.00 95.00 346 GLY A O 1
ATOM 2549 N N . ILE A 1 347 ? -21.076 -8.318 15.393 1.00 96.50 347 ILE A N 1
ATOM 2550 C CA . ILE A 1 347 ? -19.685 -8.245 14.926 1.00 96.50 347 ILE A CA 1
ATOM 2551 C C . ILE A 1 347 ? -18.942 -9.564 15.177 1.00 96.50 347 ILE A C 1
ATOM 2553 O O . ILE A 1 347 ? -18.905 -10.048 16.313 1.00 96.50 347 ILE A O 1
ATOM 2557 N N . THR A 1 348 ? -18.312 -10.096 14.132 1.00 96.44 348 THR A N 1
ATOM 2558 C CA . THR A 1 348 ? -17.577 -11.370 14.143 1.00 96.44 348 THR A CA 1
ATOM 2559 C C . THR A 1 348 ? -16.175 -11.269 13.558 1.00 96.44 348 THR A C 1
ATOM 2561 O O . THR A 1 348 ? -15.319 -12.060 13.942 1.00 96.44 348 THR A O 1
ATOM 2564 N N . ASP A 1 349 ? -15.913 -10.296 12.685 1.00 96.19 349 ASP A N 1
ATOM 2565 C CA . ASP A 1 349 ? -14.704 -10.277 11.866 1.00 96.19 349 ASP A CA 1
ATOM 2566 C C . ASP A 1 349 ? -14.020 -8.913 11.895 1.00 96.19 349 ASP A C 1
ATOM 2568 O O . ASP A 1 349 ? -14.659 -7.862 11.830 1.00 96.19 349 ASP A O 1
ATOM 2572 N N . LEU A 1 350 ? -12.692 -8.947 11.963 1.00 97.00 350 LEU A N 1
ATOM 2573 C CA . LEU A 1 350 ? -11.822 -7.798 11.760 1.00 97.00 350 LEU A CA 1
ATOM 2574 C C . LEU A 1 350 ? -11.019 -8.008 10.477 1.00 97.00 350 LEU A C 1
ATOM 2576 O O . LEU A 1 350 ? -10.225 -8.946 10.402 1.00 97.00 350 LEU A O 1
ATOM 2580 N N . ASN A 1 351 ? -11.154 -7.086 9.526 1.00 96.75 351 ASN A N 1
ATOM 2581 C CA . ASN A 1 351 ? -10.296 -6.960 8.352 1.00 96.75 351 ASN A CA 1
ATOM 2582 C C . ASN A 1 351 ? -9.369 -5.749 8.510 1.00 96.75 351 ASN A C 1
ATOM 2584 O O . ASN A 1 351 ? -9.780 -4.668 8.939 1.00 96.75 351 ASN A O 1
ATOM 2588 N N . VAL A 1 352 ? -8.097 -5.938 8.166 1.00 97.00 352 VAL A N 1
ATOM 2589 C CA . VAL A 1 352 ? -7.033 -4.939 8.295 1.00 97.00 352 VAL A CA 1
ATOM 2590 C C . VAL A 1 352 ? -6.459 -4.663 6.906 1.00 97.00 352 VAL A C 1
ATOM 2592 O O . VAL A 1 352 ? -5.957 -5.560 6.235 1.00 97.00 352 VAL A O 1
ATOM 2595 N N . GLY A 1 353 ? -6.557 -3.415 6.456 1.00 95.31 353 GLY A N 1
ATOM 2596 C CA . GLY A 1 353 ? -6.118 -2.970 5.131 1.00 95.31 353 GLY A CA 1
ATOM 2597 C C . GLY A 1 353 ? -7.024 -3.391 3.968 1.00 95.31 353 GLY A C 1
ATOM 2598 O O . GLY A 1 353 ? -6.583 -3.345 2.821 1.00 95.31 353 GLY A O 1
ATOM 2599 N N . SER A 1 354 ? -8.257 -3.827 4.240 1.00 93.00 354 SER A N 1
ATOM 2600 C CA . SER A 1 354 ? -9.282 -4.159 3.239 1.00 93.00 354 SER A CA 1
ATOM 2601 C C . SER A 1 354 ? -10.687 -4.122 3.854 1.00 93.00 354 SER A C 1
ATOM 2603 O O . SER A 1 354 ? -10.825 -3.994 5.072 1.00 93.00 354 SER A O 1
ATOM 2605 N N . ASP A 1 355 ? -11.720 -4.208 3.014 1.00 90.38 355 ASP A N 1
ATOM 2606 C CA . ASP A 1 355 ? -13.117 -4.407 3.414 1.00 90.38 355 ASP A CA 1
ATOM 2607 C C . ASP A 1 355 ? -13.544 -5.883 3.332 1.00 90.38 355 ASP A C 1
ATOM 2609 O O . ASP A 1 355 ? -12.825 -6.721 2.788 1.00 90.38 355 ASP A O 1
ATOM 2613 N N . LEU A 1 356 ? -14.749 -6.194 3.834 1.00 82.12 356 LEU A N 1
ATOM 2614 C CA . LEU A 1 356 ? -15.307 -7.558 3.913 1.00 82.12 356 LEU A CA 1
ATOM 2615 C C . LEU A 1 356 ? -15.322 -8.373 2.598 1.00 82.12 356 LEU A C 1
ATOM 2617 O O . LEU A 1 356 ? -15.473 -9.589 2.633 1.00 82.12 356 LEU A O 1
ATOM 2621 N N . ALA A 1 357 ? -15.235 -7.713 1.440 1.00 68.25 357 ALA A N 1
ATOM 2622 C CA . ALA A 1 357 ? -15.296 -8.341 0.120 1.00 68.25 357 ALA A CA 1
ATOM 2623 C C . ALA A 1 357 ? -13.923 -8.423 -0.558 1.00 68.25 357 ALA A C 1
ATOM 2625 O O . ALA A 1 357 ? -13.852 -8.777 -1.736 1.00 68.25 357 ALA A O 1
ATOM 2626 N N . GLU A 1 358 ? -12.856 -8.042 0.155 1.00 70.88 358 GLU A N 1
ATOM 2627 C CA . GLU A 1 358 ? -11.491 -7.965 -0.372 1.00 70.88 358 GLU A CA 1
ATOM 2628 C C . GLU A 1 358 ? -11.429 -7.138 -1.671 1.00 70.88 358 GLU A C 1
ATOM 2630 O O . GLU A 1 358 ? -10.608 -7.385 -2.556 1.00 70.88 358 GLU A O 1
ATOM 2635 N N . ALA A 1 359 ? -12.332 -6.168 -1.825 1.00 72.75 359 ALA A N 1
ATOM 2636 C CA . ALA A 1 359 ? -12.490 -5.412 -3.061 1.00 72.75 359 ALA A CA 1
ATOM 2637 C C . ALA A 1 359 ? -11.680 -4.113 -3.018 1.00 72.75 359 ALA A C 1
ATOM 2639 O O . ALA A 1 359 ? -11.241 -3.618 -4.058 1.00 72.75 359 ALA A O 1
ATOM 2640 N N . ASN A 1 360 ? -11.464 -3.578 -1.813 1.00 89.50 360 ASN A N 1
ATOM 2641 C CA . ASN A 1 360 ? -10.902 -2.252 -1.599 1.00 89.50 360 ASN A CA 1
ATOM 2642 C C . ASN A 1 360 ? -9.669 -2.303 -0.688 1.00 89.50 360 ASN A C 1
ATOM 2644 O O . ASN A 1 360 ? -9.701 -1.807 0.438 1.00 89.50 360 ASN A O 1
ATOM 2648 N N . GLN A 1 361 ? -8.564 -2.896 -1.156 1.00 92.12 361 GLN A N 1
ATOM 2649 C CA . GLN A 1 361 ? -7.317 -2.884 -0.380 1.00 92.12 361 GLN A CA 1
ATOM 2650 C C . GLN A 1 361 ? -6.789 -1.463 -0.185 1.00 92.12 361 GLN A C 1
ATOM 2652 O O . GLN A 1 361 ? -6.848 -0.636 -1.099 1.00 92.12 361 GLN A O 1
ATOM 2657 N N . PHE A 1 362 ? -6.177 -1.227 0.973 1.00 92.75 362 PHE A N 1
ATOM 2658 C CA . PHE A 1 362 ? -5.559 0.046 1.324 1.00 92.75 362 PHE A CA 1
ATOM 2659 C C . PHE A 1 362 ? -4.473 0.473 0.328 1.00 92.75 362 PHE A C 1
ATOM 2661 O O . PHE A 1 362 ? -4.440 1.628 -0.087 1.00 92.75 362 PHE A O 1
ATOM 2668 N N . ASN A 1 363 ? -3.651 -0.478 -0.143 1.00 92.25 363 ASN A N 1
ATOM 2669 C CA . ASN A 1 363 ? -2.489 -0.195 -0.998 1.00 92.25 363 ASN A CA 1
ATOM 2670 C C . ASN A 1 363 ? -1.513 0.774 -0.316 1.00 92.25 363 ASN A C 1
ATOM 2672 O O . ASN A 1 363 ? -1.153 1.811 -0.873 1.00 92.25 363 ASN A O 1
ATOM 2676 N N . GLY A 1 364 ? -1.122 0.416 0.905 1.00 93.88 364 GLY A N 1
ATOM 2677 C CA . GLY A 1 364 ? -0.302 1.228 1.794 1.00 93.88 364 GLY A CA 1
ATOM 2678 C C . GLY A 1 364 ? 0.101 0.449 3.041 1.00 93.88 364 GLY A C 1
ATOM 2679 O O . GLY A 1 364 ? -0.056 -0.778 3.111 1.00 93.88 364 GLY A O 1
ATOM 2680 N N . HIS A 1 365 ? 0.613 1.165 4.037 1.00 96.25 365 HIS A N 1
ATOM 2681 C CA . HIS A 1 365 ? 1.213 0.578 5.227 1.00 96.25 365 HIS A CA 1
ATOM 2682 C C . HIS A 1 365 ? 0.452 0.942 6.495 1.00 96.25 365 HIS A C 1
ATOM 2684 O O . HIS A 1 365 ? 0.042 2.082 6.701 1.00 96.25 365 HIS A O 1
ATOM 2690 N N . ILE A 1 366 ? 0.290 -0.026 7.390 1.00 97.62 366 ILE A N 1
ATOM 2691 C CA . ILE A 1 366 ? -0.368 0.172 8.682 1.00 97.62 366 ILE A CA 1
ATOM 2692 C C . ILE A 1 366 ? 0.703 0.045 9.761 1.00 97.62 366 ILE A C 1
ATOM 2694 O O . ILE A 1 366 ? 1.260 -1.035 9.963 1.00 97.62 366 ILE A O 1
ATOM 2698 N N . LYS A 1 367 ? 1.011 1.150 10.446 1.00 97.25 367 LYS A N 1
ATOM 2699 C CA . LYS A 1 367 ? 2.034 1.225 11.500 1.00 97.25 367 LYS A CA 1
ATOM 2700 C C . LYS A 1 367 ? 1.512 0.678 12.821 1.00 97.25 367 LYS A C 1
ATOM 2702 O O . LYS A 1 367 ? 2.214 -0.090 13.486 1.00 97.25 367 LYS A O 1
ATOM 2707 N N . GLU A 1 368 ? 0.291 1.058 13.192 1.00 96.50 368 GLU A N 1
ATOM 2708 C CA . GLU A 1 368 ? -0.306 0.717 14.483 1.00 96.50 368 GLU A CA 1
ATOM 2709 C C . GLU A 1 368 ? -1.838 0.626 14.415 1.00 96.50 368 GLU A C 1
ATOM 2711 O O . GLU A 1 368 ? -2.485 1.422 13.739 1.00 96.50 368 GLU A O 1
ATOM 2716 N N . LEU A 1 369 ? -2.414 -0.317 15.168 1.00 97.75 369 LEU A N 1
ATOM 2717 C CA . LEU A 1 369 ? -3.852 -0.435 15.420 1.00 97.75 369 LEU A CA 1
ATOM 2718 C C . LEU A 1 369 ? -4.088 -0.622 16.925 1.00 97.75 369 LEU A C 1
ATOM 2720 O O . LEU A 1 369 ? -3.502 -1.512 17.545 1.00 97.75 369 LEU A O 1
ATOM 2724 N N . ARG A 1 370 ? -4.964 0.199 17.515 1.00 95.44 370 ARG A N 1
ATOM 2725 C CA . ARG A 1 370 ? -5.397 0.076 18.916 1.00 95.44 370 ARG A CA 1
ATOM 2726 C C . ARG A 1 370 ? -6.912 0.000 19.028 1.00 95.44 370 ARG A C 1
ATOM 2728 O O . ARG A 1 370 ? -7.625 0.730 18.342 1.00 95.44 370 ARG A O 1
ATOM 2735 N N . TYR A 1 371 ? -7.380 -0.785 19.993 1.00 96.25 371 TYR A N 1
ATOM 2736 C CA . TYR A 1 371 ? -8.762 -0.762 20.459 1.00 96.25 371 TYR A CA 1
ATOM 2737 C C . TYR A 1 371 ? -8.826 -0.648 21.980 1.00 96.25 371 TYR A C 1
ATOM 2739 O O . TYR A 1 371 ? -8.181 -1.400 22.716 1.00 96.25 371 TYR A O 1
ATOM 2747 N N . TYR A 1 372 ? -9.667 0.259 22.456 1.00 92.31 372 TYR A N 1
ATOM 2748 C CA . TYR A 1 372 ? -10.041 0.395 23.854 1.00 92.31 372 TYR A CA 1
ATOM 2749 C C . TYR A 1 372 ? -11.515 0.027 24.000 1.00 92.31 372 TYR A C 1
ATOM 2751 O O . TYR A 1 372 ? -12.354 0.587 23.300 1.00 92.31 372 TYR A O 1
ATOM 2759 N N . ASN A 1 373 ? -11.857 -0.831 24.960 1.00 92.50 373 ASN A N 1
ATOM 2760 C CA . ASN A 1 373 ? -13.247 -1.200 25.276 1.00 92.50 373 ASN A CA 1
ATOM 2761 C C . ASN A 1 373 ? -13.998 -0.128 26.095 1.00 92.50 373 ASN A C 1
ATOM 2763 O O . ASN A 1 373 ? -14.882 -0.428 26.894 1.00 92.50 373 ASN A O 1
ATOM 2767 N N . VAL A 1 374 ? -13.594 1.133 25.941 1.00 87.62 374 VAL A N 1
ATOM 2768 C CA . VAL A 1 374 ? -14.143 2.295 26.639 1.00 87.62 374 VAL A CA 1
ATOM 2769 C C . VAL A 1 374 ? -14.169 3.490 25.695 1.00 87.62 374 VAL A C 1
ATOM 2771 O O . VAL A 1 374 ? -13.245 3.675 24.896 1.00 87.62 374 VAL A O 1
ATOM 2774 N N . ARG A 1 375 ? -15.186 4.343 25.835 1.00 89.50 375 ARG A N 1
ATOM 2775 C CA . ARG A 1 375 ? -15.201 5.671 25.214 1.00 89.50 375 ARG A CA 1
ATOM 2776 C C . ARG A 1 375 ? -14.163 6.555 25.902 1.00 89.50 375 ARG A C 1
ATOM 2778 O O . ARG A 1 375 ? -14.283 6.854 27.091 1.00 89.50 375 ARG A O 1
ATOM 2785 N N . LYS A 1 376 ? -13.110 6.944 25.187 1.00 87.25 376 LYS A N 1
ATOM 2786 C CA . LYS A 1 376 ? -12.080 7.843 25.718 1.00 87.25 376 LYS A CA 1
ATOM 2787 C C . LYS A 1 376 ? -12.555 9.304 25.637 1.00 87.25 376 LYS A C 1
ATOM 2789 O O . LYS A 1 376 ? -13.402 9.624 24.804 1.00 87.25 376 LYS A O 1
ATOM 2794 N N . PRO A 1 377 ? -12.049 10.204 26.502 1.00 88.56 377 PRO A N 1
ATOM 2795 C CA . PRO A 1 377 ? -12.339 11.633 26.386 1.00 88.56 377 PRO A CA 1
ATOM 2796 C C . PRO A 1 377 ? -11.825 12.204 25.062 1.00 88.56 377 PRO A C 1
ATOM 2798 O O . PRO A 1 377 ? -10.785 11.772 24.575 1.00 88.56 377 PRO A O 1
ATOM 2801 N N . ASN A 1 378 ? -12.491 13.225 24.527 1.00 87.00 378 ASN A N 1
ATOM 2802 C CA . ASN A 1 378 ? -12.132 13.831 23.239 1.00 87.00 378 ASN A CA 1
ATOM 2803 C C . ASN A 1 378 ? -10.678 14.335 23.206 1.00 87.00 378 ASN A C 1
ATOM 2805 O O . ASN A 1 378 ? -9.974 14.078 22.236 1.00 87.00 378 ASN A O 1
ATOM 2809 N N . GLN A 1 379 ? -10.193 14.926 24.307 1.00 86.00 379 GLN A N 1
ATOM 2810 C CA . GLN A 1 379 ? -8.789 15.343 24.432 1.00 86.00 379 GLN A CA 1
ATOM 2811 C C . GLN A 1 379 ? -7.810 14.175 24.244 1.00 86.00 379 GLN A C 1
ATOM 2813 O O . GLN A 1 379 ? -6.764 14.329 23.631 1.00 86.00 379 GLN A O 1
ATOM 2818 N N . PHE A 1 380 ? -8.158 12.977 24.725 1.00 86.06 380 PHE A N 1
ATOM 2819 C CA . PHE A 1 380 ? -7.311 11.802 24.531 1.00 86.06 380 PHE A CA 1
ATOM 2820 C C . PHE A 1 380 ? -7.230 11.406 23.052 1.00 86.06 380 PHE A C 1
ATOM 2822 O O . PHE A 1 380 ? -6.171 10.981 22.607 1.00 86.06 380 PHE A O 1
ATOM 2829 N N . LEU A 1 381 ? -8.324 11.528 22.291 1.00 89.31 381 LEU A N 1
ATOM 2830 C CA . LEU A 1 381 ? -8.321 11.243 20.852 1.00 89.31 381 LEU A CA 1
ATOM 2831 C C . LEU A 1 381 ? -7.530 12.296 20.073 1.00 89.31 381 LEU A C 1
ATOM 2833 O O . LEU A 1 381 ? -6.790 11.931 19.161 1.00 89.31 381 LEU A O 1
ATOM 2837 N N . GLU A 1 382 ? -7.659 13.571 20.437 1.00 88.44 382 GLU A N 1
ATOM 2838 C CA . GLU A 1 382 ? -6.849 14.660 19.888 1.00 88.44 382 GLU A CA 1
ATOM 2839 C C . GLU A 1 382 ? -5.356 14.388 20.104 1.00 88.44 382 GLU A C 1
ATOM 2841 O O . GLU A 1 382 ? -4.605 14.286 19.136 1.00 88.44 382 GLU A O 1
ATOM 2846 N N . ASP A 1 383 ? -4.938 14.140 21.346 1.00 83.81 383 ASP A N 1
ATOM 2847 C CA . ASP A 1 383 ? -3.535 13.880 21.679 1.00 83.81 383 ASP A CA 1
ATOM 2848 C C . ASP A 1 383 ? -3.008 12.601 21.004 1.00 83.81 383 ASP A C 1
ATOM 2850 O O . ASP A 1 383 ? -1.880 12.560 20.502 1.00 83.81 383 ASP A O 1
ATOM 2854 N N . LEU A 1 384 ? -3.824 11.540 20.973 1.00 87.25 384 LEU A N 1
ATOM 2855 C CA . LEU A 1 384 ? -3.468 10.266 20.351 1.00 87.25 384 LEU A CA 1
ATOM 2856 C C . LEU A 1 384 ? -3.305 10.410 18.835 1.00 87.25 384 LEU A C 1
ATOM 2858 O O . LEU A 1 384 ? -2.288 9.995 18.283 1.00 87.25 384 LEU A O 1
ATOM 2862 N N . SER A 1 385 ? -4.276 11.032 18.167 1.00 91.31 385 SER A N 1
ATOM 2863 C CA . SER A 1 385 ? -4.233 11.249 16.720 1.00 91.31 385 SER A CA 1
ATOM 2864 C C . SER A 1 385 ? -3.233 12.330 16.305 1.00 91.31 385 SER A C 1
ATOM 2866 O O . SER A 1 385 ? -2.807 12.332 15.161 1.00 91.31 385 SER A O 1
ATOM 2868 N N . ASN A 1 386 ? -2.769 13.191 17.212 1.00 87.31 386 ASN A N 1
ATOM 2869 C CA . ASN A 1 386 ? -1.667 14.123 16.948 1.00 87.31 386 ASN A CA 1
ATOM 2870 C C . ASN A 1 386 ? -0.274 13.512 17.224 1.00 87.31 386 ASN A C 1
ATOM 2872 O O . ASN A 1 386 ? 0.747 14.190 17.138 1.00 87.31 386 ASN A O 1
ATOM 2876 N N . GLY A 1 387 ? -0.204 12.224 17.585 1.00 77.75 387 GLY A N 1
ATOM 2877 C CA . GLY A 1 387 ? 1.057 11.527 17.864 1.00 77.75 387 GLY A CA 1
ATOM 2878 C C . GLY A 1 387 ? 1.714 11.895 19.202 1.00 77.75 387 GLY A C 1
ATOM 2879 O O . GLY A 1 387 ? 2.827 11.446 19.477 1.00 77.75 387 GLY A O 1
ATOM 2880 N N . LEU A 1 388 ? 1.032 12.661 20.063 1.00 67.19 388 LEU A N 1
ATOM 2881 C CA . LEU A 1 388 ? 1.524 13.037 21.396 1.00 67.19 388 LEU A CA 1
ATOM 2882 C C . LEU A 1 388 ? 1.506 11.847 22.369 1.00 67.19 388 LEU A C 1
ATOM 2884 O O . LEU A 1 388 ? 2.278 11.806 23.326 1.00 67.19 388 LEU A O 1
ATOM 2888 N N . ILE A 1 389 ? 0.674 10.837 22.093 1.00 63.72 389 ILE A N 1
ATOM 2889 C CA . ILE A 1 389 ? 0.612 9.567 22.831 1.00 63.72 389 ILE A CA 1
ATOM 2890 C C . ILE A 1 389 ? 1.316 8.467 22.013 1.00 63.72 389 ILE A C 1
ATOM 2892 O O . ILE A 1 389 ? 0.701 7.504 21.542 1.00 63.72 389 ILE A O 1
ATOM 2896 N N . SER A 1 390 ? 2.628 8.620 21.805 1.00 51.22 390 SER A N 1
ATOM 2897 C CA . SER A 1 390 ? 3.424 7.652 21.042 1.00 51.22 390 SER A CA 1
ATOM 2898 C C . SER A 1 390 ? 3.692 6.360 21.829 1.00 51.22 390 SER A C 1
ATOM 2900 O O . SER A 1 390 ? 3.761 6.342 23.063 1.00 51.22 390 SER A O 1
ATOM 2902 N N . ALA A 1 391 ? 3.908 5.257 21.104 1.00 44.94 391 ALA A N 1
ATOM 2903 C CA . ALA A 1 391 ? 4.302 3.958 21.655 1.00 44.94 391 ALA A CA 1
ATOM 2904 C C . ALA A 1 391 ? 5.608 4.002 22.482 1.00 44.94 391 ALA A C 1
ATOM 2906 O O . ALA A 1 391 ? 5.914 3.039 23.184 1.00 44.94 391 ALA A O 1
ATOM 2907 N N . ALA A 1 392 ? 6.367 5.106 22.445 1.00 37.62 392 ALA A N 1
ATOM 2908 C CA . ALA A 1 392 ? 7.550 5.319 23.272 1.00 37.62 392 ALA A CA 1
ATOM 2909 C C . ALA A 1 392 ? 7.194 5.544 24.752 1.00 37.62 392 ALA A C 1
ATOM 2911 O O . ALA A 1 392 ? 7.860 4.979 25.618 1.00 37.62 392 ALA A O 1
ATOM 2912 N N . VAL A 1 393 ? 6.100 6.260 25.047 1.00 40.38 393 VAL A N 1
ATOM 2913 C CA . VAL A 1 393 ? 5.579 6.414 26.420 1.00 40.38 393 VAL A CA 1
ATOM 2914 C C . VAL A 1 393 ? 5.103 5.059 26.954 1.00 40.38 393 VAL A C 1
ATOM 2916 O O . VAL A 1 393 ? 5.439 4.697 28.078 1.00 40.38 393 VAL A O 1
ATOM 2919 N N . ASN A 1 394 ? 4.453 4.245 26.117 1.00 41.84 394 ASN A N 1
ATOM 2920 C CA . ASN A 1 394 ? 4.087 2.867 26.469 1.00 41.84 394 ASN A CA 1
ATOM 2921 C C . ASN A 1 394 ? 5.317 1.951 26.603 1.00 41.84 394 ASN A C 1
ATOM 2923 O O . ASN A 1 394 ? 5.381 1.157 27.528 1.00 41.84 394 ASN A O 1
ATOM 2927 N N . SER A 1 395 ? 6.350 2.110 25.768 1.00 38.62 395 SER A N 1
ATOM 2928 C CA . SER A 1 395 ? 7.577 1.302 25.850 1.00 38.62 395 SER A CA 1
ATOM 2929 C C . SER A 1 395 ? 8.462 1.641 27.051 1.00 38.62 395 SER A C 1
ATOM 2931 O O . SER A 1 395 ? 9.129 0.758 27.577 1.00 38.62 395 SER A O 1
ATOM 2933 N N . LEU A 1 396 ? 8.459 2.897 27.512 1.00 38.66 396 LEU A N 1
ATOM 2934 C CA . LEU A 1 396 ? 9.135 3.319 28.741 1.00 38.66 396 LEU A CA 1
ATOM 2935 C C . LEU A 1 396 ? 8.393 2.800 29.977 1.00 38.66 396 LEU A C 1
ATOM 2937 O O . LEU A 1 396 ? 9.031 2.421 30.961 1.00 38.66 396 LEU A O 1
ATOM 2941 N N . ILE A 1 397 ? 7.061 2.721 29.900 1.00 39.25 397 ILE A N 1
ATOM 2942 C CA . ILE A 1 397 ? 6.215 2.060 30.898 1.00 39.25 397 ILE A CA 1
ATOM 2943 C C . ILE A 1 397 ? 6.468 0.542 30.894 1.00 39.25 397 ILE A C 1
ATOM 2945 O O . ILE A 1 397 ? 6.685 -0.024 31.961 1.00 39.25 397 ILE A O 1
ATOM 2949 N N . ASP A 1 398 ? 6.566 -0.102 29.728 1.00 39.12 398 ASP A N 1
ATOM 2950 C CA . ASP A 1 398 ? 6.819 -1.545 29.583 1.00 39.12 398 ASP A CA 1
ATOM 2951 C C . ASP A 1 398 ? 8.256 -1.952 29.963 1.00 39.12 398 ASP A C 1
ATOM 2953 O O . ASP A 1 398 ? 8.477 -2.997 30.579 1.00 39.12 398 ASP A O 1
ATOM 2957 N N . ALA A 1 399 ? 9.262 -1.132 29.638 1.00 37.12 399 ALA A N 1
ATOM 2958 C CA . ALA A 1 399 ? 10.653 -1.361 30.034 1.00 37.12 399 ALA A CA 1
ATOM 2959 C C . ALA A 1 399 ? 10.828 -1.213 31.556 1.00 37.12 399 ALA A C 1
ATOM 2961 O O . ALA A 1 399 ? 11.487 -2.042 32.192 1.00 37.12 399 ALA A O 1
ATOM 2962 N N . ARG A 1 400 ? 10.172 -0.214 32.169 1.00 39.69 400 ARG A N 1
ATOM 2963 C CA . ARG A 1 400 ? 10.100 -0.090 33.635 1.00 39.69 400 ARG A CA 1
ATOM 2964 C C . ARG A 1 400 ? 9.316 -1.240 34.272 1.00 39.69 400 ARG A C 1
ATOM 2966 O O . ARG A 1 400 ? 9.769 -1.772 35.280 1.00 39.69 400 ARG A O 1
ATOM 2973 N N . TYR A 1 401 ? 8.208 -1.674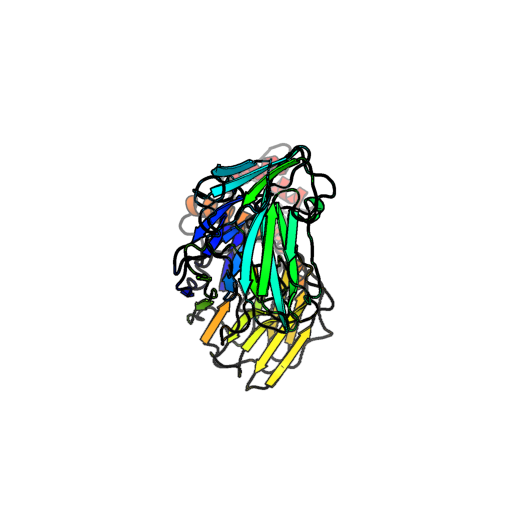 33.672 1.00 38.91 401 TYR A N 1
ATOM 2974 C CA . TYR A 1 401 ? 7.397 -2.804 34.138 1.00 38.91 401 TYR A CA 1
ATOM 2975 C C . TYR A 1 401 ? 8.191 -4.122 34.171 1.00 38.91 401 TYR A C 1
ATOM 2977 O O . TYR A 1 401 ? 8.167 -4.831 35.175 1.00 38.91 401 TYR A O 1
ATOM 2985 N N . ASN A 1 402 ? 8.968 -4.427 33.127 1.00 38.84 402 ASN A N 1
ATOM 2986 C CA . ASN A 1 402 ? 9.784 -5.648 33.074 1.00 38.84 402 ASN A CA 1
ATOM 2987 C C . ASN A 1 402 ? 10.966 -5.637 34.056 1.00 38.84 402 ASN A C 1
ATOM 2989 O O . ASN A 1 402 ? 11.299 -6.678 34.622 1.00 38.84 402 ASN A O 1
ATOM 2993 N N . THR A 1 403 ? 11.561 -4.466 34.303 1.00 41.06 403 THR A N 1
ATOM 2994 C CA . THR A 1 403 ? 12.654 -4.311 35.279 1.00 41.06 403 THR A CA 1
ATOM 2995 C C . THR A 1 403 ? 12.131 -4.468 36.714 1.00 41.06 403 THR A C 1
ATOM 2997 O O . THR A 1 403 ? 12.739 -5.152 37.532 1.00 41.06 403 THR A O 1
ATOM 3000 N N . LEU A 1 404 ? 10.947 -3.919 37.007 1.00 35.25 404 LEU A N 1
ATOM 3001 C CA . LEU A 1 404 ? 10.292 -4.033 38.314 1.00 35.25 404 LEU A CA 1
ATOM 3002 C C . LEU A 1 404 ? 9.734 -5.444 38.587 1.00 35.25 404 LEU A C 1
ATOM 3004 O O . LEU A 1 404 ? 9.773 -5.905 39.724 1.00 35.25 404 LEU A O 1
ATOM 3008 N N . ARG A 1 405 ? 9.293 -6.179 37.556 1.00 38.88 405 ARG A N 1
ATOM 3009 C CA . ARG A 1 405 ? 8.805 -7.568 37.681 1.00 38.88 405 ARG A CA 1
ATOM 3010 C C . ARG A 1 405 ? 9.914 -8.588 37.977 1.00 38.88 405 ARG A C 1
ATOM 3012 O O . ARG A 1 405 ? 9.637 -9.606 38.605 1.00 38.88 405 ARG A O 1
ATOM 3019 N N . GLN A 1 406 ? 11.155 -8.328 37.554 1.00 40.78 406 GLN A N 1
ATOM 3020 C CA . GLN A 1 406 ? 12.314 -9.135 37.971 1.00 40.78 406 GLN A CA 1
ATOM 3021 C C . GLN A 1 406 ? 12.686 -8.908 39.442 1.00 40.78 406 GLN A C 1
ATOM 3023 O O . GLN A 1 406 ? 13.194 -9.825 40.082 1.00 40.78 406 GLN A O 1
ATOM 3028 N N . LEU A 1 407 ? 12.412 -7.714 39.975 1.00 37.59 407 LEU A N 1
ATOM 3029 C CA . LEU A 1 407 ? 12.711 -7.349 41.360 1.00 37.59 407 LEU A CA 1
ATOM 3030 C C . LEU A 1 407 ? 11.593 -7.764 42.331 1.00 37.59 407 LEU A C 1
ATOM 3032 O O . LEU A 1 407 ? 11.885 -8.102 43.474 1.00 37.59 407 LEU A O 1
ATOM 3036 N N . VAL A 1 408 ? 10.329 -7.804 41.885 1.00 38.47 408 VAL A N 1
ATOM 3037 C CA . VAL A 1 408 ? 9.178 -8.215 42.711 1.00 38.47 408 VAL A CA 1
ATOM 3038 C C . VAL A 1 408 ? 8.209 -9.101 41.899 1.00 38.47 408 VAL A C 1
ATOM 3040 O O . VAL A 1 408 ? 7.275 -8.597 41.271 1.00 38.47 408 VAL A O 1
ATOM 3043 N N . PRO A 1 409 ? 8.388 -10.437 41.903 1.00 39.78 409 PRO A N 1
ATOM 3044 C CA . PRO A 1 409 ? 7.646 -11.367 41.036 1.00 39.78 409 PRO A CA 1
ATOM 3045 C C . PRO A 1 409 ? 6.130 -11.479 41.289 1.00 39.78 409 PRO A C 1
ATOM 3047 O O . PRO A 1 409 ? 5.433 -12.121 40.503 1.00 39.78 409 PRO A O 1
ATOM 3050 N N . SER A 1 410 ? 5.610 -10.895 42.374 1.00 40.47 410 SER A N 1
ATOM 3051 C CA . SER A 1 410 ? 4.227 -11.067 42.850 1.00 40.47 410 SER A CA 1
ATOM 3052 C C . SER A 1 410 ? 3.342 -9.809 42.774 1.00 40.47 410 SER A C 1
ATOM 3054 O O . SER A 1 410 ? 2.238 -9.818 43.318 1.00 40.47 410 SER A O 1
ATOM 3056 N N . ALA A 1 411 ? 3.774 -8.729 42.112 1.00 38.31 411 ALA A N 1
ATOM 3057 C CA . ALA A 1 411 ? 3.027 -7.463 42.096 1.00 38.31 411 ALA A CA 1
ATOM 3058 C C . ALA A 1 411 ? 1.930 -7.377 40.991 1.00 38.31 411 ALA A C 1
ATOM 3060 O O . ALA A 1 411 ? 2.187 -7.795 39.857 1.00 38.31 411 ALA A O 1
ATOM 3061 N N . PRO A 1 412 ? 0.725 -6.812 41.267 1.00 39.00 412 PRO A N 1
ATOM 3062 C CA . PRO A 1 412 ? -0.352 -6.614 40.279 1.00 39.00 412 PRO A CA 1
ATOM 3063 C C . PRO A 1 412 ? -0.104 -5.434 39.303 1.00 39.00 412 PRO A C 1
ATOM 3065 O O . PRO A 1 412 ? 0.779 -4.617 39.541 1.00 39.00 412 PRO A O 1
ATOM 3068 N N . PRO A 1 413 ? -0.876 -5.301 38.201 1.00 39.78 413 PRO A N 1
ATOM 3069 C CA . PRO A 1 413 ? -0.345 -4.791 36.932 1.00 39.78 413 PRO A CA 1
ATOM 3070 C C . PRO A 1 413 ? -0.669 -3.328 36.545 1.00 39.78 413 PRO A C 1
ATOM 3072 O O . PRO A 1 413 ? -0.944 -3.088 35.375 1.00 39.78 413 PRO A O 1
ATOM 3075 N N . TYR A 1 414 ? -0.599 -2.323 37.432 1.00 45.34 414 TYR A N 1
ATOM 3076 C CA . TYR A 1 414 ? -0.813 -0.918 37.006 1.00 45.34 414 TYR A CA 1
ATOM 3077 C C . TYR A 1 414 ? 0.001 0.094 37.829 1.00 45.34 414 TYR A C 1
ATOM 3079 O O . TYR A 1 414 ? -0.351 0.386 38.960 1.00 45.34 414 TYR A O 1
ATOM 3087 N N . VAL A 1 415 ? 1.065 0.690 37.273 1.00 45.50 415 VAL A N 1
ATOM 3088 C CA . VAL A 1 415 ? 2.002 1.567 38.023 1.00 45.50 415 VAL A CA 1
ATOM 3089 C C . VAL A 1 415 ? 1.349 2.847 38.567 1.00 45.50 415 VAL A C 1
ATOM 3091 O O . VAL A 1 415 ? 1.672 3.258 39.678 1.00 45.50 415 VAL A O 1
ATOM 3094 N N . ASN A 1 416 ? 0.390 3.454 37.857 1.00 44.41 416 ASN A N 1
ATOM 3095 C CA . ASN A 1 416 ? -0.338 4.606 38.402 1.00 44.41 416 ASN A CA 1
ATOM 3096 C C . ASN A 1 416 ? -1.280 4.192 39.534 1.00 44.41 416 ASN A C 1
ATOM 3098 O O . ASN A 1 416 ? -1.325 4.900 40.528 1.00 44.41 416 ASN A O 1
ATOM 3102 N N . ASP A 1 417 ? -1.940 3.033 39.450 1.00 46.50 417 ASP A N 1
ATOM 3103 C CA . ASP A 1 417 ? -2.772 2.524 40.548 1.00 46.50 417 ASP A CA 1
ATOM 3104 C C . ASP A 1 417 ? -1.920 1.988 41.708 1.00 46.50 417 ASP A C 1
ATOM 3106 O O . ASP A 1 417 ? -2.341 2.076 42.852 1.00 46.50 417 ASP A O 1
ATOM 3110 N N . MET A 1 418 ? -0.703 1.497 41.449 1.00 51.19 418 MET A N 1
ATOM 3111 C CA . MET A 1 418 ? 0.258 1.072 42.470 1.00 51.19 418 MET A CA 1
ATOM 3112 C C . MET A 1 418 ? 0.868 2.257 43.200 1.00 51.19 418 MET A C 1
ATOM 3114 O O . MET A 1 418 ? 0.970 2.200 44.413 1.00 51.19 418 MET A O 1
ATOM 3118 N N . LEU A 1 419 ? 1.236 3.337 42.505 1.00 57.19 419 LEU A N 1
ATOM 3119 C CA . LEU A 1 419 ? 1.662 4.574 43.157 1.00 57.19 419 LEU A CA 1
ATOM 3120 C C . LEU A 1 419 ? 0.486 5.197 43.914 1.00 57.19 419 LEU A C 1
ATOM 3122 O O . LEU A 1 419 ? 0.642 5.637 45.042 1.00 57.19 419 LEU A O 1
ATOM 3126 N N . PHE A 1 420 ? -0.715 5.175 43.337 1.00 54.94 420 PHE A N 1
ATOM 3127 C CA . PHE A 1 420 ? -1.927 5.678 43.984 1.00 54.94 420 PHE A CA 1
ATOM 3128 C C . PHE A 1 420 ? -2.344 4.845 45.210 1.00 54.94 420 PHE A C 1
ATOM 3130 O O . PHE A 1 420 ? -2.861 5.405 46.182 1.00 54.94 420 PHE A O 1
ATOM 3137 N N . ALA A 1 421 ? -2.105 3.529 45.183 1.00 57.91 421 ALA A N 1
ATOM 3138 C CA . ALA A 1 421 ? -2.305 2.605 46.298 1.00 57.91 421 ALA A CA 1
ATOM 3139 C C . ALA A 1 421 ? -1.173 2.687 47.328 1.00 57.91 421 ALA A C 1
ATOM 3141 O O . ALA A 1 421 ? -1.456 2.671 48.516 1.00 57.91 421 ALA A O 1
ATOM 3142 N N . TRP A 1 422 ? 0.079 2.842 46.904 1.00 75.94 422 TRP A N 1
ATOM 3143 C CA . TRP A 1 422 ? 1.225 3.037 47.793 1.00 75.94 422 TRP A CA 1
ATOM 3144 C C . TRP A 1 422 ? 1.115 4.365 48.544 1.00 75.94 422 TRP A C 1
ATOM 3146 O O . TRP A 1 422 ? 1.220 4.405 49.763 1.00 75.94 422 TRP A O 1
ATOM 3156 N N . LEU A 1 423 ? 0.760 5.450 47.851 1.00 67.88 423 LEU A N 1
ATOM 3157 C CA . LEU A 1 423 ? 0.459 6.725 48.501 1.00 67.88 423 LEU A CA 1
ATOM 3158 C C . LEU A 1 423 ? -0.680 6.580 49.510 1.00 67.88 423 LEU A C 1
ATOM 3160 O O . LEU A 1 423 ? -0.641 7.218 50.553 1.00 67.88 423 LEU A O 1
ATOM 3164 N N . LEU A 1 424 ? -1.674 5.728 49.232 1.00 71.94 424 LEU A N 1
ATOM 3165 C CA . LEU A 1 424 ? -2.735 5.422 50.192 1.00 71.94 424 LEU A CA 1
ATOM 3166 C C . LEU A 1 424 ? -2.210 4.650 51.407 1.00 71.94 424 LEU A C 1
ATOM 3168 O O . LEU A 1 424 ? -2.600 4.975 52.527 1.00 71.94 424 LEU A O 1
ATOM 3172 N N . THR A 1 425 ? -1.334 3.657 51.214 1.00 73.50 425 THR A N 1
ATOM 3173 C CA . THR A 1 425 ? -0.730 2.905 52.328 1.00 73.50 425 THR A CA 1
ATOM 3174 C C . THR A 1 425 ? 0.183 3.775 53.186 1.00 73.50 425 THR A C 1
ATOM 3176 O O . THR A 1 425 ? 0.251 3.566 54.392 1.00 73.50 425 THR A O 1
ATOM 3179 N N . GLU A 1 426 ? 0.800 4.800 52.599 1.00 77.62 426 GLU A N 1
ATOM 3180 C CA . GLU A 1 426 ? 1.613 5.796 53.306 1.00 77.62 426 GLU A CA 1
ATOM 3181 C C . GLU A 1 426 ? 0.792 6.949 53.924 1.00 77.62 426 GLU A C 1
ATOM 3183 O O . GLU A 1 426 ? 1.355 7.876 54.509 1.00 77.62 426 GLU A O 1
ATOM 3188 N N . GLY A 1 427 ? -0.544 6.896 53.842 1.00 78.88 427 GLY A N 1
ATOM 3189 C CA . GLY A 1 427 ? -1.455 7.842 54.499 1.00 78.88 427 GLY A CA 1
ATOM 3190 C C . GLY A 1 427 ? -1.911 9.032 53.645 1.00 78.88 427 GLY A C 1
ATOM 3191 O O . GLY A 1 427 ? -2.491 9.977 54.178 1.00 78.88 427 GLY A O 1
ATOM 3192 N N . GLY A 1 428 ? -1.671 9.015 52.336 1.00 81.31 428 GLY A N 1
ATOM 3193 C CA . GLY A 1 428 ? -2.184 9.985 51.369 1.00 81.31 428 GLY A CA 1
ATOM 3194 C C . GLY A 1 428 ? -3.659 9.768 51.024 1.00 81.31 428 GLY A C 1
ATOM 3195 O O . GLY A 1 428 ? -4.103 8.658 50.740 1.00 81.31 428 GLY A O 1
ATOM 3196 N N . THR A 1 429 ? -4.435 10.848 50.995 1.00 77.62 429 THR A N 1
ATOM 3197 C CA . THR A 1 429 ? -5.873 10.861 50.680 1.00 77.62 429 THR A CA 1
ATOM 3198 C C . THR A 1 429 ? -6.187 11.856 49.556 1.00 77.62 429 THR A C 1
ATOM 3200 O O . THR A 1 429 ? -5.428 12.788 49.312 1.00 77.62 429 THR A O 1
ATOM 3203 N N . GLY A 1 430 ? -7.282 11.641 48.817 1.00 69.44 430 GLY A N 1
ATOM 3204 C CA . GLY A 1 430 ? -7.688 12.509 47.701 1.00 69.44 430 GLY A CA 1
ATOM 3205 C C . GLY A 1 430 ? -7.952 11.769 46.388 1.00 69.44 430 GLY A C 1
ATOM 3206 O O . GLY A 1 430 ? -7.801 10.544 46.304 1.00 69.44 430 GLY A O 1
ATOM 3207 N N . ASN A 1 431 ? -8.378 12.529 45.374 1.00 62.75 431 ASN A N 1
ATOM 3208 C CA . ASN A 1 431 ? -8.881 11.999 44.100 1.00 62.75 431 ASN A CA 1
ATOM 3209 C C . ASN A 1 431 ? -7.872 12.116 42.949 1.00 62.75 431 ASN A C 1
ATOM 3211 O O . ASN A 1 431 ? -8.066 11.488 41.912 1.00 62.75 431 ASN A O 1
ATOM 3215 N N . SER A 1 432 ? -6.787 12.872 43.133 1.00 65.75 432 SER A N 1
ATOM 3216 C CA . SER A 1 432 ? -5.654 12.924 42.208 1.00 65.75 432 SER A CA 1
ATOM 3217 C C . SER A 1 432 ? -4.358 12.443 42.873 1.00 65.75 432 SER A C 1
ATOM 3219 O O . SER A 1 432 ? -4.238 12.419 44.101 1.00 65.75 432 SER A O 1
ATOM 3221 N N . LEU A 1 433 ? -3.371 12.047 42.060 1.00 60.16 433 LEU A N 1
ATOM 3222 C CA . LEU A 1 433 ? -2.025 11.712 42.546 1.00 60.16 433 LEU A CA 1
ATOM 3223 C C . LEU A 1 433 ? -1.411 12.888 43.311 1.00 60.16 433 LEU A C 1
ATOM 3225 O O . LEU A 1 433 ? -0.795 12.681 44.351 1.00 60.16 433 LEU A O 1
ATOM 3229 N N . THR A 1 434 ? -1.627 14.109 42.821 1.00 68.19 434 THR A N 1
ATOM 3230 C CA . THR A 1 434 ? -1.159 15.344 43.451 1.00 68.19 434 THR A CA 1
ATOM 3231 C C . THR A 1 434 ? -1.775 15.540 44.837 1.00 68.19 434 THR A C 1
ATOM 3233 O O . THR A 1 434 ? -1.039 15.828 45.776 1.00 68.19 434 THR A O 1
ATOM 3236 N N . ASP A 1 435 ? -3.081 15.301 45.003 1.00 70.56 435 ASP A N 1
ATOM 3237 C CA . ASP A 1 435 ? -3.752 15.421 46.310 1.00 70.56 435 ASP A CA 1
ATOM 3238 C C . ASP A 1 435 ? -3.217 14.399 47.322 1.00 70.56 435 ASP A C 1
ATOM 3240 O O . ASP A 1 435 ? -2.957 14.732 48.481 1.00 70.56 435 ASP A O 1
ATOM 3244 N N . ARG A 1 436 ? -3.015 13.149 46.882 1.00 75.62 436 ARG A N 1
ATOM 3245 C CA . ARG A 1 436 ? -2.512 12.067 47.743 1.00 75.62 436 ARG A CA 1
ATOM 3246 C C . ARG A 1 436 ? -1.060 12.265 48.138 1.00 75.62 436 ARG A C 1
ATOM 3248 O O . ARG A 1 436 ? -0.723 12.056 49.297 1.00 75.62 436 ARG A O 1
ATOM 3255 N N . TRP A 1 437 ? -0.224 12.712 47.206 1.00 76.50 437 TRP A N 1
ATOM 3256 C CA . TRP A 1 437 ? 1.147 13.120 47.501 1.00 76.50 437 TRP A CA 1
ATOM 3257 C C . TRP A 1 437 ? 1.176 14.239 48.534 1.00 76.50 437 TRP A C 1
ATOM 3259 O O . TRP A 1 437 ? 1.865 14.134 49.545 1.00 76.50 437 TRP A O 1
ATOM 3269 N N . TYR A 1 438 ? 0.388 15.287 48.306 1.00 76.38 438 TYR A N 1
ATOM 3270 C CA . TYR A 1 438 ? 0.354 16.447 49.183 1.00 76.38 438 TYR A CA 1
ATOM 3271 C C . TYR A 1 438 ? -0.087 16.076 50.607 1.00 76.38 438 TYR A C 1
ATOM 3273 O O . TYR A 1 438 ? 0.573 16.428 51.582 1.00 76.38 438 TYR A O 1
ATOM 3281 N N . THR A 1 439 ? -1.160 15.298 50.740 1.00 78.56 439 THR A N 1
ATOM 3282 C CA . THR A 1 439 ? -1.678 14.863 52.047 1.00 78.56 439 THR A CA 1
ATOM 3283 C C . THR A 1 439 ? -0.778 13.843 52.746 1.00 78.56 439 THR A C 1
ATOM 3285 O O . THR A 1 439 ? -0.589 13.950 53.956 1.00 78.56 439 THR A O 1
ATOM 3288 N N . MET A 1 440 ? -0.164 12.903 52.018 1.00 87.12 440 MET A N 1
ATOM 3289 C CA . MET A 1 440 ? 0.828 11.973 52.576 1.00 87.12 440 MET A CA 1
ATOM 3290 C C . MET A 1 440 ? 2.017 12.741 53.165 1.00 87.12 440 MET A C 1
ATOM 3292 O O . MET A 1 440 ? 2.412 12.505 54.305 1.00 87.12 440 MET A O 1
ATOM 3296 N N . LEU A 1 441 ? 2.560 13.699 52.408 1.00 80.88 441 LEU A N 1
ATOM 3297 C CA . LEU A 1 441 ? 3.685 14.523 52.845 1.00 80.88 441 LEU A CA 1
ATOM 3298 C C . LEU A 1 441 ? 3.335 15.352 54.084 1.00 80.88 441 LEU A C 1
ATOM 3300 O O . LEU A 1 441 ? 4.140 15.422 55.010 1.00 80.88 441 LEU A O 1
ATOM 3304 N N . ILE A 1 442 ? 2.130 15.930 54.149 1.00 79.50 442 ILE A N 1
ATOM 3305 C CA . ILE A 1 442 ? 1.660 16.638 55.350 1.00 79.50 442 ILE A CA 1
ATOM 3306 C C . ILE A 1 442 ? 1.624 15.692 56.552 1.00 79.50 442 ILE A C 1
ATOM 3308 O O . ILE A 1 442 ? 2.118 16.046 57.621 1.00 79.50 442 ILE A O 1
ATOM 3312 N N . ASN A 1 443 ? 1.083 14.486 56.375 1.00 80.56 443 ASN A N 1
ATOM 3313 C CA . ASN A 1 443 ? 0.930 13.512 57.454 1.00 80.56 443 ASN A CA 1
ATOM 3314 C C . ASN A 1 443 ? 2.275 12.992 57.983 1.00 80.56 443 ASN A C 1
ATOM 3316 O O . ASN A 1 443 ? 2.407 12.757 59.182 1.00 80.56 443 ASN A O 1
ATOM 3320 N N . LYS A 1 444 ? 3.271 12.827 57.107 1.00 78.94 444 LYS A N 1
ATOM 3321 C CA . LYS A 1 444 ? 4.590 12.276 57.456 1.00 78.94 444 LYS A CA 1
ATOM 3322 C C . LYS A 1 444 ? 5.591 13.335 57.935 1.00 78.94 444 LYS A C 1
ATOM 3324 O O . LYS A 1 444 ? 6.443 13.031 58.762 1.00 78.94 444 LYS A O 1
ATOM 3329 N N . VAL A 1 445 ? 5.506 14.568 57.428 1.00 74.38 445 VAL A N 1
ATOM 3330 C CA . VAL A 1 445 ? 6.455 15.656 57.749 1.00 74.38 445 VAL A CA 1
ATOM 3331 C C . VAL A 1 445 ? 5.910 16.600 58.829 1.00 74.38 445 VAL A C 1
ATOM 3333 O O . VAL A 1 445 ? 6.687 17.221 59.548 1.00 74.38 445 VAL A O 1
ATOM 3336 N N . GLY A 1 446 ? 4.585 16.690 59.001 1.00 70.62 446 GLY A N 1
ATOM 3337 C CA . GLY A 1 446 ? 3.944 17.383 60.127 1.00 70.62 446 GLY A CA 1
ATOM 3338 C C . GLY A 1 446 ? 3.954 18.919 60.082 1.00 70.62 446 GLY A C 1
ATOM 3339 O O . GLY A 1 446 ? 3.588 19.550 61.073 1.00 70.62 446 GLY A O 1
ATOM 3340 N N . VAL A 1 447 ? 4.352 19.550 58.970 1.00 60.75 447 VAL A N 1
ATOM 3341 C CA . VAL A 1 447 ? 4.407 21.021 58.832 1.00 60.75 447 VAL A CA 1
ATOM 3342 C C . VAL A 1 447 ? 4.025 21.466 57.416 1.00 60.75 447 VAL A C 1
ATOM 3344 O O . VAL A 1 447 ? 4.278 20.745 56.454 1.00 60.75 447 VAL A O 1
ATOM 3347 N N . THR A 1 448 ? 3.484 22.681 57.251 1.00 59.69 448 THR A N 1
ATOM 3348 C CA . THR A 1 448 ? 3.687 23.486 56.020 1.00 59.69 448 THR A CA 1
ATOM 3349 C C . THR A 1 448 ? 3.473 24.992 56.276 1.00 59.69 448 THR A C 1
ATOM 3351 O O . THR A 1 448 ? 2.740 25.324 57.212 1.00 59.69 448 THR A O 1
ATOM 3354 N N . PRO A 1 449 ? 4.145 25.909 55.527 1.00 52.56 449 PRO A N 1
ATOM 3355 C CA . PRO A 1 449 ? 4.126 25.990 54.053 1.00 52.56 449 PRO A CA 1
ATOM 3356 C C . PRO A 1 449 ? 5.491 25.874 53.329 1.00 52.56 449 PRO A C 1
ATOM 3358 O O . PRO A 1 449 ? 6.488 26.455 53.750 1.00 52.56 449 PRO A O 1
ATOM 3361 N N . GLY A 1 450 ? 5.474 25.162 52.193 1.00 64.31 450 GLY A N 1
ATOM 3362 C CA . GLY A 1 450 ? 6.547 24.888 51.225 1.00 64.31 450 GLY A CA 1
ATOM 3363 C C . GLY A 1 450 ? 5.960 24.128 50.017 1.00 64.31 450 GLY A C 1
ATOM 3364 O O . GLY A 1 450 ? 4.812 23.684 50.081 1.00 64.31 450 GLY A O 1
ATOM 3365 N N . THR A 1 451 ? 6.684 24.007 48.901 1.00 78.12 451 THR A N 1
ATOM 3366 C CA . THR A 1 451 ? 6.218 23.228 47.733 1.00 78.12 451 THR A CA 1
ATOM 3367 C C . THR A 1 451 ? 6.269 21.716 48.010 1.00 78.12 451 THR A C 1
ATOM 3369 O O . THR A 1 451 ? 6.964 21.276 48.925 1.00 78.12 451 THR A O 1
ATOM 3372 N N . ILE A 1 452 ? 5.580 20.893 47.201 1.00 69.81 452 ILE A N 1
ATOM 3373 C CA . ILE A 1 452 ? 5.657 19.414 47.281 1.00 69.81 452 ILE A CA 1
ATOM 3374 C C . ILE A 1 452 ? 7.115 18.934 47.283 1.00 69.81 452 ILE A C 1
ATOM 3376 O O . ILE A 1 452 ? 7.479 18.059 48.064 1.00 69.81 452 ILE A O 1
ATOM 3380 N N . ASN A 1 453 ? 7.956 19.559 46.459 1.00 77.50 453 ASN A N 1
ATOM 3381 C CA . ASN A 1 453 ? 9.372 19.226 46.350 1.00 77.50 453 ASN A CA 1
ATOM 3382 C C . ASN A 1 453 ? 10.143 19.553 47.636 1.00 77.50 453 ASN A C 1
ATOM 3384 O O . ASN A 1 453 ? 10.996 18.769 48.043 1.00 77.50 453 ASN A O 1
ATOM 3388 N N . ASP A 1 454 ? 9.816 20.658 48.311 1.00 79.12 454 ASP A N 1
ATOM 3389 C CA . ASP A 1 454 ? 10.448 21.031 49.583 1.00 79.12 454 ASP A CA 1
ATOM 3390 C C . ASP A 1 454 ? 10.076 20.046 50.700 1.00 79.12 454 ASP A C 1
ATOM 3392 O O . ASP A 1 454 ? 10.924 19.632 51.492 1.00 79.12 454 ASP A O 1
ATOM 3396 N N . MET A 1 455 ? 8.807 19.631 50.744 1.00 78.44 455 MET A N 1
ATOM 3397 C CA . MET A 1 455 ? 8.308 18.666 51.726 1.00 78.44 455 MET A CA 1
ATOM 3398 C C . MET A 1 455 ? 8.877 17.267 51.491 1.00 78.44 455 MET A C 1
ATOM 3400 O O . MET A 1 455 ? 9.275 16.586 52.435 1.00 78.44 455 MET A O 1
ATOM 3404 N N . TRP A 1 456 ? 8.955 16.841 50.231 1.00 83.94 456 TRP A N 1
ATOM 3405 C CA . TRP A 1 456 ? 9.534 15.554 49.873 1.00 83.94 456 TRP A CA 1
ATOM 3406 C C . TRP A 1 456 ? 11.036 15.513 50.159 1.00 83.94 456 TRP A C 1
ATOM 3408 O O . TRP A 1 456 ? 11.521 14.565 50.774 1.00 83.94 456 TRP A O 1
ATOM 3418 N N . PHE A 1 457 ? 11.757 16.596 49.852 1.00 82.19 457 PHE A N 1
ATOM 3419 C CA . PHE A 1 457 ? 13.162 16.751 50.225 1.00 82.19 457 PHE A CA 1
ATOM 3420 C C . PHE A 1 457 ? 13.384 16.565 51.732 1.00 82.19 457 PHE A C 1
ATOM 3422 O O . PHE A 1 457 ? 14.321 15.873 52.145 1.00 82.19 457 PHE A O 1
ATOM 3429 N N . GLN A 1 458 ? 12.521 17.160 52.561 1.00 82.75 458 GLN A N 1
ATOM 3430 C CA . GLN A 1 458 ? 12.575 17.023 54.018 1.00 82.75 458 GLN A CA 1
ATOM 3431 C C . GLN A 1 458 ? 12.255 15.599 54.482 1.00 82.75 458 GLN A C 1
ATOM 3433 O O . GLN A 1 458 ? 13.003 15.060 55.299 1.00 82.75 458 GLN A O 1
ATOM 3438 N N . LEU A 1 459 ? 11.206 14.971 53.938 1.00 82.69 459 LEU A N 1
ATOM 3439 C CA . LEU A 1 459 ? 10.817 13.606 54.300 1.00 82.69 459 LEU A CA 1
ATOM 3440 C C . LEU A 1 459 ? 11.934 12.602 54.011 1.00 82.69 459 LEU A C 1
ATOM 3442 O O . LEU A 1 459 ? 12.260 11.777 54.862 1.00 82.69 459 LEU A O 1
ATOM 3446 N N . LEU A 1 460 ? 12.570 12.705 52.845 1.00 80.94 460 LEU A N 1
ATOM 3447 C CA . LEU A 1 460 ? 13.709 11.857 52.501 1.00 80.94 460 LEU A CA 1
ATOM 3448 C C . LEU A 1 460 ? 14.886 12.062 53.467 1.00 80.94 460 LEU A C 1
ATOM 3450 O O . LEU A 1 460 ? 15.540 11.099 53.858 1.00 80.94 460 LEU A O 1
ATOM 3454 N N . GLY A 1 461 ? 15.095 13.297 53.932 1.00 83.44 461 GLY A N 1
ATOM 3455 C CA . GLY A 1 461 ? 16.071 13.604 54.980 1.00 83.44 461 GLY A CA 1
ATOM 3456 C C . GLY A 1 461 ? 15.770 12.915 56.313 1.00 83.44 461 GLY A C 1
ATOM 3457 O O . GLY A 1 461 ? 16.678 12.355 56.924 1.00 83.44 461 GLY A O 1
ATOM 3458 N N . ILE A 1 462 ? 14.503 12.914 56.744 1.00 84.44 462 ILE A N 1
ATOM 3459 C CA . ILE A 1 462 ? 14.040 12.206 57.955 1.00 84.44 462 ILE A CA 1
ATOM 3460 C C . ILE A 1 462 ? 14.282 10.694 57.827 1.00 84.44 462 ILE A C 1
ATOM 3462 O O . ILE A 1 462 ? 14.652 10.041 58.798 1.00 84.44 462 ILE A O 1
ATOM 3466 N N . ASN A 1 463 ? 14.160 10.164 56.610 1.00 81.81 463 ASN A N 1
ATOM 3467 C CA . ASN A 1 463 ? 14.406 8.764 56.268 1.00 81.81 463 ASN A CA 1
ATOM 3468 C C . ASN A 1 463 ? 15.892 8.405 56.089 1.00 81.81 463 ASN A C 1
ATOM 3470 O O . ASN A 1 463 ? 16.224 7.302 55.668 1.00 81.81 463 ASN A O 1
ATOM 3474 N N . GLY A 1 464 ? 16.807 9.317 56.431 1.00 84.75 464 GLY A N 1
ATOM 3475 C CA . GLY A 1 464 ? 18.249 9.066 56.398 1.00 84.75 464 GLY A CA 1
ATOM 3476 C C . GLY A 1 464 ? 18.921 9.350 55.052 1.00 84.75 464 GLY A C 1
ATOM 3477 O O . GLY A 1 464 ? 20.131 9.153 54.929 1.00 84.75 464 GLY A O 1
ATOM 3478 N N . HIS A 1 465 ? 18.195 9.872 54.060 1.00 86.06 465 HIS A N 1
ATOM 3479 C CA . HIS A 1 465 ? 18.755 10.296 52.774 1.00 86.06 465 HIS A CA 1
ATOM 3480 C C . HIS A 1 465 ? 19.177 11.769 52.851 1.00 86.06 465 HIS A C 1
ATOM 3482 O O . HIS A 1 465 ? 18.377 12.685 52.673 1.00 86.06 465 HIS A O 1
ATOM 3488 N N . THR A 1 466 ? 20.447 12.017 53.175 1.00 87.44 466 THR A N 1
ATOM 3489 C CA . THR A 1 466 ? 20.964 13.354 53.523 1.00 87.44 466 THR A CA 1
ATOM 3490 C C . THR A 1 466 ? 21.698 14.072 52.387 1.00 87.44 466 THR A C 1
ATOM 3492 O O . THR A 1 466 ? 22.343 15.091 52.629 1.00 87.44 466 THR A O 1
ATOM 3495 N N . GLN A 1 467 ? 21.579 13.598 51.142 1.00 90.94 467 GLN A N 1
ATOM 3496 C CA . GLN A 1 467 ? 22.231 14.193 49.968 1.00 90.94 467 GLN A CA 1
ATOM 3497 C C . GLN A 1 467 ? 21.817 15.665 49.742 1.00 90.94 467 GLN A C 1
ATOM 3499 O O . GLN A 1 467 ? 20.789 16.128 50.241 1.00 90.94 467 GLN A O 1
ATOM 3504 N N . ASN A 1 468 ? 22.630 16.420 48.996 1.00 79.12 468 ASN A N 1
ATOM 3505 C CA . ASN A 1 468 ? 22.498 17.881 48.890 1.00 79.12 468 ASN A CA 1
ATOM 3506 C C . ASN A 1 468 ? 21.422 18.357 47.898 1.00 79.12 468 ASN A C 1
ATOM 3508 O O . ASN A 1 468 ? 21.029 19.520 47.963 1.00 79.12 468 ASN A O 1
ATOM 3512 N N . SER A 1 469 ? 20.941 17.494 46.996 1.00 83.75 469 SER A N 1
ATOM 3513 C CA . SER A 1 469 ? 19.868 17.812 46.046 1.00 83.75 469 SER A CA 1
ATOM 3514 C C . SER A 1 469 ? 18.702 16.830 46.168 1.00 83.75 469 SER A C 1
ATOM 3516 O O . SER A 1 469 ? 18.872 15.707 46.647 1.00 83.75 469 SER A O 1
ATOM 3518 N N . LEU A 1 470 ? 17.506 17.258 45.753 1.00 73.31 470 LEU A N 1
ATOM 3519 C CA . LEU A 1 470 ? 16.315 16.406 45.777 1.00 73.31 470 LEU A CA 1
ATOM 3520 C C . LEU A 1 470 ? 16.488 15.169 44.901 1.00 73.31 470 LEU A C 1
ATOM 3522 O O . LEU A 1 470 ? 16.246 14.064 45.373 1.00 73.31 470 LEU A O 1
ATOM 3526 N N . ASN A 1 471 ? 17.006 15.347 43.688 1.00 71.12 471 ASN A N 1
ATOM 3527 C CA . ASN A 1 471 ? 17.249 14.243 42.764 1.00 71.12 471 ASN A CA 1
ATOM 3528 C C . ASN A 1 471 ? 18.210 13.199 43.363 1.00 71.12 471 ASN A C 1
ATOM 3530 O O . ASN A 1 471 ? 18.000 12.000 43.191 1.00 71.12 471 ASN A O 1
ATOM 3534 N N . ASP A 1 472 ? 19.233 13.634 44.109 1.00 68.19 472 ASP A N 1
ATOM 3535 C CA . ASP A 1 472 ? 20.185 12.716 44.748 1.00 68.19 472 ASP A CA 1
ATOM 3536 C C . ASP A 1 472 ? 19.565 11.962 45.934 1.00 68.19 472 ASP A C 1
ATOM 3538 O O . ASP A 1 472 ? 19.873 10.787 46.147 1.00 68.19 472 ASP A O 1
ATOM 3542 N N . ARG A 1 473 ? 18.681 12.614 46.703 1.00 77.88 473 ARG A N 1
ATOM 3543 C CA . ARG A 1 473 ? 17.931 11.958 47.787 1.00 77.88 473 ARG A CA 1
ATOM 3544 C C . ARG A 1 473 ? 16.926 10.954 47.244 1.00 77.88 473 ARG A C 1
ATOM 3546 O O . ARG A 1 473 ? 16.822 9.856 47.778 1.00 77.88 473 ARG A O 1
ATOM 3553 N N . GLU A 1 474 ? 16.211 11.314 46.182 1.00 73.31 474 GLU A N 1
ATOM 3554 C CA . GLU A 1 474 ? 15.254 10.429 45.516 1.00 73.31 474 GLU A CA 1
ATOM 3555 C C . GLU A 1 474 ? 15.946 9.192 44.964 1.00 73.31 474 GLU A C 1
ATOM 3557 O O . GLU A 1 474 ? 15.489 8.073 45.185 1.00 73.31 474 GLU A O 1
ATOM 3562 N N . LEU A 1 475 ? 17.083 9.379 44.293 1.00 60.69 475 LEU A N 1
ATOM 3563 C CA . LEU A 1 475 ? 17.869 8.262 43.796 1.00 60.69 475 LEU A CA 1
ATOM 3564 C C . LEU A 1 475 ? 18.309 7.341 44.943 1.00 60.69 475 LEU A C 1
ATOM 3566 O O . LEU A 1 475 ? 18.152 6.127 44.837 1.00 60.69 475 LEU A O 1
ATOM 3570 N N . ALA A 1 476 ? 18.806 7.902 46.050 1.00 64.38 476 ALA A N 1
ATOM 3571 C CA . ALA A 1 476 ? 19.214 7.121 47.217 1.00 64.38 476 ALA A CA 1
ATOM 3572 C C . ALA A 1 476 ? 18.047 6.349 47.859 1.00 64.38 476 ALA A C 1
ATOM 3574 O O . ALA A 1 476 ? 18.227 5.196 48.243 1.00 64.38 476 ALA A O 1
ATOM 3575 N N . PHE A 1 477 ? 16.864 6.959 47.932 1.00 74.50 477 PHE A N 1
ATOM 3576 C CA . PHE A 1 477 ? 15.639 6.358 48.463 1.00 74.50 477 PHE A CA 1
ATOM 3577 C C . PHE A 1 477 ? 15.141 5.177 47.627 1.00 74.50 477 PHE A C 1
ATOM 3579 O O . PHE A 1 477 ? 14.817 4.114 48.158 1.00 74.50 477 PHE A O 1
ATOM 3586 N N . TRP A 1 478 ? 15.121 5.327 46.302 1.00 65.25 478 TRP A N 1
ATOM 3587 C CA . TRP A 1 478 ? 14.684 4.248 45.416 1.00 65.25 478 TRP A CA 1
ATOM 3588 C C . TRP A 1 478 ? 15.700 3.105 45.339 1.00 65.25 478 TRP A C 1
ATOM 3590 O O . TRP A 1 478 ? 15.307 1.950 45.191 1.00 65.25 478 TRP A O 1
ATOM 3600 N N . VAL A 1 479 ? 16.995 3.401 45.497 1.00 65.50 479 VAL A N 1
ATOM 3601 C CA . VAL A 1 479 ? 18.046 2.376 45.622 1.00 65.50 479 VAL A CA 1
ATOM 3602 C C . VAL A 1 479 ? 17.912 1.580 46.929 1.00 65.50 479 VAL A C 1
ATOM 3604 O O . VAL A 1 479 ? 18.301 0.416 46.960 1.00 65.50 479 VAL A O 1
ATOM 3607 N N . SER A 1 480 ? 17.318 2.154 47.981 1.00 64.19 480 SER A N 1
ATOM 3608 C CA . SER A 1 480 ? 17.021 1.476 49.254 1.00 64.19 480 SER A CA 1
ATOM 3609 C C . SER A 1 480 ? 15.586 0.936 49.348 1.00 64.19 480 SER A C 1
ATOM 3611 O O . SER A 1 480 ? 14.994 0.932 50.427 1.00 64.19 480 SER A O 1
ATOM 3613 N N . GLU A 1 481 ? 15.010 0.515 48.220 1.00 70.12 481 GLU A N 1
ATOM 3614 C CA . GLU A 1 481 ? 13.690 -0.138 48.133 1.00 70.12 481 GLU A CA 1
ATOM 3615 C C . GLU A 1 481 ? 12.477 0.745 48.499 1.00 70.12 481 GLU A C 1
ATOM 3617 O O . GLU A 1 481 ? 11.359 0.246 48.592 1.00 70.12 481 GLU A O 1
ATOM 3622 N N . GLY A 1 482 ? 12.649 2.066 48.630 1.00 63.94 482 GLY A N 1
ATOM 3623 C CA . GLY A 1 482 ? 11.529 3.011 48.731 1.00 63.94 482 GLY A CA 1
ATOM 3624 C C . GLY A 1 482 ? 10.722 2.934 50.033 1.00 63.94 482 GLY A C 1
ATOM 3625 O O . GLY A 1 482 ? 9.531 3.252 50.044 1.00 63.94 482 GLY A O 1
ATOM 3626 N N . THR A 1 483 ? 11.347 2.503 51.130 1.00 69.69 483 THR A N 1
ATOM 3627 C CA . THR A 1 483 ? 10.675 2.366 52.431 1.00 69.69 483 THR A CA 1
ATOM 3628 C C . THR A 1 483 ? 10.695 3.686 53.196 1.00 69.69 483 THR A C 1
ATOM 3630 O O . THR A 1 483 ? 11.765 4.253 53.413 1.00 69.69 483 THR A O 1
ATOM 3633 N N . LEU A 1 484 ? 9.526 4.168 53.622 1.00 71.81 484 LEU A N 1
ATOM 3634 C CA . LEU A 1 484 ? 9.400 5.329 54.504 1.00 71.81 484 LEU A CA 1
ATOM 3635 C C . LEU A 1 484 ? 9.171 4.864 55.952 1.00 71.81 484 LEU A C 1
ATOM 3637 O O . LEU A 1 484 ? 8.416 3.924 56.193 1.00 71.81 484 LEU A O 1
ATOM 3641 N N . ILE A 1 485 ? 9.828 5.526 56.903 1.00 65.25 485 ILE A N 1
ATOM 3642 C CA . ILE A 1 485 ? 9.666 5.373 58.355 1.00 65.25 485 ILE A CA 1
ATOM 3643 C C . ILE A 1 485 ? 8.302 5.926 58.798 1.00 65.25 485 ILE A C 1
ATOM 3645 O O . ILE A 1 485 ? 7.764 6.868 58.155 1.00 65.25 485 ILE A O 1
#

pLDDT: mean 86.0, std 14.73, range [35.25, 98.44]

Organism: NCBI:txid412755

InterPro domains:
  IPR013320 Concanavalin A-like lectin/glucanase domain superfamily [SSF49899] (233-378)

Radius of gyration: 28.91 Å; chains: 1; bounding box: 58×43×92 Å

Foldseek 3Di:
DDFQFKDQQQVPVAQQTPPNRDHRKFKAWQAKFWAAALCQAIDIDGGRGWDFHADNQHSRTQGTFWDAKKKFFDAQQLQPDAFRGPQWDQPWDDWGFGWDQAPRYDRTIKTKTFADFTAGKIKHKGFADAQFKKKKKKAWRDFPPAFPPWFFKAKFAPAKDFFGTDGQVQQDPSRMHMGMITHHPGGIIMIMGHTQSPGTTGTITIMHQIGMITDRDDAGRDGHHGGMDMGHTIWIKDLPPVSDDQAKKKKKFKWWAADDDAKFWAKWFDLLDLAFIWTWIAHGQAWTWTWTHHRNDTQDIWTDPDGRDHGDIKMKMWIDHQQAIWIDILLRTTDDGGGHGDTGPNGRMMIGQHYSVNPGGVSTHTSMIIMDNHGDDSVVRSCVRNCVPPCVVVVVVVVVQVVVCVVPVDDDDDPLVVLVVVLVVLPFDDDDSVRSLVRSLCVQQVDDDDDSLVSQQVQLVVVVQPDPDSVSSVVVCVVVVNDGD